Protein AF-A0A194X9P6-F1 (afdb_monomer_lite)

Foldseek 3Di:
DDDDDDDDDDDDDDDDPPPPDPDDQQKFWFQAKDKPVDRLDDPPPDKIKIWGQPLVQRWIFIATSVRDTDDTPDDAAFAAKEDEQFAQKIWTWGDPPDPVDDTIIMITGTPGRVRSVSVVVCCCVRRVHHYDYDDPCPSVVVVVVVVVVVPPPPDDPDDDDDDDDDDDDDDDDDDDDDDDDDDDDDDDDDDDDDDDDDDDDDDDDDDDDDDDDDDDDDDDDDFDPDDDDDPDDPVVVVVVVVVVVVVVPDDDPDDDPPPPVVPPPPPPRFGDQLQATFPPVQVPDDQDPPFCDDPPPQDFAAPVLCCVQQVFDDPDDQKTAHDQVRLPPHPHNPAGIAGEEECLQASFDDPAARGWTWGKALFADDPPDWNDWYWYWYADPVGGTGTRAIWGQPDHKDWQALVNLQSRDLSNLLVLLCLLQDDDPPRFHDPRSLNSQQPFKDWDFQAWQDPPHPDGHGDDPVPPDPPPTDGDTHGDDSVRSRPQHSVNSSVQSNDHPPDPDMHGIIIIRIIRHDGHDPVVVVSSVVVVVVVVD

Organism: Mollisia scopiformis (NCBI:txid149040)

pLDDT: mean 73.32, std 24.13, range [24.72, 98.12]

Radius of gyration: 34.53 Å; chains: 1; bounding box: 97×93×121 Å

Sequence (533 aa):
MADRKRSQLTMSSPPSPHKRAKISPNTYELRQIFGEAKMLLDNSANKTWTMTHESEQKFFILFDERGEHVQAILTAPFSSIDYTIGDPKVIAHSHHQDRNLNPRQLYMEFSDPQQSANFVEDMVSTCNLKARRRETDYLSKAFTILENNKFDHTRSISKRIAEEQPEDVRLTLARSPGVRHANKPSPDSGMSTATNSQIAPLDRSSTKRNVVSLEKDFERDGTDELTVYNTGTPEQRHNLQEVIQVLAGQRLEALFEEDQKLVELTKTSITLYQGMRMPVFIEQLEMLPNVQISRQPNQAFTLAFLKRVLGGHARAEGCYAVPPKSRTNRLFPDVIAFKALNPNHDPLLPRHPGQHGAQISCIPRSGDESLGEFPLFIQHSEGGYRYFGYYREPRELDLIGGSEISQVPKHVNQYWAKYLGRATRHTPKSQMALNALVHGWPRVAIGWLPKGRKDLLAYDPDIVEDDDDLAIQRPITEAEAEEIEEARVLEALEKADNGRGETFRLWYEYLECVSYDQEFYKKLVIKQHEFNT

Structure (mmCIF, N/CA/C/O backbone):
data_AF-A0A194X9P6-F1
#
_entry.id   AF-A0A194X9P6-F1
#
loop_
_atom_site.group_PDB
_atom_site.id
_atom_site.type_symbol
_atom_site.label_atom_id
_atom_site.label_alt_id
_atom_site.label_comp_id
_atom_site.label_asym_id
_atom_site.label_entity_id
_atom_site.label_seq_id
_atom_site.pdbx_PDB_ins_code
_atom_site.Cartn_x
_atom_site.Cartn_y
_atom_site.Cartn_z
_atom_site.occupancy
_atom_site.B_iso_or_equiv
_atom_site.auth_seq_id
_atom_site.auth_comp_id
_atom_site.auth_asym_id
_atom_site.auth_atom_id
_atom_site.pdbx_PDB_model_num
ATOM 1 N N . MET A 1 1 ? 15.966 43.796 64.975 1.00 40.81 1 MET A N 1
ATOM 2 C CA . MET A 1 1 ? 16.545 42.481 64.633 1.00 40.81 1 MET A CA 1
ATOM 3 C C . MET A 1 1 ? 15.591 41.801 63.670 1.00 40.81 1 MET A C 1
ATOM 5 O O . MET A 1 1 ? 14.559 41.310 64.097 1.00 40.81 1 MET A O 1
ATOM 9 N N . ALA A 1 2 ? 15.863 41.907 62.372 1.00 35.28 2 ALA A N 1
ATOM 10 C CA . ALA A 1 2 ? 15.061 41.306 61.312 1.00 35.28 2 ALA A CA 1
ATOM 11 C C . ALA A 1 2 ? 16.039 40.684 60.312 1.00 35.28 2 ALA A C 1
ATOM 13 O O . ALA A 1 2 ? 16.775 41.407 59.640 1.00 35.28 2 ALA A O 1
ATOM 14 N N . ASP A 1 3 ? 16.087 39.354 60.284 1.00 41.06 3 ASP A N 1
ATOM 15 C CA . ASP A 1 3 ? 16.992 38.581 59.439 1.00 41.06 3 ASP A CA 1
ATOM 16 C C . ASP A 1 3 ? 16.417 38.422 58.028 1.00 41.06 3 ASP A C 1
ATOM 18 O O . ASP A 1 3 ? 15.404 37.759 57.801 1.00 41.06 3 ASP A O 1
ATOM 22 N N . ARG A 1 4 ? 17.107 39.027 57.059 1.00 44.12 4 ARG A N 1
ATOM 23 C CA . ARG A 1 4 ? 16.945 38.791 55.621 1.00 44.12 4 ARG A CA 1
ATOM 24 C C . ARG A 1 4 ? 17.860 37.636 55.210 1.00 44.12 4 ARG A C 1
ATOM 26 O O . ARG A 1 4 ? 19.065 37.830 55.069 1.00 44.12 4 ARG A O 1
ATOM 33 N N . LYS A 1 5 ? 17.296 36.456 54.935 1.00 48.56 5 LYS A N 1
ATOM 34 C CA . LYS A 1 5 ? 17.996 35.400 54.186 1.00 48.56 5 LYS A CA 1
ATOM 35 C C . LYS A 1 5 ? 17.932 35.708 52.689 1.00 48.56 5 LYS A C 1
ATOM 37 O O . LYS A 1 5 ? 16.860 35.773 52.096 1.00 48.56 5 LYS A O 1
ATOM 42 N N . ARG A 1 6 ? 19.108 35.931 52.103 1.00 44.12 6 ARG A N 1
ATOM 43 C CA . ARG A 1 6 ? 19.353 36.188 50.681 1.00 44.12 6 ARG A CA 1
ATOM 44 C C . ARG A 1 6 ? 19.732 34.854 50.029 1.00 44.12 6 ARG A C 1
ATOM 46 O O . ARG A 1 6 ? 20.824 34.354 50.274 1.00 44.12 6 ARG A O 1
ATOM 53 N N . SER A 1 7 ? 18.831 34.273 49.243 1.00 39.97 7 SER A N 1
ATOM 54 C CA . SER A 1 7 ? 19.113 33.084 48.431 1.00 39.97 7 SER A CA 1
ATOM 55 C C . SER A 1 7 ? 20.037 33.471 47.274 1.00 39.97 7 SER A C 1
ATOM 57 O O . SER A 1 7 ? 19.678 34.308 46.446 1.00 39.97 7 SER A O 1
ATOM 59 N N . GLN A 1 8 ? 21.244 32.907 47.245 1.00 37.25 8 GLN A N 1
ATOM 60 C CA . GLN A 1 8 ? 22.166 33.022 46.117 1.00 37.25 8 GLN A CA 1
ATOM 61 C C . GLN A 1 8 ? 21.721 32.059 45.008 1.00 37.25 8 GLN A C 1
ATOM 63 O O . GLN A 1 8 ? 21.646 30.854 45.232 1.00 37.25 8 GLN A O 1
ATOM 68 N N . LEU A 1 9 ? 21.432 32.597 43.818 1.00 35.12 9 LEU A N 1
ATOM 69 C CA . LEU A 1 9 ? 21.378 31.819 42.583 1.00 35.12 9 LEU A CA 1
ATOM 70 C C . LEU A 1 9 ? 22.805 31.384 42.226 1.00 35.12 9 LEU A C 1
ATOM 72 O O . LEU A 1 9 ? 23.659 32.221 41.934 1.00 35.12 9 LEU A O 1
ATOM 76 N N . THR A 1 10 ? 23.053 30.080 42.224 1.00 33.88 10 THR A N 1
ATOM 77 C CA . THR A 1 10 ? 24.244 29.480 41.621 1.00 33.88 10 THR A CA 1
ATOM 78 C C . THR A 1 10 ? 24.101 29.526 40.103 1.00 33.88 10 THR A C 1
ATOM 80 O O . THR A 1 10 ? 23.301 28.789 39.530 1.00 33.88 10 THR A O 1
ATOM 83 N N . MET A 1 11 ? 24.862 30.405 39.450 1.00 34.41 11 MET A N 1
ATOM 84 C CA . MET A 1 11 ? 25.051 30.363 38.001 1.00 34.41 11 MET A CA 1
ATOM 85 C C . MET A 1 11 ? 25.889 29.126 37.663 1.00 34.41 11 MET A C 1
ATOM 87 O O . MET A 1 11 ? 27.071 29.061 37.996 1.00 34.41 11 MET A O 1
ATOM 91 N N . SER A 1 12 ? 25.264 28.131 37.038 1.00 33.78 12 SER A N 1
ATOM 92 C CA . SER A 1 12 ? 25.947 26.983 36.444 1.00 33.78 12 SER A CA 1
ATOM 93 C C . SER A 1 12 ? 26.857 27.463 35.315 1.00 33.78 12 SER A C 1
ATOM 95 O O . SER A 1 12 ? 26.392 28.103 34.370 1.00 33.78 12 SER A O 1
ATOM 97 N N . SER A 1 13 ? 28.152 27.172 35.417 1.00 38.28 13 SER A N 1
ATOM 98 C CA . SER A 1 13 ? 29.126 27.421 34.355 1.00 38.28 13 SER A CA 1
ATOM 99 C C . SER A 1 13 ? 28.735 26.671 33.069 1.00 38.28 13 SER A C 1
ATOM 101 O O . SER A 1 13 ? 28.211 25.558 33.164 1.00 38.28 13 SER A O 1
ATOM 103 N N . PRO A 1 14 ? 28.978 27.243 31.875 1.00 38.31 14 PRO A N 1
ATOM 104 C CA . PRO A 1 14 ? 28.730 26.552 30.613 1.00 38.31 14 PRO A CA 1
ATOM 105 C C . PRO A 1 14 ? 29.573 25.267 30.527 1.00 38.31 14 PRO A C 1
ATOM 107 O O . PRO A 1 14 ? 30.704 25.251 31.026 1.00 38.31 14 PRO A O 1
ATOM 110 N N . PRO A 1 15 ? 29.045 24.187 29.919 1.00 35.69 15 PRO A N 1
ATOM 111 C CA . PRO A 1 15 ? 29.777 22.937 29.778 1.00 35.69 15 PRO A CA 1
ATOM 112 C C . PRO A 1 15 ? 31.068 23.170 28.989 1.00 35.69 15 PRO A C 1
ATOM 114 O O . PRO A 1 15 ? 31.082 23.813 27.939 1.00 35.69 15 PRO A O 1
ATOM 117 N N . SER A 1 16 ? 32.164 22.658 29.543 1.00 34.34 16 SER A N 1
ATOM 118 C CA . SER A 1 16 ? 33.494 22.710 28.942 1.00 34.34 16 SER A CA 1
ATOM 119 C C . SER A 1 16 ? 33.473 21.995 27.581 1.00 34.34 16 SER A C 1
ATOM 121 O O . SER A 1 16 ? 32.894 20.909 27.502 1.00 34.34 16 SER A O 1
ATOM 123 N N . PRO A 1 17 ? 34.078 22.547 26.510 1.00 38.84 17 PRO A N 1
ATOM 124 C CA . PRO A 1 17 ? 34.104 21.900 25.203 1.00 38.84 17 PRO A CA 1
ATOM 125 C C . PRO A 1 17 ? 34.808 20.547 25.329 1.00 38.84 17 PRO A C 1
ATOM 127 O O . PRO A 1 17 ? 36.007 20.475 25.611 1.00 38.84 17 PRO A O 1
ATOM 130 N N . HIS A 1 18 ? 34.048 19.463 25.163 1.00 38.31 18 HIS A N 1
ATOM 131 C CA . HIS A 1 18 ? 34.594 18.114 25.128 1.00 38.31 18 HIS A CA 1
ATOM 132 C C . HIS A 1 18 ? 35.709 18.065 24.078 1.00 38.31 18 HIS A C 1
ATOM 134 O O . HIS A 1 18 ? 35.511 18.456 22.926 1.00 38.31 18 HIS A O 1
ATOM 140 N N . LYS A 1 19 ? 36.902 17.615 24.487 1.00 42.84 19 LYS A N 1
ATOM 141 C CA . LYS A 1 19 ? 38.010 17.336 23.568 1.00 42.84 19 LYS A CA 1
ATOM 142 C C . LYS A 1 19 ? 37.501 16.318 22.546 1.00 42.84 19 LYS A C 1
ATOM 144 O O . LYS A 1 19 ? 37.337 15.154 22.902 1.00 42.84 19 LYS A O 1
ATOM 149 N N . ARG A 1 20 ? 37.213 16.767 21.317 1.00 50.12 20 ARG A N 1
ATOM 150 C CA . ARG A 1 20 ? 36.820 15.883 20.212 1.00 50.12 20 ARG A CA 1
ATOM 151 C C . ARG A 1 20 ? 37.892 14.802 20.082 1.00 50.12 20 ARG A C 1
ATOM 153 O O . ARG A 1 20 ? 39.080 15.121 19.978 1.00 50.12 20 ARG A O 1
ATOM 160 N N . ALA A 1 21 ? 37.480 13.538 20.164 1.00 56.53 21 ALA A N 1
ATOM 161 C CA . ALA A 1 21 ? 38.353 12.414 19.862 1.00 56.53 21 ALA A CA 1
ATOM 162 C C . ALA A 1 21 ? 38.945 12.617 18.458 1.00 56.53 21 ALA A C 1
ATOM 164 O O . ALA A 1 21 ? 38.297 13.211 17.595 1.00 56.53 21 ALA A O 1
ATOM 165 N N . LYS A 1 22 ? 40.190 12.177 18.235 1.00 64.12 22 LYS A N 1
ATOM 166 C CA . LYS A 1 22 ? 40.778 12.203 16.891 1.00 64.12 22 LYS A CA 1
ATOM 167 C C . LYS A 1 22 ? 39.880 11.372 15.978 1.00 64.12 22 LYS A C 1
ATOM 169 O O . LYS A 1 22 ? 39.789 10.163 16.164 1.00 64.12 22 LYS A O 1
ATOM 174 N N . ILE A 1 23 ? 39.216 12.047 15.047 1.00 72.38 23 ILE A N 1
ATOM 175 C CA . ILE A 1 23 ? 38.377 11.434 14.022 1.00 72.38 23 ILE A CA 1
ATOM 176 C C . ILE A 1 23 ? 39.285 10.519 13.193 1.00 72.38 23 ILE A C 1
ATOM 178 O O . ILE A 1 23 ? 40.378 10.933 12.792 1.00 72.38 23 ILE A O 1
ATOM 182 N N . SER A 1 24 ? 38.878 9.264 13.015 1.00 78.56 24 SER A N 1
ATOM 183 C CA . SER A 1 24 ? 39.584 8.309 12.164 1.00 78.56 24 SER A CA 1
ATOM 184 C C . SER A 1 24 ? 39.679 8.839 10.731 1.00 78.56 24 SER A C 1
ATOM 186 O O . SER A 1 24 ? 38.747 9.502 10.266 1.00 78.56 24 SER A O 1
ATOM 188 N N . PRO A 1 25 ? 40.774 8.548 10.004 1.00 76.06 25 PRO A N 1
ATOM 189 C CA . PRO A 1 25 ? 40.756 8.710 8.555 1.00 76.06 25 PRO A CA 1
ATOM 190 C C . PRO A 1 25 ? 39.559 7.907 8.018 1.00 76.06 25 PRO A C 1
ATOM 192 O O . PRO A 1 25 ? 39.333 6.793 8.488 1.00 76.06 25 PRO A O 1
ATOM 195 N N . ASN A 1 26 ? 38.779 8.487 7.102 1.00 86.50 26 ASN A N 1
ATOM 196 C CA . ASN A 1 26 ? 37.543 7.928 6.519 1.00 86.50 26 ASN A CA 1
ATOM 197 C C . ASN A 1 26 ? 36.245 8.121 7.322 1.00 86.50 26 ASN A C 1
ATOM 199 O O . ASN A 1 26 ? 35.225 7.524 6.967 1.00 86.50 26 ASN A O 1
ATOM 203 N N . THR A 1 27 ? 36.249 8.938 8.377 1.00 90.88 27 THR A N 1
ATOM 204 C CA . THR A 1 27 ? 35.015 9.331 9.070 1.00 90.88 27 THR A CA 1
ATOM 205 C C . THR A 1 27 ? 34.645 10.769 8.729 1.00 90.88 27 THR A C 1
ATOM 207 O O . THR A 1 27 ? 35.431 11.691 8.949 1.00 90.88 27 THR A O 1
ATOM 210 N N . TYR A 1 28 ? 33.426 10.954 8.229 1.00 92.19 28 TYR A N 1
ATOM 211 C CA . TYR A 1 28 ? 32.888 12.241 7.806 1.00 92.19 28 TYR A CA 1
ATOM 212 C C . TYR A 1 28 ? 31.725 12.664 8.694 1.00 92.19 28 TYR A C 1
ATOM 214 O O . TYR A 1 28 ? 30.862 11.857 9.038 1.00 92.19 28 TYR A O 1
ATOM 222 N N . GLU A 1 29 ? 31.678 13.947 9.037 1.00 91.00 29 GLU A N 1
ATOM 223 C CA . GLU A 1 29 ? 30.558 14.535 9.772 1.00 91.00 29 GLU A CA 1
ATOM 224 C C . GLU A 1 29 ? 29.502 15.055 8.780 1.00 91.00 29 GLU A C 1
ATOM 226 O O . GLU A 1 29 ? 29.793 15.897 7.926 1.00 91.00 29 GLU A O 1
ATOM 231 N N . LEU A 1 30 ? 28.264 14.570 8.901 1.00 88.94 30 LEU A N 1
ATOM 232 C CA . LEU A 1 30 ? 27.127 14.944 8.058 1.00 88.94 30 LEU A CA 1
ATOM 233 C C . LEU A 1 30 ? 26.125 15.798 8.843 1.00 88.94 30 LEU A C 1
ATOM 235 O O . LEU A 1 30 ? 25.812 15.515 10.003 1.00 88.94 30 LEU A O 1
ATOM 239 N N . ARG A 1 31 ? 25.583 16.824 8.180 1.00 85.94 31 ARG A N 1
ATOM 240 C CA . ARG A 1 31 ? 24.413 17.585 8.643 1.00 85.94 31 ARG A CA 1
ATOM 241 C C . ARG A 1 31 ? 23.122 16.951 8.156 1.00 85.94 31 ARG A C 1
ATOM 243 O O . ARG A 1 31 ? 22.182 16.822 8.931 1.00 85.94 31 ARG A O 1
ATOM 250 N N . GLN A 1 32 ? 23.074 16.577 6.878 1.00 82.38 32 GLN A N 1
ATOM 251 C CA . GLN A 1 32 ? 21.866 16.064 6.237 1.00 82.38 32 GLN A CA 1
ATOM 252 C C . GLN A 1 32 ? 22.202 15.043 5.153 1.00 82.38 32 GLN A C 1
ATOM 254 O O . GLN A 1 32 ? 23.244 15.126 4.499 1.00 82.38 32 GLN A O 1
ATOM 259 N N . ILE A 1 33 ? 21.284 14.099 4.942 1.00 80.19 33 ILE A N 1
ATOM 260 C CA . ILE A 1 33 ? 21.353 13.149 3.836 1.00 80.19 33 ILE A CA 1
ATOM 261 C C . ILE A 1 33 ? 19.952 12.862 3.283 1.00 80.19 33 ILE A C 1
ATOM 263 O O . ILE A 1 33 ? 19.008 12.610 4.037 1.00 80.19 33 ILE A O 1
ATOM 267 N N . PHE A 1 34 ? 19.811 12.891 1.960 1.00 79.56 34 PHE A N 1
ATOM 268 C CA . PHE A 1 34 ? 18.559 12.594 1.264 1.00 79.56 34 PHE A CA 1
ATOM 269 C C . PHE A 1 34 ? 18.785 11.511 0.212 1.00 79.56 34 PHE A C 1
ATOM 271 O O . PHE A 1 34 ? 19.728 11.598 -0.575 1.00 79.56 34 PHE A O 1
ATOM 278 N N . GLY A 1 35 ? 17.912 10.504 0.187 1.00 74.38 35 GLY A N 1
ATOM 279 C CA . GLY A 1 35 ? 17.812 9.542 -0.908 1.00 74.38 35 GLY A CA 1
ATOM 280 C C . GLY A 1 35 ? 16.496 9.722 -1.663 1.00 74.38 35 GLY A C 1
ATOM 281 O O . GLY A 1 35 ? 15.512 10.183 -1.092 1.00 74.38 35 GLY A O 1
ATOM 282 N N . GLU A 1 36 ? 16.461 9.322 -2.935 1.00 55.69 36 GLU A N 1
ATOM 283 C CA . GLU A 1 36 ? 15.268 9.431 -3.799 1.00 55.69 36 GLU A CA 1
ATOM 284 C C . GLU A 1 36 ? 14.003 8.765 -3.230 1.00 55.69 36 GLU A C 1
ATOM 286 O O . GLU A 1 36 ? 12.902 9.217 -3.516 1.00 55.69 36 GLU A O 1
ATOM 291 N N . ALA A 1 37 ? 14.148 7.703 -2.430 1.00 38.41 37 ALA A N 1
ATOM 292 C CA . ALA A 1 37 ? 13.014 6.947 -1.895 1.00 38.41 37 ALA A CA 1
ATOM 293 C C . ALA A 1 37 ? 12.671 7.277 -0.434 1.00 38.41 37 ALA A C 1
ATOM 295 O O . ALA A 1 37 ? 11.606 6.895 0.027 1.00 38.41 37 ALA A O 1
ATOM 296 N N . LYS A 1 38 ? 13.566 7.931 0.324 1.00 51.88 38 LYS A N 1
ATOM 297 C CA . LYS A 1 38 ? 13.366 8.234 1.752 1.00 51.88 38 LYS A CA 1
ATOM 298 C C . LYS A 1 38 ? 14.213 9.430 2.179 1.00 51.88 38 LYS A C 1
ATOM 300 O O . LYS A 1 38 ? 15.398 9.522 1.851 1.00 51.88 38 LYS A O 1
ATOM 305 N N . MET A 1 39 ? 13.647 10.280 3.034 1.00 49.50 39 MET A N 1
ATOM 306 C CA . MET A 1 39 ? 14.467 11.010 4.000 1.00 49.50 39 MET A CA 1
ATOM 307 C C . MET A 1 39 ? 15.067 9.980 4.957 1.00 49.50 39 MET A C 1
ATOM 309 O O . MET A 1 39 ? 14.350 9.411 5.773 1.00 49.50 39 MET A O 1
ATOM 313 N N . LEU A 1 40 ? 16.363 9.701 4.823 1.00 54.72 40 LEU A N 1
ATOM 314 C CA . LEU A 1 40 ? 17.038 8.760 5.717 1.00 54.72 40 LEU A CA 1
ATOM 315 C C . LEU A 1 40 ? 17.262 9.376 7.102 1.00 54.72 40 LEU A C 1
ATOM 317 O O . LEU A 1 40 ? 17.247 8.648 8.086 1.00 54.72 40 LEU A O 1
ATOM 321 N N . LEU A 1 41 ? 17.417 10.703 7.192 1.00 57.09 41 LEU A N 1
ATOM 322 C CA . LEU A 1 41 ? 17.655 11.417 8.446 1.00 57.09 41 LEU A CA 1
ATOM 323 C C . LEU A 1 41 ? 16.726 12.637 8.522 1.00 57.09 41 LEU A C 1
ATOM 325 O O . LEU A 1 41 ? 16.746 13.495 7.637 1.00 57.09 41 LEU A O 1
ATOM 329 N N . ASP 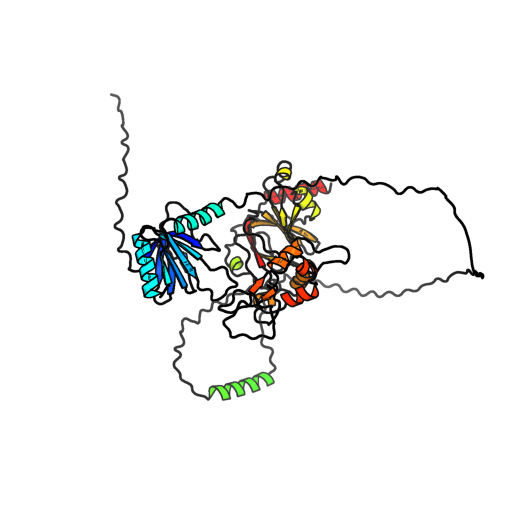A 1 42 ? 15.881 12.693 9.553 1.00 48.78 42 ASP A N 1
ATOM 330 C CA . ASP A 1 42 ? 15.000 13.838 9.791 1.00 48.78 42 ASP A CA 1
ATOM 331 C C . ASP A 1 42 ? 15.811 15.084 10.173 1.00 48.78 42 ASP A C 1
ATOM 333 O O . ASP A 1 42 ? 16.854 14.995 10.827 1.00 48.78 42 ASP A O 1
ATOM 337 N N . ASN A 1 43 ? 15.320 16.257 9.775 1.00 46.56 43 ASN A N 1
ATOM 338 C CA . ASN A 1 43 ? 15.924 17.559 10.032 1.00 46.56 43 ASN A CA 1
ATOM 339 C C . ASN A 1 43 ? 15.704 17.968 11.501 1.00 46.56 43 ASN A C 1
ATOM 341 O O . ASN A 1 43 ? 15.140 19.018 11.803 1.00 46.56 43 ASN A O 1
ATOM 345 N N . SER A 1 44 ? 16.116 17.128 12.454 1.00 48.84 44 SER A N 1
ATOM 346 C CA . SER A 1 44 ? 16.204 17.544 13.847 1.00 48.84 44 SER A CA 1
ATOM 347 C C . SER A 1 44 ? 17.431 18.442 13.956 1.00 48.84 44 SER A C 1
ATOM 349 O O . SER A 1 44 ? 18.560 17.962 13.866 1.00 48.84 44 SER A O 1
ATOM 351 N N . ALA A 1 45 ? 17.189 19.744 14.096 1.00 47.09 45 ALA A N 1
ATOM 352 C CA . ALA A 1 45 ? 18.114 20.859 13.876 1.00 47.09 45 ALA A CA 1
ATOM 353 C C . ALA A 1 45 ? 19.446 20.867 14.669 1.00 47.09 45 ALA A C 1
ATOM 355 O O . ALA A 1 45 ? 20.133 21.879 14.652 1.00 47.09 45 ALA A O 1
ATOM 356 N N . ASN A 1 46 ? 19.828 19.788 15.359 1.00 52.66 46 ASN A N 1
ATOM 357 C CA . ASN A 1 46 ? 21.030 19.705 16.191 1.00 52.66 46 ASN A CA 1
ATOM 358 C C . ASN A 1 46 ? 21.745 18.338 16.176 1.00 52.66 46 ASN A C 1
ATOM 360 O O . ASN A 1 46 ? 22.622 18.128 17.010 1.00 52.66 46 ASN A O 1
ATOM 364 N N . LYS A 1 47 ? 21.407 17.406 15.273 1.00 64.81 47 LYS A N 1
ATOM 365 C CA . LYS A 1 47 ? 22.081 16.097 15.231 1.00 64.81 47 LYS A CA 1
ATOM 366 C C . LYS A 1 47 ? 23.203 16.081 14.200 1.00 64.81 47 LYS A C 1
ATOM 368 O O . LYS A 1 47 ? 22.952 16.203 13.006 1.00 64.81 47 LYS A O 1
ATOM 373 N N . THR A 1 48 ? 24.440 15.936 14.667 1.00 71.88 48 THR A N 1
ATOM 374 C CA . THR A 1 48 ? 25.593 15.604 13.820 1.00 71.88 48 THR A CA 1
ATOM 375 C C . THR A 1 48 ? 25.662 14.097 13.658 1.00 71.88 48 THR A C 1
ATOM 377 O O . THR A 1 48 ? 25.755 13.378 14.652 1.00 71.88 48 THR A O 1
ATOM 380 N N . TRP A 1 49 ? 25.641 13.635 12.416 1.00 82.69 49 TRP A N 1
ATOM 381 C CA . TRP A 1 49 ? 25.796 12.225 12.084 1.00 82.69 49 TRP A CA 1
ATOM 382 C C . TRP A 1 49 ? 27.239 11.963 11.691 1.00 82.69 49 TRP A C 1
ATOM 384 O O . TRP A 1 49 ? 27.908 12.851 11.156 1.00 82.69 49 TRP A O 1
ATOM 394 N N . THR A 1 50 ? 27.719 10.749 11.936 1.00 88.12 50 THR A N 1
ATOM 395 C CA . THR A 1 50 ? 29.029 10.333 11.434 1.00 88.12 50 THR A CA 1
ATOM 396 C C . THR A 1 50 ? 28.855 9.223 10.420 1.00 88.12 50 THR A C 1
ATOM 398 O O . THR A 1 50 ? 28.060 8.305 10.600 1.00 88.12 50 THR A O 1
ATOM 401 N N . MET A 1 51 ? 29.566 9.346 9.310 1.00 88.75 51 MET A N 1
ATOM 402 C CA . MET A 1 51 ? 29.587 8.354 8.253 1.00 88.75 51 MET A CA 1
ATOM 403 C C . MET A 1 51 ? 31.002 7.825 8.136 1.00 88.75 51 MET A C 1
ATOM 405 O O . MET A 1 51 ? 31.921 8.607 7.906 1.00 88.75 51 MET A O 1
ATOM 409 N N . THR A 1 52 ? 31.176 6.517 8.272 1.00 89.25 52 THR A N 1
ATOM 410 C CA . THR A 1 52 ? 32.480 5.879 8.073 1.00 89.25 52 THR A CA 1
ATOM 411 C C . THR A 1 52 ? 32.458 5.084 6.781 1.00 89.25 52 THR A C 1
ATOM 413 O O . THR A 1 52 ? 31.515 4.331 6.521 1.00 89.25 52 THR A O 1
ATOM 416 N N . HIS A 1 53 ? 33.485 5.280 5.958 1.00 85.31 53 HIS A N 1
ATOM 417 C CA . HIS A 1 53 ? 33.680 4.522 4.730 1.00 85.31 53 HIS A CA 1
ATOM 418 C C . HIS A 1 53 ? 34.488 3.251 5.010 1.00 85.31 53 HIS A C 1
ATOM 420 O O . HIS A 1 53 ? 35.663 3.326 5.376 1.00 85.31 53 HIS A O 1
ATOM 426 N N . GLU A 1 54 ? 33.862 2.091 4.805 1.00 85.94 54 GLU A N 1
ATOM 427 C CA . GLU A 1 54 ? 34.518 0.792 4.932 1.00 85.94 54 GLU A CA 1
ATOM 428 C C . GLU A 1 54 ? 35.122 0.390 3.584 1.00 85.94 54 GLU A C 1
ATOM 430 O O . GLU A 1 54 ? 34.470 -0.217 2.729 1.00 85.94 54 GLU A O 1
ATOM 435 N N . SER A 1 55 ? 36.376 0.795 3.377 1.00 75.50 55 SER A N 1
ATOM 436 C CA . SER A 1 55 ? 37.050 0.721 2.075 1.00 75.50 55 SER A CA 1
ATOM 437 C C . SER A 1 55 ? 37.133 -0.692 1.484 1.00 75.50 55 SER A C 1
ATOM 439 O O . SER A 1 55 ? 37.024 -0.846 0.268 1.00 75.50 55 SER A O 1
ATOM 441 N N . GLU A 1 56 ? 37.270 -1.727 2.319 1.00 79.06 56 GLU A N 1
ATOM 442 C CA . GLU A 1 56 ? 37.392 -3.115 1.853 1.00 79.06 56 GLU A CA 1
ATOM 443 C C . GLU A 1 56 ? 36.078 -3.645 1.273 1.00 79.06 56 GLU A C 1
ATOM 445 O O . GLU A 1 56 ? 36.063 -4.370 0.278 1.00 79.06 56 GLU A O 1
ATOM 450 N N . GLN A 1 57 ? 34.963 -3.249 1.881 1.00 70.50 57 GLN A N 1
ATOM 451 C CA . GLN A 1 57 ? 33.636 -3.764 1.560 1.00 70.50 57 GLN A CA 1
ATOM 452 C C . GLN A 1 57 ? 32.802 -2.775 0.725 1.00 70.50 57 GLN A C 1
ATOM 454 O O . GLN A 1 57 ? 31.693 -3.104 0.311 1.00 70.50 57 GLN A O 1
ATOM 459 N N . LYS A 1 58 ? 33.343 -1.580 0.436 1.00 75.25 58 LYS A N 1
ATOM 460 C CA . LYS A 1 58 ? 32.748 -0.544 -0.430 1.00 75.25 58 LYS A CA 1
ATOM 461 C C . LYS A 1 58 ? 31.352 -0.093 0.009 1.00 75.25 58 LYS A C 1
ATOM 463 O O . LYS A 1 58 ? 30.510 0.235 -0.831 1.00 75.25 58 LYS A O 1
ATOM 468 N N . PHE A 1 59 ? 31.105 -0.056 1.316 1.00 79.50 59 PHE A N 1
ATOM 469 C CA . PHE A 1 59 ? 29.872 0.486 1.878 1.00 79.50 59 PHE A CA 1
ATOM 470 C C . PHE A 1 59 ? 30.146 1.581 2.901 1.00 79.50 59 PHE A C 1
ATOM 472 O O . PHE A 1 59 ? 31.268 1.788 3.364 1.00 79.50 59 PHE A O 1
ATOM 479 N N . PHE A 1 60 ? 29.080 2.301 3.232 1.00 82.62 60 PHE A N 1
ATOM 480 C CA . PHE A 1 60 ? 29.096 3.345 4.239 1.00 82.62 60 PHE A CA 1
ATOM 481 C C . PHE A 1 60 ? 28.208 2.962 5.397 1.00 82.62 60 PHE A C 1
ATOM 483 O O . PHE A 1 60 ? 27.072 2.517 5.199 1.00 82.62 60 PHE A O 1
ATOM 490 N N . ILE A 1 61 ? 28.724 3.208 6.592 1.00 83.31 61 ILE A N 1
ATOM 491 C CA . ILE A 1 61 ? 28.001 3.016 7.836 1.00 83.31 61 ILE A CA 1
ATOM 492 C C . ILE A 1 61 ? 27.642 4.384 8.389 1.00 83.31 61 ILE A C 1
ATOM 494 O O . ILE A 1 61 ? 28.528 5.219 8.586 1.00 83.31 61 ILE A O 1
ATOM 498 N N . LEU A 1 62 ? 26.354 4.601 8.646 1.00 85.62 62 LEU A N 1
ATOM 499 C CA . LEU A 1 62 ? 25.890 5.742 9.423 1.00 85.62 62 LEU A CA 1
ATOM 500 C C . LEU A 1 62 ? 25.849 5.400 10.898 1.00 85.62 62 LEU A C 1
ATOM 502 O O . LEU A 1 62 ? 25.255 4.396 11.300 1.00 85.62 62 LEU A O 1
ATOM 506 N N . PHE A 1 63 ? 26.381 6.319 11.686 1.00 85.81 63 PHE A N 1
ATOM 507 C CA . PHE A 1 63 ? 26.253 6.333 13.126 1.00 85.81 63 PHE A CA 1
ATOM 508 C C . PHE A 1 63 ? 25.530 7.601 13.569 1.00 85.81 63 PHE A C 1
ATOM 510 O O . PHE A 1 63 ? 25.712 8.682 12.990 1.00 85.81 63 PHE A O 1
ATOM 517 N N . ASP A 1 64 ? 24.705 7.463 14.601 1.00 82.69 64 ASP A N 1
ATOM 518 C CA . ASP A 1 64 ? 24.034 8.596 15.227 1.00 82.69 64 ASP A CA 1
ATOM 519 C C . ASP A 1 64 ? 24.987 9.420 16.113 1.00 82.69 64 ASP A C 1
ATOM 521 O O . ASP A 1 64 ? 26.185 9.159 16.228 1.00 82.69 64 ASP A O 1
ATOM 525 N N . GLU A 1 65 ? 24.436 10.440 16.769 1.00 82.56 65 GLU A N 1
ATOM 526 C CA . GLU A 1 65 ? 25.152 11.307 17.712 1.00 82.56 65 GLU A CA 1
ATOM 527 C C . GLU A 1 65 ? 25.746 10.566 18.927 1.00 82.56 65 GLU A C 1
ATOM 529 O O . GLU A 1 65 ? 26.606 11.109 19.622 1.00 82.56 65 GLU A O 1
ATOM 534 N N . ARG A 1 66 ? 25.283 9.341 19.203 1.00 82.56 66 ARG A N 1
ATOM 535 C CA . ARG A 1 66 ? 25.765 8.476 20.288 1.00 82.56 66 ARG A CA 1
ATOM 536 C C . ARG A 1 66 ? 26.841 7.502 19.806 1.00 82.56 66 ARG A C 1
ATOM 538 O O . ARG A 1 66 ? 27.445 6.833 20.640 1.00 82.56 66 ARG A O 1
ATOM 545 N N . GLY A 1 67 ? 27.113 7.462 18.500 1.00 83.75 67 GLY A N 1
ATOM 546 C CA . GLY A 1 67 ? 28.015 6.498 17.878 1.00 83.75 67 GLY A CA 1
ATOM 547 C C . GLY A 1 67 ? 27.371 5.129 17.652 1.00 83.75 67 GLY A C 1
ATOM 548 O O . GLY A 1 67 ? 28.085 4.173 17.362 1.00 83.75 67 GLY A O 1
ATOM 549 N N . GLU A 1 68 ? 26.047 5.019 17.783 1.00 82.00 68 GLU A N 1
ATOM 550 C CA . GLU A 1 68 ? 25.322 3.774 17.545 1.00 82.00 68 GLU A CA 1
ATOM 551 C C . GLU A 1 68 ? 25.086 3.584 16.047 1.00 82.00 68 GLU A C 1
ATOM 553 O O . GLU A 1 68 ? 24.763 4.530 15.325 1.00 82.00 68 GLU A O 1
ATOM 558 N N . HIS A 1 69 ? 25.244 2.349 15.573 1.00 81.12 69 HIS A N 1
ATOM 559 C CA . HIS A 1 69 ? 25.021 1.993 14.175 1.00 81.12 69 HIS A CA 1
ATOM 560 C C . HIS A 1 69 ? 23.540 2.161 13.813 1.00 81.12 69 HIS A C 1
ATOM 562 O O . HIS A 1 69 ? 22.675 1.472 14.353 1.00 81.12 69 HIS A O 1
ATOM 568 N N . VAL A 1 70 ? 23.249 3.021 12.839 1.00 76.56 70 VAL A N 1
ATOM 569 C CA . VAL A 1 70 ? 21.874 3.301 12.400 1.00 76.56 70 VAL A CA 1
ATOM 570 C C . VAL A 1 70 ? 21.540 2.472 11.175 1.00 76.56 70 VAL A C 1
ATOM 572 O O . VAL A 1 70 ? 20.550 1.743 11.157 1.00 76.56 70 VAL A O 1
ATOM 575 N N . GLN A 1 71 ? 22.364 2.580 10.133 1.00 75.31 71 GLN A N 1
ATOM 576 C CA . GLN A 1 71 ? 22.074 1.968 8.846 1.00 75.31 71 GLN A CA 1
ATOM 577 C C . GLN A 1 71 ? 23.323 1.889 7.967 1.00 75.31 71 GLN A C 1
ATOM 579 O O . GLN A 1 71 ? 24.082 2.853 7.855 1.00 75.31 71 GLN A O 1
ATOM 584 N N . ALA A 1 72 ? 23.484 0.766 7.267 1.00 69.94 72 ALA A N 1
ATOM 585 C CA . ALA A 1 72 ? 24.370 0.684 6.114 1.00 69.94 72 ALA A CA 1
ATOM 586 C C . ALA A 1 72 ? 23.652 1.303 4.906 1.00 69.94 72 ALA A C 1
ATOM 588 O O . ALA A 1 72 ? 22.596 0.816 4.497 1.00 69.94 72 ALA A O 1
ATOM 589 N N . ILE A 1 73 ? 24.179 2.396 4.348 1.00 66.19 73 ILE A N 1
ATOM 590 C CA . ILE A 1 73 ? 23.473 3.108 3.268 1.00 66.19 73 ILE A CA 1
ATOM 591 C C . ILE A 1 73 ? 23.601 2.358 1.935 1.00 66.19 73 ILE A C 1
ATOM 593 O O . ILE A 1 73 ? 22.756 2.525 1.057 1.00 66.19 73 ILE A O 1
ATOM 597 N N . LEU A 1 74 ? 24.656 1.557 1.726 1.00 62.09 74 LEU A N 1
ATOM 598 C CA . LEU A 1 74 ? 25.065 1.188 0.366 1.00 62.09 74 LEU A CA 1
ATOM 599 C C . LEU A 1 74 ? 25.543 -0.253 0.207 1.00 62.09 74 LEU A C 1
ATOM 601 O O . LEU A 1 74 ? 26.344 -0.746 0.982 1.00 62.09 74 LEU A O 1
ATOM 605 N N . THR A 1 75 ? 25.082 -0.888 -0.870 1.00 52.12 75 THR A N 1
ATOM 606 C CA . THR A 1 75 ? 25.558 -2.188 -1.377 1.00 52.12 75 THR A CA 1
ATOM 607 C C . THR A 1 75 ? 25.886 -2.146 -2.877 1.00 52.12 75 THR A C 1
ATOM 609 O O . THR A 1 75 ? 26.423 -3.111 -3.411 1.00 52.12 75 THR A O 1
ATOM 612 N N . ALA A 1 76 ? 25.589 -1.037 -3.569 1.00 59.34 76 ALA A N 1
ATOM 613 C CA . ALA A 1 76 ? 25.773 -0.887 -5.014 1.00 59.34 76 ALA A CA 1
ATOM 614 C C . ALA A 1 76 ? 26.760 0.250 -5.346 1.00 59.34 76 ALA A C 1
ATOM 616 O O . ALA A 1 76 ? 26.728 1.292 -4.685 1.00 59.34 76 ALA A O 1
ATOM 617 N N . PRO A 1 77 ? 27.615 0.096 -6.375 1.00 69.19 77 PRO A N 1
ATOM 618 C CA . PRO A 1 77 ? 28.640 1.080 -6.695 1.00 69.19 77 PRO A CA 1
ATOM 619 C C . PRO A 1 77 ? 28.030 2.351 -7.302 1.00 69.19 77 PRO A C 1
ATOM 621 O O . PRO A 1 77 ? 27.308 2.323 -8.306 1.00 69.19 77 PRO A O 1
ATOM 624 N N . PHE A 1 78 ? 28.365 3.502 -6.717 1.00 83.19 78 PHE A N 1
ATOM 625 C CA . PHE A 1 78 ? 28.193 4.774 -7.406 1.00 83.19 78 PHE A CA 1
ATOM 626 C C . PHE A 1 78 ? 29.053 4.818 -8.671 1.00 83.19 78 PHE A C 1
ATOM 628 O O . PHE A 1 78 ? 30.034 4.093 -8.804 1.00 83.19 78 PHE A O 1
ATOM 635 N N . SER A 1 79 ? 28.671 5.658 -9.627 1.00 88.81 79 SER A N 1
ATOM 636 C CA . SER A 1 79 ? 29.436 5.855 -10.866 1.00 88.81 79 SER A CA 1
ATOM 637 C C . SER A 1 79 ? 30.057 7.240 -10.952 1.00 88.81 79 SER A C 1
ATOM 639 O O . SER A 1 79 ? 31.097 7.438 -11.584 1.00 88.81 79 SER A O 1
ATOM 641 N N . SER A 1 80 ? 29.409 8.230 -10.340 1.00 92.44 80 SER A N 1
ATOM 642 C CA . SER A 1 80 ? 29.871 9.607 -10.384 1.00 92.44 80 SER A CA 1
ATOM 643 C C . SER A 1 80 ? 29.424 10.405 -9.175 1.00 92.44 80 SER A C 1
ATOM 645 O O . SER A 1 80 ? 28.472 10.046 -8.486 1.00 92.44 80 SER A O 1
ATOM 647 N N . ILE A 1 81 ? 30.143 11.494 -8.940 1.00 94.56 81 ILE A N 1
ATOM 648 C CA . ILE A 1 81 ? 29.932 12.406 -7.825 1.00 94.56 81 ILE A CA 1
ATOM 649 C C . ILE A 1 81 ? 29.967 13.838 -8.361 1.00 94.56 81 ILE A C 1
ATOM 651 O O . ILE A 1 81 ? 30.931 14.246 -9.011 1.00 94.56 81 ILE A O 1
ATOM 655 N N . ASP A 1 82 ? 28.883 14.578 -8.152 1.00 96.19 82 ASP A N 1
ATOM 656 C CA . ASP A 1 82 ? 28.795 16.004 -8.450 1.00 96.19 82 ASP A CA 1
ATOM 657 C C . ASP A 1 82 ? 29.150 16.796 -7.184 1.00 96.19 82 ASP A C 1
ATOM 659 O O . ASP A 1 82 ? 28.596 16.543 -6.112 1.00 96.19 82 ASP A O 1
ATOM 663 N N . TYR A 1 83 ? 30.056 17.766 -7.314 1.00 97.12 83 TYR A N 1
ATOM 664 C CA . TYR A 1 83 ? 30.511 18.597 -6.196 1.00 97.12 83 TYR A CA 1
ATOM 665 C C . TYR A 1 83 ? 30.869 20.020 -6.651 1.00 97.12 83 TYR A C 1
ATOM 667 O O . TYR A 1 83 ? 31.142 20.263 -7.832 1.00 97.12 83 TYR A O 1
ATOM 675 N N . THR A 1 84 ? 30.915 20.953 -5.701 1.00 96.94 84 THR A N 1
ATOM 676 C CA . THR A 1 84 ? 31.334 22.346 -5.908 1.00 96.94 84 THR A CA 1
ATOM 677 C C . THR A 1 84 ? 32.468 22.672 -4.939 1.00 96.94 84 THR A C 1
ATOM 679 O O . THR A 1 84 ? 32.417 22.324 -3.765 1.00 96.94 84 THR A O 1
ATOM 682 N N . ILE A 1 85 ? 33.511 23.364 -5.411 1.00 95.25 85 ILE A N 1
ATOM 683 C CA . ILE A 1 85 ? 34.628 23.768 -4.543 1.00 95.25 85 ILE A CA 1
ATOM 684 C C . ILE A 1 85 ? 34.146 24.791 -3.513 1.00 95.25 85 ILE A C 1
ATOM 686 O O . ILE A 1 85 ? 33.631 25.843 -3.889 1.00 95.25 85 ILE A O 1
ATOM 690 N N . GLY A 1 86 ? 34.387 24.504 -2.233 1.00 95.50 86 GLY A N 1
ATOM 691 C CA . GLY A 1 86 ? 34.010 25.382 -1.125 1.00 95.50 86 GLY A CA 1
ATOM 692 C C . GLY A 1 86 ? 32.548 25.256 -0.686 1.00 95.50 86 GLY A C 1
ATOM 693 O O . GLY A 1 86 ? 32.133 25.999 0.198 1.00 95.50 86 GLY A O 1
ATOM 694 N N . ASP A 1 87 ? 31.786 24.324 -1.261 1.00 95.25 87 ASP A N 1
ATOM 695 C CA . ASP A 1 87 ? 30.407 24.020 -0.872 1.00 95.25 87 ASP A CA 1
ATOM 696 C C . ASP A 1 87 ? 30.391 22.724 -0.042 1.00 95.25 87 ASP A C 1
ATOM 698 O O . ASP A 1 87 ? 31.031 21.759 -0.456 1.00 95.25 87 ASP A O 1
ATOM 702 N N . PRO A 1 88 ? 29.704 22.661 1.115 1.00 95.81 88 PRO A N 1
ATOM 703 C CA . PRO A 1 88 ? 29.591 21.428 1.895 1.00 95.81 88 PRO A CA 1
ATOM 704 C C . PRO A 1 88 ? 28.669 20.373 1.261 1.00 95.81 88 PRO A C 1
ATOM 706 O O . PRO A 1 88 ? 28.493 19.306 1.846 1.00 95.81 88 PRO A O 1
ATOM 709 N N . LYS A 1 89 ? 28.030 20.651 0.120 1.00 95.69 89 LYS A N 1
ATOM 710 C CA . LYS A 1 89 ? 27.065 19.750 -0.520 1.00 95.69 89 LYS A CA 1
ATOM 711 C C . LYS A 1 89 ? 27.710 18.867 -1.580 1.00 95.69 89 LYS A C 1
ATOM 713 O O . LYS A 1 89 ? 28.613 19.274 -2.309 1.00 95.69 89 LYS A O 1
ATOM 718 N N . VAL A 1 90 ? 27.186 17.654 -1.702 1.00 95.12 90 VAL A N 1
ATOM 719 C CA . VAL A 1 90 ? 27.623 16.641 -2.667 1.00 95.12 90 VAL A CA 1
ATOM 720 C C . VAL A 1 90 ? 26.414 15.837 -3.140 1.00 95.12 90 VAL A C 1
ATOM 722 O O . VAL A 1 90 ? 25.506 15.558 -2.358 1.00 95.12 90 VAL A O 1
ATOM 725 N N . ILE A 1 91 ? 26.409 15.432 -4.413 1.00 93.44 91 ILE A N 1
ATOM 726 C CA . ILE A 1 91 ? 25.426 14.480 -4.951 1.00 93.44 91 ILE A CA 1
ATOM 727 C C . ILE A 1 91 ? 26.174 13.280 -5.528 1.00 93.44 91 ILE A C 1
ATOM 729 O O . ILE A 1 91 ? 26.922 13.420 -6.497 1.00 93.44 91 ILE A O 1
ATOM 733 N N . ALA A 1 92 ? 25.969 12.099 -4.952 1.00 91.75 92 ALA A N 1
ATOM 734 C CA . ALA A 1 92 ? 26.467 10.844 -5.506 1.00 91.75 92 ALA A CA 1
ATOM 735 C C . ALA A 1 92 ? 25.394 10.188 -6.386 1.00 91.75 92 ALA A C 1
ATOM 737 O O . ALA A 1 92 ? 24.222 10.127 -6.015 1.00 91.75 92 ALA A O 1
ATOM 738 N N . HIS A 1 93 ? 25.802 9.699 -7.558 1.00 89.12 93 HIS A N 1
ATOM 739 C CA . HIS A 1 93 ? 24.923 9.117 -8.576 1.00 89.12 93 HIS A CA 1
ATOM 740 C C . HIS A 1 93 ? 25.246 7.637 -8.773 1.00 89.12 93 HIS A C 1
ATOM 742 O O . HIS A 1 93 ? 26.389 7.293 -9.109 1.00 89.12 93 HIS A O 1
ATOM 748 N N . SER A 1 94 ? 24.267 6.745 -8.582 1.00 84.56 94 SER A N 1
ATOM 749 C CA . SER A 1 94 ? 24.471 5.303 -8.793 1.00 84.56 94 SER A CA 1
ATOM 750 C C . SER A 1 94 ? 24.688 4.973 -10.271 1.00 84.56 94 SER A C 1
ATOM 752 O O . SER A 1 94 ? 24.166 5.666 -11.145 1.00 84.56 94 SER A O 1
ATOM 754 N N . HIS A 1 95 ? 25.486 3.944 -10.588 1.00 69.19 95 HIS A N 1
ATOM 755 C CA . HIS A 1 95 ? 25.564 3.468 -11.974 1.00 69.19 95 HIS A CA 1
ATOM 756 C C . HIS A 1 95 ? 24.189 2.937 -12.409 1.00 69.19 95 HIS A C 1
ATOM 758 O O . HIS A 1 95 ? 23.552 2.186 -11.672 1.00 69.19 95 HIS A O 1
ATOM 764 N N . HIS A 1 96 ? 23.747 3.293 -13.618 1.00 57.19 96 HIS A N 1
ATOM 765 C CA . HIS A 1 96 ? 22.690 2.562 -14.317 1.00 57.19 96 HIS A CA 1
ATOM 766 C C . HIS A 1 96 ? 23.246 1.179 -14.660 1.00 57.19 96 HIS A C 1
ATOM 768 O O . HIS A 1 96 ? 23.891 1.030 -15.693 1.00 57.19 96 HIS A O 1
ATOM 774 N N . GLN A 1 97 ? 23.114 0.195 -13.778 1.00 48.88 97 GLN A N 1
ATOM 775 C CA . GLN A 1 97 ? 23.151 -1.200 -14.230 1.00 48.88 97 GLN A CA 1
ATOM 776 C C . GLN A 1 97 ? 21.746 -1.683 -14.610 1.00 48.88 97 GLN A C 1
ATOM 778 O O . GLN A 1 97 ? 21.626 -2.533 -15.476 1.00 48.88 97 GLN A O 1
ATOM 783 N N . ASP A 1 98 ? 20.699 -1.013 -14.115 1.00 44.84 98 ASP A N 1
ATOM 784 C CA . ASP A 1 98 ? 19.321 -1.168 -14.581 1.00 44.84 98 ASP A CA 1
ATOM 785 C C . ASP A 1 98 ? 18.729 0.204 -14.932 1.00 44.84 98 ASP A C 1
ATOM 787 O O . ASP A 1 98 ? 18.612 1.089 -14.081 1.00 44.84 98 ASP A O 1
ATOM 791 N N . ARG A 1 99 ? 18.359 0.429 -16.200 1.00 46.69 99 ARG A N 1
ATOM 792 C CA . ARG A 1 99 ? 17.696 1.680 -16.640 1.00 46.69 99 ARG A CA 1
ATOM 793 C C . ARG A 1 99 ? 16.229 1.786 -16.210 1.00 46.69 99 ARG A C 1
ATOM 795 O O . ARG A 1 99 ? 15.615 2.829 -16.414 1.00 46.69 99 ARG A O 1
ATOM 802 N N . ASN A 1 100 ? 15.688 0.738 -15.592 1.00 45.91 100 ASN A N 1
ATOM 803 C CA . ASN A 1 100 ? 14.313 0.701 -15.099 1.00 45.91 100 ASN A CA 1
ATOM 804 C C . ASN A 1 100 ? 14.151 1.206 -13.660 1.00 45.91 100 ASN A C 1
ATOM 806 O O . ASN A 1 100 ? 13.023 1.384 -13.205 1.00 45.91 100 ASN A O 1
ATOM 810 N N . LEU A 1 101 ? 15.252 1.494 -12.964 1.00 46.81 101 LEU A N 1
ATOM 811 C CA . LEU A 1 101 ? 15.236 2.163 -11.669 1.00 46.81 101 LEU A CA 1
ATOM 812 C C . LEU A 1 101 ? 15.702 3.608 -11.864 1.00 46.81 101 LEU A C 1
ATOM 814 O O . LEU A 1 101 ? 16.685 3.857 -12.569 1.00 46.81 101 LEU A O 1
ATOM 818 N N . ASN A 1 102 ? 14.987 4.563 -11.258 1.00 49.97 102 ASN A N 1
ATOM 819 C CA . ASN A 1 102 ? 15.444 5.950 -11.201 1.00 49.97 102 ASN A CA 1
ATOM 820 C C . ASN A 1 102 ? 16.890 5.966 -10.668 1.00 49.97 102 ASN A C 1
ATOM 822 O O . ASN A 1 102 ? 17.203 5.188 -9.756 1.00 49.97 102 ASN A O 1
ATOM 826 N N . PRO A 1 103 ? 17.800 6.748 -11.285 1.00 54.44 103 PRO A N 1
ATOM 827 C CA . PRO A 1 103 ? 19.183 6.806 -10.842 1.00 54.44 103 PRO A CA 1
ATOM 828 C C . PRO A 1 103 ? 19.188 7.220 -9.377 1.00 54.44 103 PRO A C 1
ATOM 830 O O . PRO A 1 103 ? 18.871 8.364 -9.066 1.00 54.44 103 PRO A O 1
ATOM 833 N N . ARG A 1 104 ? 19.571 6.300 -8.483 1.00 72.56 104 ARG A N 1
ATOM 834 C CA . ARG A 1 104 ? 19.567 6.582 -7.051 1.00 72.56 104 ARG A CA 1
ATOM 835 C C . ARG A 1 104 ? 20.577 7.686 -6.792 1.00 72.56 104 ARG A C 1
ATOM 837 O O . ARG A 1 104 ? 21.793 7.480 -6.867 1.00 72.56 104 ARG A O 1
ATOM 844 N N . GLN A 1 105 ? 20.043 8.865 -6.519 1.00 86.62 105 GLN A N 1
ATOM 845 C CA . GLN A 1 105 ? 20.805 10.025 -6.111 1.00 86.62 105 GLN A CA 1
ATOM 846 C C . GLN A 1 105 ? 20.851 10.064 -4.591 1.00 86.62 105 GLN A C 1
ATOM 848 O O . GLN A 1 105 ? 19.820 9.979 -3.918 1.00 86.62 105 GLN A O 1
ATOM 853 N N . LEU A 1 106 ? 22.065 10.187 -4.063 1.00 87.25 106 LEU A N 1
ATOM 854 C CA . LEU A 1 106 ? 22.310 10.419 -2.651 1.00 87.25 106 LEU A CA 1
ATOM 855 C C . LEU A 1 106 ? 22.832 11.843 -2.488 1.00 87.25 106 LEU A C 1
ATOM 857 O O . LEU A 1 106 ? 23.941 12.167 -2.916 1.00 87.25 106 LEU A O 1
ATOM 861 N N . TYR A 1 107 ? 22.012 12.689 -1.885 1.00 90.88 107 TYR A N 1
ATOM 862 C CA . TYR A 1 107 ? 22.326 14.079 -1.593 1.00 90.88 107 TYR A CA 1
ATOM 863 C C . TYR A 1 107 ? 22.884 14.150 -0.181 1.00 90.88 107 TYR A C 1
ATOM 865 O O . TYR A 1 107 ? 22.223 13.720 0.758 1.00 90.88 107 TYR A O 1
ATOM 873 N N . MET A 1 108 ? 24.089 14.680 -0.025 1.00 92.50 108 MET A N 1
ATOM 874 C CA . MET A 1 108 ? 24.789 14.762 1.254 1.00 92.50 108 MET A CA 1
ATOM 875 C C . MET A 1 108 ? 25.195 16.205 1.522 1.00 92.50 108 MET A C 1
ATOM 877 O O . MET A 1 108 ? 25.776 16.856 0.655 1.00 92.50 108 MET A O 1
ATOM 881 N N . GLU A 1 109 ? 24.909 16.694 2.723 1.00 93.56 109 GLU A N 1
ATOM 882 C CA . GLU A 1 109 ? 25.446 17.953 3.231 1.00 93.56 109 GLU A CA 1
ATOM 883 C C . GLU A 1 109 ? 26.372 17.655 4.410 1.00 93.56 109 GLU A C 1
ATOM 885 O O . GLU A 1 109 ? 25.943 17.134 5.442 1.00 93.56 109 GLU A O 1
ATOM 890 N N . PHE A 1 110 ? 27.651 17.979 4.247 1.00 93.25 110 PHE A N 1
ATOM 891 C CA . PHE A 1 110 ? 28.690 17.771 5.248 1.00 93.25 110 PHE A CA 1
ATOM 892 C C . PHE A 1 110 ? 28.723 18.913 6.274 1.00 93.25 110 PHE A C 1
ATOM 894 O O . PHE A 1 110 ? 28.153 19.989 6.075 1.00 93.25 110 PHE A O 1
ATOM 901 N N . SER A 1 111 ? 29.388 18.688 7.408 1.00 91.62 111 SER A N 1
ATOM 902 C CA . SER A 1 111 ? 29.516 19.699 8.463 1.00 91.62 111 SER A CA 1
ATOM 903 C C . SER A 1 111 ? 30.261 20.955 8.004 1.00 91.62 111 SER A C 1
ATOM 905 O O . SER A 1 111 ? 29.921 22.055 8.461 1.00 91.62 111 SER A O 1
ATOM 907 N N . ASP A 1 112 ? 31.211 20.802 7.077 1.00 94.31 112 ASP A N 1
ATOM 908 C CA . ASP A 1 112 ? 31.980 21.874 6.457 1.00 94.31 112 ASP A CA 1
ATOM 909 C C . ASP A 1 112 ? 32.484 21.500 5.037 1.00 94.31 112 ASP A C 1
ATOM 911 O O . ASP A 1 112 ? 32.455 20.328 4.644 1.00 94.31 112 ASP A O 1
ATOM 915 N N . PRO A 1 113 ? 32.950 22.481 4.235 1.00 95.94 113 PRO A N 1
ATOM 916 C CA . PRO A 1 113 ? 33.458 22.220 2.888 1.00 95.94 113 PRO A CA 1
ATOM 917 C C . PRO A 1 113 ? 34.703 21.328 2.826 1.00 95.94 113 PRO A C 1
ATOM 919 O O . PRO A 1 113 ? 34.884 20.619 1.837 1.00 95.94 113 PRO A O 1
ATOM 922 N N . GLN A 1 114 ? 35.563 21.334 3.848 1.00 95.31 114 GLN A N 1
ATOM 923 C CA . GLN A 1 114 ? 36.765 20.499 3.861 1.00 95.31 114 GLN A CA 1
ATOM 924 C C . GLN A 1 114 ? 36.388 19.019 3.979 1.00 95.31 114 GLN A C 1
ATOM 926 O O . GLN A 1 114 ? 36.955 18.191 3.273 1.00 95.31 114 GLN A O 1
ATOM 931 N N . GLN A 1 115 ? 35.389 18.693 4.803 1.00 94.19 115 GLN A N 1
ATOM 932 C CA . GLN A 1 115 ? 34.825 17.344 4.909 1.00 94.19 115 GLN A CA 1
ATOM 933 C C . GLN A 1 115 ? 34.292 16.846 3.565 1.00 94.19 115 GLN A C 1
ATOM 935 O O . GLN A 1 115 ? 34.612 15.734 3.152 1.00 94.19 115 GLN A O 1
ATOM 940 N N . SER A 1 116 ? 33.548 17.690 2.844 1.00 95.31 116 SER A N 1
ATOM 941 C CA . SER A 1 116 ? 33.053 17.339 1.509 1.00 95.31 116 SER A CA 1
ATOM 942 C C . SER A 1 116 ? 34.188 17.112 0.500 1.00 95.31 116 SER A C 1
ATOM 944 O O . SER A 1 116 ? 34.114 16.194 -0.313 1.00 95.31 116 SER A O 1
ATOM 946 N N . ALA A 1 117 ? 35.267 17.901 0.572 1.00 95.62 117 ALA A N 1
ATOM 947 C CA . ALA A 1 117 ? 36.420 17.764 -0.313 1.00 95.62 117 ALA A CA 1
ATOM 948 C C . ALA A 1 117 ? 37.185 16.463 -0.041 1.00 95.62 117 ALA A C 1
ATOM 950 O O . ALA A 1 117 ? 37.472 15.729 -0.985 1.00 95.62 117 ALA A O 1
ATOM 951 N N . ASN A 1 118 ? 37.435 16.153 1.235 1.00 94.25 118 ASN A N 1
ATOM 952 C CA . ASN A 1 118 ? 38.060 14.898 1.654 1.00 94.25 118 ASN A CA 1
ATOM 953 C C . ASN A 1 118 ? 37.211 13.701 1.208 1.00 94.25 118 ASN A C 1
ATOM 955 O O . ASN A 1 118 ? 37.726 12.758 0.624 1.00 94.25 118 ASN A O 1
ATOM 959 N N . PHE A 1 119 ? 35.891 13.776 1.406 1.00 93.69 119 PHE A N 1
ATOM 960 C CA . PHE A 1 119 ? 34.966 12.744 0.947 1.00 93.69 119 PHE A CA 1
ATOM 961 C C . PHE A 1 119 ? 35.052 12.523 -0.566 1.00 93.69 119 PHE A C 1
ATOM 963 O O . PHE A 1 119 ? 35.158 11.386 -1.018 1.00 93.69 119 PHE A O 1
ATOM 970 N N . VAL A 1 120 ? 35.029 13.596 -1.364 1.00 94.62 120 VAL A N 1
ATOM 971 C CA . VAL A 1 120 ? 35.154 13.498 -2.826 1.00 94.62 120 VAL A CA 1
ATOM 972 C C . VAL A 1 120 ? 36.502 12.888 -3.221 1.00 94.62 120 VAL A C 1
ATOM 974 O O . VAL A 1 120 ? 36.538 12.047 -4.117 1.00 94.62 120 VAL A O 1
ATOM 977 N N . GLU A 1 121 ? 37.596 13.271 -2.564 1.00 94.50 121 GLU A N 1
ATOM 978 C CA . GLU A 1 121 ? 38.932 12.726 -2.823 1.00 94.50 121 GLU A CA 1
ATOM 979 C C . GLU A 1 121 ? 39.016 11.229 -2.503 1.00 94.50 121 GLU A C 1
ATOM 981 O O . GLU A 1 121 ? 39.471 10.446 -3.342 1.00 94.50 121 GLU A O 1
ATOM 986 N N . ASP A 1 122 ? 38.504 10.808 -1.349 1.00 90.50 122 ASP A N 1
ATOM 987 C CA . ASP A 1 122 ? 38.457 9.402 -0.942 1.00 90.50 122 ASP A CA 1
ATOM 988 C C . ASP A 1 122 ? 37.589 8.581 -1.901 1.00 90.50 122 ASP A C 1
ATOM 990 O O . ASP A 1 122 ? 37.939 7.465 -2.285 1.00 90.50 122 ASP A O 1
ATOM 994 N N . MET A 1 123 ? 36.485 9.160 -2.368 1.00 89.56 123 MET A N 1
ATOM 995 C CA . MET A 1 123 ? 35.596 8.550 -3.352 1.00 89.56 123 MET A CA 1
ATOM 996 C C . MET A 1 123 ? 36.218 8.390 -4.735 1.00 89.56 123 MET A C 1
ATOM 998 O O . MET A 1 123 ? 36.006 7.379 -5.411 1.00 89.56 123 MET A O 1
ATOM 1002 N N . VAL A 1 124 ? 36.997 9.369 -5.177 1.00 91.62 124 VAL A N 1
ATOM 1003 C CA . VAL A 1 124 ? 37.714 9.282 -6.450 1.00 91.62 124 VAL A CA 1
ATOM 1004 C C . VAL A 1 124 ? 38.867 8.287 -6.344 1.00 91.62 124 VAL A C 1
ATOM 1006 O O . VAL A 1 124 ? 39.030 7.455 -7.231 1.00 91.62 124 VAL A O 1
ATOM 1009 N N . SER A 1 125 ? 39.645 8.344 -5.264 1.00 89.06 125 SER A N 1
ATOM 1010 C CA . SER A 1 125 ? 40.857 7.536 -5.095 1.00 89.06 125 SER A CA 1
ATOM 1011 C C . SER A 1 125 ? 40.568 6.074 -4.745 1.00 89.06 125 SER A C 1
ATOM 1013 O O . SER A 1 125 ? 41.170 5.177 -5.331 1.00 89.06 125 SER A O 1
ATOM 1015 N N . THR A 1 126 ? 39.626 5.825 -3.833 1.00 86.00 126 THR A N 1
ATOM 1016 C CA . THR A 1 126 ? 39.327 4.483 -3.307 1.00 86.00 126 THR A CA 1
ATOM 1017 C C . THR A 1 126 ? 38.267 3.774 -4.144 1.00 86.00 126 THR A C 1
ATOM 1019 O O . THR A 1 126 ? 38.382 2.582 -4.429 1.00 86.00 126 THR A O 1
ATOM 1022 N N . CYS A 1 127 ? 37.238 4.508 -4.578 1.00 83.12 127 CYS A N 1
ATOM 1023 C CA . CYS A 1 127 ? 36.084 3.936 -5.277 1.00 83.12 127 CYS A CA 1
ATOM 1024 C C . CYS A 1 127 ? 36.117 4.154 -6.797 1.00 83.12 127 CYS A C 1
ATOM 1026 O O . CYS A 1 127 ? 35.216 3.684 -7.492 1.00 83.12 127 CYS A O 1
ATOM 1028 N N . ASN A 1 128 ? 37.142 4.835 -7.325 1.00 88.12 128 ASN A N 1
ATOM 1029 C CA . ASN A 1 128 ? 37.287 5.151 -8.750 1.00 88.12 128 ASN A CA 1
ATOM 1030 C C . ASN A 1 128 ? 36.058 5.882 -9.333 1.00 88.12 128 ASN A C 1
ATOM 1032 O O . ASN A 1 128 ? 35.652 5.653 -10.476 1.00 88.12 128 ASN A O 1
ATOM 1036 N N . LEU A 1 129 ? 35.421 6.742 -8.528 1.00 89.69 129 LEU A N 1
ATOM 1037 C CA . LEU A 1 129 ? 34.244 7.493 -8.957 1.00 89.69 129 LEU A CA 1
ATOM 1038 C C . LEU A 1 129 ? 34.620 8.625 -9.910 1.00 89.69 129 LEU A C 1
ATOM 1040 O O . LEU A 1 129 ? 35.591 9.354 -9.708 1.00 89.69 129 LEU A O 1
ATOM 1044 N N . LYS A 1 130 ? 33.787 8.846 -10.934 1.00 93.50 130 LYS A N 1
ATOM 1045 C CA . LYS A 1 130 ? 33.946 10.001 -11.821 1.00 93.50 130 LYS A CA 1
ATOM 1046 C C . LYS A 1 130 ? 33.477 11.274 -11.116 1.00 93.50 130 LYS A C 1
ATOM 1048 O O . LYS A 1 130 ? 32.276 11.543 -11.059 1.00 93.50 130 LYS A O 1
ATOM 1053 N N . ALA A 1 131 ? 34.416 12.087 -10.647 1.00 95.75 131 ALA A N 1
ATOM 1054 C CA . ALA A 1 131 ? 34.111 13.402 -10.094 1.00 95.75 131 ALA A CA 1
ATOM 1055 C C . ALA A 1 131 ? 33.787 14.430 -11.184 1.00 95.75 131 ALA A C 1
ATOM 1057 O O . ALA A 1 131 ? 34.477 14.551 -12.199 1.00 95.75 131 ALA A O 1
ATOM 1058 N N . ARG A 1 132 ? 32.710 15.183 -10.968 1.00 96.50 132 ARG A N 1
ATOM 1059 C CA . ARG A 1 132 ? 32.227 16.240 -11.854 1.00 96.50 132 ARG A CA 1
ATOM 1060 C C . ARG A 1 132 ? 32.083 17.517 -11.046 1.00 96.50 132 ARG A C 1
ATOM 1062 O O . ARG A 1 132 ? 31.183 17.660 -10.222 1.00 96.50 132 ARG A O 1
ATOM 1069 N N . ARG A 1 133 ? 32.974 18.465 -11.308 1.00 96.75 133 ARG A N 1
ATOM 1070 C CA . ARG A 1 133 ? 32.870 19.796 -10.725 1.00 96.75 133 ARG A CA 1
ATOM 1071 C C . ARG A 1 133 ? 31.690 20.539 -11.349 1.00 96.75 133 ARG A C 1
ATOM 1073 O O . ARG A 1 133 ? 31.561 20.574 -12.574 1.00 96.75 133 ARG A O 1
ATOM 1080 N N . ARG A 1 134 ? 30.852 21.142 -10.512 1.00 96.44 134 ARG A N 1
ATOM 1081 C CA . ARG A 1 134 ? 29.692 21.939 -10.915 1.00 96.44 134 ARG A CA 1
ATOM 1082 C C . ARG A 1 134 ? 29.869 23.404 -10.524 1.00 96.44 134 ARG A C 1
ATOM 1084 O O . ARG A 1 134 ? 30.795 23.771 -9.801 1.00 96.44 134 ARG A O 1
ATOM 1091 N N . GLU A 1 135 ? 29.011 24.244 -11.089 1.00 93.50 135 GLU A N 1
ATOM 1092 C CA . GLU A 1 135 ? 28.927 25.660 -10.735 1.00 93.50 135 GLU A CA 1
ATOM 1093 C C . GLU A 1 135 ? 28.316 25.826 -9.341 1.00 93.50 135 GLU A C 1
ATOM 1095 O O . GLU A 1 135 ? 27.521 24.992 -8.902 1.00 93.50 135 GLU A O 1
ATOM 1100 N N . THR A 1 136 ? 28.656 26.923 -8.663 1.00 85.44 136 THR A N 1
ATOM 1101 C CA . THR A 1 136 ? 28.275 27.176 -7.265 1.00 85.44 136 THR A CA 1
ATOM 1102 C C . THR A 1 136 ? 26.770 27.085 -7.016 1.00 85.44 136 THR A C 1
ATOM 1104 O O . THR A 1 136 ? 26.329 26.558 -5.999 1.00 85.44 136 THR A O 1
ATOM 1107 N N . ASP A 1 137 ? 25.965 27.490 -7.993 1.00 91.25 137 ASP A N 1
ATOM 1108 C CA . ASP A 1 137 ? 24.510 27.498 -7.861 1.00 91.25 137 ASP A CA 1
ATOM 1109 C C . ASP A 1 137 ? 23.853 26.134 -8.113 1.00 91.25 137 ASP A C 1
ATOM 1111 O O . ASP A 1 137 ? 22.686 25.951 -7.768 1.00 91.25 137 ASP A O 1
ATOM 1115 N N . TYR A 1 138 ? 24.549 25.180 -8.740 1.00 93.50 138 TYR A N 1
ATOM 1116 C CA . TYR A 1 138 ? 23.943 23.917 -9.176 1.00 93.50 138 TYR A CA 1
ATOM 1117 C C . TYR A 1 138 ? 23.445 23.085 -7.991 1.00 93.50 138 TYR A C 1
ATOM 1119 O O . TYR A 1 138 ? 22.279 22.693 -7.956 1.00 93.50 138 TYR A O 1
ATOM 1127 N N . LEU A 1 139 ? 24.314 22.854 -7.004 1.00 92.00 139 LEU A N 1
ATOM 1128 C CA . LEU A 1 139 ? 23.982 22.038 -5.835 1.00 92.00 139 LEU A CA 1
ATOM 1129 C C . LEU A 1 139 ? 22.952 22.731 -4.954 1.00 92.00 139 LEU A C 1
ATOM 1131 O O . LEU A 1 139 ? 22.002 22.098 -4.507 1.00 92.00 139 LEU A O 1
ATOM 1135 N N . SER A 1 140 ? 23.089 24.045 -4.773 1.00 91.00 140 SER A N 1
ATOM 1136 C CA . SER A 1 140 ? 22.103 24.838 -4.043 1.00 91.00 140 SER A CA 1
ATOM 1137 C C . SER A 1 140 ? 20.715 24.724 -4.677 1.00 91.00 140 SER A C 1
ATOM 1139 O O . SER A 1 140 ? 19.764 24.403 -3.973 1.00 91.00 140 SER A O 1
ATOM 1141 N N . LYS A 1 141 ? 20.595 24.864 -6.005 1.00 92.19 141 LYS A N 1
ATOM 1142 C CA . LYS A 1 141 ? 19.321 24.669 -6.720 1.00 92.19 141 LYS A CA 1
ATOM 1143 C C . LYS A 1 141 ? 18.778 23.250 -6.561 1.00 92.19 141 LYS A C 1
ATOM 1145 O O . LYS A 1 141 ? 17.586 23.095 -6.318 1.00 92.19 141 LYS A O 1
ATOM 1150 N N . ALA A 1 142 ? 19.629 22.232 -6.675 1.00 89.19 142 ALA A N 1
ATOM 1151 C CA . ALA A 1 142 ? 19.216 20.837 -6.542 1.00 89.19 142 ALA A CA 1
ATOM 1152 C C . ALA A 1 142 ? 18.675 20.524 -5.131 1.00 89.19 142 ALA A C 1
ATOM 1154 O O . ALA A 1 142 ? 17.600 19.941 -5.000 1.00 89.19 142 ALA A O 1
ATOM 1155 N N . PHE A 1 143 ? 19.357 20.994 -4.080 1.00 89.50 143 PHE A N 1
ATOM 1156 C CA . PHE A 1 143 ? 18.889 20.871 -2.694 1.00 89.50 143 PHE A CA 1
ATOM 1157 C C . PHE A 1 143 ? 17.610 21.679 -2.443 1.00 89.50 143 PHE A C 1
ATOM 1159 O O . PHE A 1 143 ? 16.686 21.168 -1.822 1.00 89.50 143 PHE A O 1
ATOM 1166 N N . THR A 1 144 ? 17.497 22.896 -2.982 1.00 87.62 144 THR A N 1
ATOM 1167 C CA . THR A 1 144 ? 16.274 23.703 -2.859 1.00 87.62 144 THR A CA 1
ATOM 1168 C C . THR A 1 144 ? 15.075 23.051 -3.550 1.00 87.62 144 THR A C 1
ATOM 1170 O O . THR A 1 144 ? 13.969 23.117 -3.024 1.00 87.62 144 THR A O 1
ATOM 1173 N N . ILE A 1 145 ? 15.255 22.396 -4.704 1.00 84.75 145 ILE A N 1
ATOM 1174 C CA . ILE A 1 145 ? 14.177 21.630 -5.356 1.00 84.75 145 ILE A CA 1
ATOM 1175 C C . ILE A 1 145 ? 13.723 20.483 -4.449 1.00 84.75 145 ILE A C 1
ATOM 1177 O O . ILE A 1 145 ? 12.523 20.304 -4.263 1.00 84.75 145 ILE A O 1
ATOM 1181 N N . LEU A 1 146 ? 14.659 19.747 -3.845 1.00 80.69 146 LEU A N 1
ATOM 1182 C CA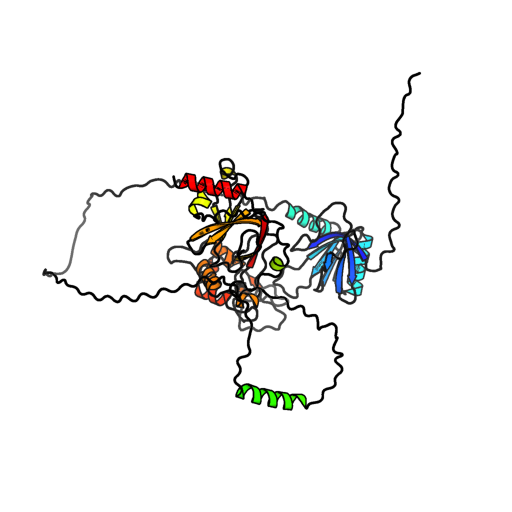 . LEU A 1 146 ? 14.326 18.689 -2.889 1.00 80.69 146 LEU A CA 1
ATOM 1183 C C . LEU A 1 146 ? 13.589 19.218 -1.660 1.00 80.69 146 LEU A C 1
ATOM 1185 O O . LEU A 1 146 ? 12.608 18.617 -1.240 1.00 80.69 146 LEU A O 1
ATOM 1189 N N . GLU A 1 147 ? 14.041 20.329 -1.082 1.00 79.12 147 GLU A N 1
ATOM 1190 C CA . GLU A 1 147 ? 13.400 20.953 0.078 1.00 79.12 147 GLU A CA 1
ATOM 1191 C C . GLU A 1 147 ? 12.007 21.494 -0.255 1.00 79.12 147 GLU A C 1
ATOM 1193 O O . GLU A 1 147 ? 11.077 21.300 0.521 1.00 79.12 147 GLU A O 1
ATOM 1198 N N . ASN A 1 148 ? 11.831 22.120 -1.420 1.00 76.00 148 ASN A N 1
ATOM 1199 C CA . ASN A 1 148 ? 10.550 22.691 -1.835 1.00 76.00 148 ASN A CA 1
ATOM 1200 C C . ASN A 1 148 ? 9.548 21.626 -2.288 1.00 76.00 148 ASN A C 1
ATOM 1202 O O . ASN A 1 148 ? 8.352 21.772 -2.037 1.00 76.00 148 ASN A O 1
ATOM 1206 N N . ASN A 1 149 ? 10.013 20.528 -2.887 1.00 68.62 149 ASN A N 1
ATOM 1207 C CA . ASN A 1 149 ? 9.154 19.384 -3.190 1.00 68.62 149 ASN A CA 1
ATOM 1208 C C . ASN A 1 149 ? 8.580 18.745 -1.914 1.00 68.62 149 ASN A C 1
ATOM 1210 O O . ASN A 1 149 ? 7.518 18.141 -1.986 1.00 68.62 149 ASN A O 1
ATOM 1214 N N . LYS A 1 150 ? 9.189 18.955 -0.733 1.00 58.12 150 LYS A N 1
ATOM 1215 C CA . LYS A 1 150 ? 8.580 18.562 0.554 1.00 58.12 150 LYS A CA 1
ATOM 1216 C C . LYS A 1 150 ? 7.361 19.407 0.940 1.00 58.12 150 LYS A C 1
ATOM 1218 O O . LYS A 1 150 ? 6.611 18.993 1.817 1.00 58.12 150 LYS A O 1
ATOM 1223 N N . PHE A 1 151 ? 7.165 20.582 0.334 1.00 40.34 151 PHE A N 1
ATOM 1224 C CA . PHE A 1 151 ? 6.125 21.536 0.734 1.00 40.34 151 PHE A CA 1
ATOM 1225 C C . PHE A 1 151 ? 5.082 21.854 -0.348 1.00 40.34 151 PHE A C 1
ATOM 1227 O O . PHE A 1 151 ? 4.024 22.378 0.000 1.00 40.34 151 PHE A O 1
ATOM 1234 N N . ASP A 1 152 ? 5.317 21.530 -1.625 1.00 36.00 152 ASP A N 1
ATOM 1235 C CA . ASP A 1 152 ? 4.495 22.057 -2.728 1.00 36.00 152 ASP A CA 1
ATOM 1236 C C . ASP A 1 152 ? 3.953 20.989 -3.704 1.00 36.00 152 ASP A C 1
ATOM 1238 O O . ASP A 1 152 ? 4.002 21.135 -4.924 1.00 36.00 152 ASP A O 1
ATOM 1242 N N . HIS A 1 153 ? 3.340 19.921 -3.181 1.00 40.22 153 HIS A N 1
ATOM 1243 C CA . HIS A 1 153 ? 2.451 19.046 -3.970 1.00 40.22 153 HIS A CA 1
ATOM 1244 C C . HIS A 1 153 ? 0.991 19.551 -4.035 1.00 40.22 153 HIS A C 1
ATOM 1246 O O . HIS A 1 153 ? 0.095 18.833 -4.471 1.00 40.22 153 HIS A O 1
ATOM 1252 N N . THR A 1 154 ? 0.717 20.811 -3.656 1.00 35.69 154 THR A N 1
ATOM 1253 C CA . THR A 1 154 ? -0.659 21.356 -3.588 1.00 35.69 154 THR A CA 1
ATOM 1254 C C . THR A 1 154 ? -1.052 22.381 -4.664 1.00 35.69 154 THR A C 1
ATOM 1256 O O . THR A 1 154 ? -2.180 22.883 -4.628 1.00 35.69 154 THR A O 1
ATOM 1259 N N . ARG A 1 155 ? -0.244 22.670 -5.697 1.00 34.19 155 ARG A N 1
ATOM 1260 C CA . ARG A 1 155 ? -0.647 23.632 -6.753 1.00 34.19 155 ARG A CA 1
ATOM 1261 C C . ARG A 1 155 ? -1.303 23.022 -7.998 1.00 34.19 155 ARG A C 1
ATOM 1263 O O . ARG A 1 155 ? -0.688 22.792 -9.029 1.00 34.19 155 ARG A O 1
ATOM 1270 N N . SER A 1 156 ? -2.621 22.875 -7.858 1.00 34.78 156 SER A N 1
ATOM 1271 C CA . SER A 1 156 ? -3.716 23.082 -8.822 1.00 34.78 156 SER A CA 1
ATOM 1272 C C . SER A 1 156 ? -3.477 22.837 -10.324 1.00 34.78 156 SER A C 1
ATOM 1274 O O . SER A 1 156 ? -3.044 23.725 -11.064 1.00 34.78 156 SER A O 1
ATOM 1276 N N . ILE A 1 157 ? -4.039 21.731 -10.817 1.00 33.25 157 ILE A N 1
ATOM 1277 C CA . ILE A 1 157 ? -4.713 21.725 -12.121 1.00 33.25 157 ILE A CA 1
ATOM 1278 C C . ILE A 1 157 ? -5.947 22.625 -11.979 1.00 33.25 157 ILE A C 1
ATOM 1280 O O . ILE A 1 157 ? -6.873 22.345 -11.215 1.00 33.25 157 ILE A O 1
ATOM 1284 N N . SER A 1 158 ? -5.922 23.764 -12.665 1.00 34.53 158 SER A N 1
ATOM 1285 C CA . SER A 1 158 ? -7.034 24.708 -12.682 1.00 34.53 158 SER A CA 1
ATOM 1286 C C . SER A 1 158 ? -8.262 24.096 -13.356 1.00 34.53 158 SER A C 1
ATOM 1288 O O . SER A 1 158 ? -8.205 23.572 -14.466 1.00 34.53 158 SER A O 1
ATOM 1290 N N . LYS A 1 159 ? -9.377 24.207 -12.635 1.00 34.91 159 LYS A N 1
ATOM 1291 C CA . LYS A 1 159 ? -10.746 23.824 -12.982 1.00 34.91 159 LYS A CA 1
ATOM 1292 C C . LYS A 1 159 ? -11.144 24.260 -14.399 1.00 34.91 159 LYS A C 1
ATOM 1294 O O . LYS A 1 159 ? -11.169 25.454 -14.689 1.00 34.91 159 LYS A O 1
ATOM 1299 N N . ARG A 1 160 ? -11.625 23.317 -15.216 1.00 30.00 160 ARG A N 1
ATOM 1300 C CA . ARG A 1 160 ? -12.770 23.590 -16.096 1.00 30.00 160 ARG A CA 1
ATOM 1301 C C . ARG A 1 160 ? -14.025 23.126 -15.374 1.00 30.00 160 ARG A C 1
ATOM 1303 O O . ARG A 1 160 ? -14.148 21.971 -14.986 1.00 30.00 160 ARG A O 1
ATOM 1310 N N . ILE A 1 161 ? -14.893 24.097 -15.140 1.00 35.00 161 ILE A N 1
ATOM 1311 C CA . ILE A 1 161 ? -16.233 23.959 -14.589 1.00 35.00 161 ILE A CA 1
ATOM 1312 C C . ILE A 1 161 ? -17.059 23.171 -15.610 1.00 35.00 161 ILE A C 1
ATOM 1314 O O . ILE A 1 161 ? -17.193 23.614 -16.748 1.00 35.00 161 ILE A O 1
ATOM 1318 N N . ALA A 1 162 ? -17.590 22.021 -15.206 1.00 30.44 162 ALA A N 1
ATOM 1319 C CA . ALA A 1 162 ? -18.749 21.411 -15.840 1.00 30.44 162 ALA A CA 1
ATOM 1320 C C . ALA A 1 162 ? -19.842 21.336 -14.771 1.00 30.44 162 ALA A C 1
ATOM 1322 O O . ALA A 1 162 ? -19.594 20.890 -13.651 1.00 30.44 162 ALA A O 1
ATOM 1323 N N . GLU A 1 163 ? -20.991 21.901 -15.122 1.00 31.06 163 GLU A N 1
ATOM 1324 C CA . GLU A 1 163 ? -22.180 22.088 -14.301 1.00 31.06 163 GLU A CA 1
ATOM 1325 C C . GLU A 1 163 ? -22.667 20.801 -13.631 1.00 31.06 163 GLU A C 1
ATOM 1327 O O . GLU A 1 163 ? -22.741 19.737 -14.244 1.00 31.06 163 GLU A O 1
ATOM 1332 N N . GLU A 1 164 ? -23.057 20.951 -12.366 1.00 31.81 164 GLU A N 1
ATOM 1333 C CA . GLU A 1 164 ? -23.882 20.005 -11.625 1.00 31.81 164 GLU A CA 1
ATOM 1334 C C . GLU A 1 164 ? -25.223 19.790 -12.347 1.00 31.81 164 GLU A C 1
ATOM 1336 O O . GLU A 1 164 ? -25.926 20.745 -12.682 1.00 31.81 164 GLU A O 1
ATOM 1341 N N . GLN A 1 165 ? -25.614 18.530 -12.528 1.00 30.41 165 GLN A N 1
ATOM 1342 C CA . GLN A 1 165 ? -27.010 18.144 -12.730 1.00 30.41 165 GLN A CA 1
ATOM 1343 C C . GLN A 1 165 ? -27.473 17.408 -11.464 1.00 30.41 165 GLN A C 1
ATOM 1345 O O . GLN A 1 165 ? -26.818 16.441 -11.068 1.00 30.41 165 GLN A O 1
ATOM 1350 N N . PRO A 1 166 ? -28.561 17.839 -10.802 1.00 36.03 166 PRO A N 1
ATOM 1351 C CA . PRO A 1 166 ? -29.125 17.108 -9.677 1.00 36.03 166 PRO A CA 1
ATOM 1352 C C . PRO A 1 166 ? -29.965 15.922 -10.170 1.00 36.03 166 PRO A C 1
ATOM 1354 O O . PRO A 1 166 ? -30.929 16.090 -10.918 1.00 36.03 166 PRO A O 1
ATOM 1357 N N . GLU A 1 167 ? -29.622 14.718 -9.713 1.00 32.31 167 GLU A N 1
ATOM 1358 C CA . GLU A 1 167 ? -30.508 13.559 -9.794 1.00 32.31 167 GLU A CA 1
ATOM 1359 C C . GLU A 1 167 ? -31.589 13.665 -8.715 1.00 32.31 167 GLU A C 1
ATOM 1361 O O . GLU A 1 167 ? -31.309 13.465 -7.538 1.00 32.31 167 GLU A O 1
ATOM 1366 N N . ASP A 1 168 ? -32.817 13.987 -9.124 1.00 33.69 168 ASP A N 1
ATOM 1367 C CA . ASP A 1 168 ? -34.042 13.556 -8.443 1.00 33.69 168 ASP A CA 1
ATOM 1368 C C . ASP A 1 168 ? -35.275 13.919 -9.284 1.00 33.69 168 ASP A C 1
ATOM 1370 O O . ASP A 1 168 ? -35.878 14.964 -9.075 1.00 33.69 168 ASP A O 1
ATOM 1374 N N . VAL A 1 169 ? -35.702 13.051 -10.214 1.00 29.34 169 VAL A N 1
ATOM 1375 C CA . VAL A 1 169 ? -37.122 12.966 -10.614 1.00 29.34 169 VAL A CA 1
ATOM 1376 C C . VAL A 1 169 ? -37.468 11.542 -11.071 1.00 29.34 169 VAL A C 1
ATOM 1378 O O . VAL A 1 169 ? -37.155 11.110 -12.179 1.00 29.34 169 VAL A O 1
ATOM 1381 N N . ARG A 1 170 ? -38.227 10.832 -10.229 1.00 33.72 170 ARG A N 1
ATOM 1382 C CA . ARG A 1 170 ? -39.134 9.751 -10.645 1.00 33.72 170 ARG A CA 1
ATOM 1383 C C . ARG A 1 170 ? -40.189 10.315 -11.597 1.00 33.72 170 ARG A C 1
ATOM 1385 O O . ARG A 1 170 ? -40.969 11.148 -11.149 1.00 33.72 170 ARG A O 1
ATOM 1392 N N . LEU A 1 171 ? -40.330 9.790 -12.817 1.00 29.20 171 LEU A N 1
ATOM 1393 C CA . LEU A 1 171 ? -41.578 9.944 -13.574 1.00 29.20 171 LEU A CA 1
ATOM 1394 C C . LEU A 1 171 ? -42.003 8.663 -14.306 1.00 29.20 171 LEU A C 1
ATOM 1396 O O . LEU A 1 171 ? -41.350 8.136 -15.200 1.00 29.20 171 LEU A O 1
ATOM 1400 N N . THR A 1 172 ? -43.166 8.208 -13.857 1.00 29.69 172 THR A N 1
ATOM 1401 C CA . THR A 1 172 ? -44.149 7.302 -14.444 1.00 29.69 172 THR A CA 1
ATOM 1402 C C . THR A 1 172 ? -44.365 7.479 -15.950 1.00 29.69 172 THR A C 1
ATOM 1404 O O . THR A 1 172 ? -44.652 8.574 -16.427 1.00 29.69 172 THR A O 1
ATOM 1407 N N . LEU A 1 173 ? -44.346 6.354 -16.671 1.00 31.50 173 LEU A N 1
ATOM 1408 C CA . LEU A 1 173 ? -44.846 6.207 -18.038 1.00 31.50 173 LEU A CA 1
ATOM 1409 C C . LEU A 1 173 ? -46.368 6.426 -18.092 1.00 31.50 173 LEU A C 1
ATOM 1411 O O . LEU A 1 173 ? -47.132 5.630 -17.546 1.00 31.50 173 LEU A O 1
ATOM 1415 N N . ALA A 1 174 ? -46.802 7.453 -18.823 1.00 28.77 174 ALA A N 1
ATOM 1416 C CA . ALA A 1 174 ? -48.174 7.610 -19.295 1.00 28.77 174 ALA A CA 1
ATOM 1417 C C . ALA A 1 174 ? -48.212 7.519 -20.829 1.00 28.77 174 ALA A C 1
ATOM 1419 O O . ALA A 1 174 ? -47.354 8.051 -21.531 1.00 28.77 174 ALA A O 1
ATOM 1420 N N . ARG A 1 175 ? -49.208 6.787 -21.333 1.00 32.12 175 ARG A N 1
ATOM 1421 C CA . ARG A 1 175 ? -49.473 6.505 -22.749 1.00 32.12 175 ARG A CA 1
ATOM 1422 C C . ARG A 1 175 ? -50.271 7.628 -23.441 1.00 32.12 175 ARG A C 1
ATOM 1424 O O . ARG A 1 175 ? -51.165 8.194 -22.820 1.00 32.12 175 ARG A O 1
ATOM 1431 N N . SER A 1 176 ? -50.067 7.700 -24.769 1.00 28.02 176 SER A N 1
ATOM 1432 C CA . SER A 1 176 ? -51.014 8.085 -25.854 1.00 28.02 176 SER A CA 1
ATOM 1433 C C . SER A 1 176 ? -51.192 9.583 -26.191 1.00 28.02 176 SER A C 1
ATOM 1435 O O . SER A 1 176 ? -50.985 10.413 -25.315 1.00 28.02 176 SER A O 1
ATOM 1437 N N . PRO A 1 177 ? -51.773 9.958 -27.365 1.00 43.75 177 PRO A N 1
ATOM 1438 C CA . PRO A 1 177 ? -51.697 9.391 -28.735 1.00 43.75 177 PRO A CA 1
ATOM 1439 C C . PRO A 1 177 ? -51.639 10.458 -29.878 1.00 43.75 177 PRO A C 1
ATOM 1441 O O . PRO A 1 177 ? -51.951 11.623 -29.670 1.00 43.75 177 PRO A O 1
ATOM 1444 N N . GLY A 1 178 ? -51.407 10.011 -31.127 1.00 29.61 178 GLY A N 1
ATOM 1445 C CA . GLY A 1 178 ? -51.759 10.725 -32.380 1.00 29.61 178 GLY A CA 1
ATOM 1446 C C . GLY A 1 178 ? -50.754 11.805 -32.808 1.00 29.61 178 GLY A C 1
ATOM 1447 O O . GLY A 1 178 ? -50.298 12.585 -31.995 1.00 29.61 178 GLY A O 1
ATOM 1448 N N . VAL A 1 179 ? -50.314 11.880 -34.065 1.00 32.88 179 VAL A N 1
ATOM 1449 C CA . VAL A 1 179 ? -51.059 12.486 -35.181 1.00 32.88 179 VAL A CA 1
ATOM 1450 C C . VAL A 1 179 ? -50.518 11.962 -36.523 1.00 32.88 179 VAL A C 1
ATOM 1452 O O . VAL A 1 179 ? -49.333 11.697 -36.696 1.00 32.88 179 VAL A O 1
ATOM 1455 N N . ARG A 1 180 ? -51.452 11.802 -37.464 1.00 35.59 180 ARG A N 1
ATOM 1456 C CA . ARG A 1 180 ? -51.302 11.357 -38.856 1.00 35.59 180 ARG A CA 1
ATOM 1457 C C . ARG A 1 180 ? -50.602 12.418 -39.714 1.00 35.59 180 ARG A C 1
ATOM 1459 O O . ARG A 1 180 ? -50.949 13.580 -39.586 1.00 35.59 180 ARG A O 1
ATOM 1466 N N . HIS A 1 181 ? -49.821 12.005 -40.714 1.00 34.28 181 HIS A N 1
ATOM 1467 C CA . HIS A 1 181 ? -49.967 12.543 -42.072 1.00 34.28 181 HIS A CA 1
ATOM 1468 C C . HIS A 1 181 ? -49.558 11.510 -43.125 1.00 34.28 181 HIS A C 1
ATOM 1470 O O . HIS A 1 181 ? -48.619 10.737 -42.960 1.00 34.28 181 HIS A O 1
ATOM 1476 N N . ALA A 1 182 ? -50.374 11.472 -44.171 1.00 34.72 182 ALA A N 1
ATOM 1477 C CA . ALA A 1 182 ? -50.346 10.552 -45.287 1.00 34.72 182 ALA A CA 1
ATOM 1478 C C . ALA A 1 182 ? -49.305 10.957 -46.340 1.00 34.72 182 ALA A C 1
ATOM 1480 O O . ALA A 1 182 ? -49.111 12.145 -46.570 1.00 34.72 182 ALA A O 1
ATOM 1481 N N . ASN A 1 183 ? -48.741 9.973 -47.047 1.00 33.72 183 ASN A N 1
ATOM 1482 C CA . ASN A 1 183 ? -48.857 9.900 -48.506 1.00 33.72 183 ASN A CA 1
ATOM 1483 C C . ASN A 1 183 ? -48.549 8.483 -49.027 1.00 33.72 183 ASN A C 1
ATOM 1485 O O . ASN A 1 183 ? -47.588 7.829 -48.641 1.00 33.72 183 ASN A O 1
ATOM 1489 N N . LYS A 1 184 ? -49.468 8.029 -49.876 1.00 34.59 184 LYS A N 1
ATOM 1490 C CA . LYS A 1 184 ? -49.545 6.801 -50.690 1.00 34.59 184 LYS A CA 1
ATOM 1491 C C . LYS A 1 184 ? -48.979 7.112 -52.107 1.00 34.59 184 LYS A C 1
ATOM 1493 O O . LYS A 1 184 ? -48.773 8.298 -52.363 1.00 34.59 184 LYS A O 1
ATOM 1498 N N . PRO A 1 185 ? -48.927 6.180 -53.095 1.00 51.56 185 PRO A N 1
ATOM 1499 C CA . PRO A 1 185 ? -48.995 4.706 -53.034 1.00 51.56 185 PRO A CA 1
ATOM 1500 C C . PRO A 1 185 ? -48.081 3.918 -54.035 1.00 51.56 185 PRO A C 1
ATOM 1502 O O . PRO A 1 185 ? -47.575 4.474 -55.000 1.00 51.56 185 PRO A O 1
ATOM 1505 N N . SER A 1 186 ? -48.094 2.578 -53.858 1.00 36.88 186 SER A N 1
ATOM 1506 C CA . SER A 1 186 ? -48.213 1.489 -54.877 1.00 36.88 186 SER A CA 1
ATOM 1507 C C . SER A 1 186 ? -46.980 1.019 -55.685 1.00 36.88 186 SER A C 1
ATOM 1509 O O . SER A 1 186 ? -46.076 1.807 -55.927 1.00 36.88 186 SER A O 1
ATOM 1511 N N . PRO A 1 187 ? -47.006 -0.219 -56.239 1.00 54.78 187 PRO A N 1
ATOM 1512 C CA . PRO A 1 187 ? -47.446 -1.498 -55.641 1.00 54.78 187 PRO A CA 1
ATOM 1513 C C . PRO A 1 187 ? -46.511 -2.684 -56.017 1.00 54.78 187 PRO A C 1
ATOM 1515 O O . PRO A 1 187 ? -45.682 -2.556 -56.905 1.00 54.78 187 PRO A O 1
ATOM 1518 N N . ASP A 1 188 ? -46.635 -3.836 -55.348 1.00 31.94 188 ASP A N 1
ATOM 1519 C CA . ASP A 1 188 ? -46.946 -5.118 -56.016 1.00 31.94 188 ASP A CA 1
ATOM 1520 C C . ASP A 1 188 ? -46.747 -6.344 -55.116 1.00 31.94 188 ASP A C 1
ATOM 1522 O O . ASP A 1 188 ? -45.680 -6.564 -54.553 1.00 31.94 188 ASP A O 1
ATOM 1526 N N . SER A 1 189 ? -47.789 -7.188 -55.122 1.00 35.66 189 SER A N 1
ATOM 1527 C CA . SER A 1 189 ? -47.808 -8.635 -54.841 1.00 35.66 189 SER A CA 1
ATOM 1528 C C . SER A 1 189 ? -47.376 -9.106 -53.437 1.00 35.66 189 SER A C 1
ATOM 1530 O O . SER A 1 189 ? -46.361 -8.710 -52.896 1.00 35.66 189 SER A O 1
ATOM 1532 N N . GLY A 1 190 ? -48.075 -9.996 -52.745 1.00 32.91 190 GLY A N 1
ATOM 1533 C CA . GLY A 1 190 ? -49.210 -10.832 -53.085 1.00 32.91 190 GLY A CA 1
ATOM 1534 C C . GLY A 1 190 ? -49.483 -11.767 -51.899 1.00 32.91 190 GLY A C 1
ATOM 1535 O O . GLY A 1 190 ? -48.573 -12.121 -51.159 1.00 32.91 190 GLY A O 1
ATOM 1536 N N . MET A 1 191 ? -50.771 -12.058 -51.724 1.00 33.00 191 MET A N 1
ATOM 1537 C CA . MET A 1 191 ? -51.468 -13.108 -50.956 1.00 33.00 191 MET A CA 1
ATOM 1538 C C . MET A 1 191 ? -50.591 -14.274 -50.416 1.00 33.00 191 MET A C 1
ATOM 1540 O O . MET A 1 191 ? -49.667 -14.711 -51.078 1.00 33.00 191 MET A O 1
ATOM 1544 N N . SER A 1 192 ? -50.866 -14.934 -49.287 1.00 34.12 192 SER A N 1
ATOM 1545 C CA . SER A 1 192 ? -52.176 -15.395 -48.831 1.00 34.12 192 SER A CA 1
ATOM 1546 C C . SER A 1 192 ? -52.104 -16.050 -47.433 1.00 34.12 192 SER A C 1
ATOM 1548 O O . SER A 1 192 ? -51.136 -16.734 -47.127 1.00 34.12 192 SER A O 1
ATOM 1550 N N . THR A 1 193 ? -53.185 -15.864 -46.660 1.00 31.80 193 THR A N 1
ATOM 1551 C CA . THR A 1 193 ? -53.904 -16.816 -45.763 1.00 31.80 193 THR A CA 1
ATOM 1552 C C . THR A 1 193 ? -53.111 -17.709 -44.790 1.00 31.80 193 THR A C 1
ATOM 1554 O O . THR A 1 193 ? -52.340 -18.557 -45.208 1.00 31.80 193 THR A O 1
ATOM 1557 N N . ALA A 1 194 ? -53.241 -17.534 -43.468 1.00 30.12 194 ALA A N 1
ATOM 1558 C CA . ALA A 1 194 ? -54.367 -17.912 -42.584 1.00 30.12 194 ALA A CA 1
ATOM 1559 C C . ALA A 1 194 ? -54.343 -19.382 -42.118 1.00 30.12 194 ALA A C 1
ATOM 1561 O O . ALA A 1 194 ? -54.321 -20.265 -42.958 1.00 30.12 194 ALA A O 1
ATOM 1562 N N . THR A 1 195 ? -54.410 -19.554 -40.783 1.00 33.09 195 THR A N 1
ATOM 1563 C CA . THR A 1 195 ? -55.007 -20.612 -39.912 1.00 33.09 195 THR A CA 1
ATOM 1564 C C . THR A 1 195 ? -54.074 -20.837 -38.708 1.00 33.09 195 THR A C 1
ATOM 1566 O O . THR A 1 195 ? -52.907 -21.129 -38.920 1.00 33.09 195 THR A O 1
ATOM 1569 N N . ASN A 1 196 ? -54.386 -20.563 -37.434 1.00 31.69 196 ASN A N 1
ATOM 1570 C CA . ASN A 1 196 ? -55.547 -20.810 -36.560 1.00 31.69 196 ASN A CA 1
ATOM 1571 C C . ASN A 1 196 ? -55.650 -22.262 -36.045 1.00 31.69 196 ASN A C 1
ATOM 1573 O O . ASN A 1 196 ? -56.144 -23.111 -36.773 1.00 31.69 196 ASN A O 1
ATOM 1577 N N . SER A 1 197 ? -55.232 -22.491 -34.787 1.00 31.80 197 SER A N 1
ATOM 1578 C CA . SER A 1 197 ? -55.645 -23.568 -33.845 1.00 31.80 197 SER A CA 1
ATOM 1579 C C . SER A 1 197 ? -54.698 -23.517 -32.625 1.00 31.80 197 SER A C 1
ATOM 1581 O O . SER A 1 197 ? -53.497 -23.685 -32.799 1.00 31.80 197 SER A O 1
ATOM 1583 N N . GLN A 1 198 ? -55.061 -23.024 -31.434 1.00 33.66 198 GLN A N 1
ATOM 1584 C CA . GLN A 1 198 ? -55.934 -23.574 -30.378 1.00 33.66 198 GLN A CA 1
ATOM 1585 C C . GLN A 1 198 ? -55.616 -25.008 -29.891 1.00 33.66 198 GLN A C 1
ATOM 1587 O O . GLN A 1 198 ? -55.443 -25.918 -30.690 1.00 33.66 198 GLN A O 1
ATOM 1592 N N . ILE A 1 199 ? -55.734 -25.150 -28.554 1.00 32.06 199 ILE A N 1
ATOM 1593 C CA . ILE A 1 199 ? -55.941 -26.346 -27.698 1.00 32.06 199 ILE A CA 1
ATOM 1594 C C . ILE A 1 199 ? -54.717 -26.867 -26.895 1.00 32.06 199 ILE A C 1
ATOM 1596 O O . ILE A 1 199 ? -53.991 -27.743 -27.337 1.00 32.06 199 ILE A O 1
ATOM 1600 N N . ALA A 1 200 ? -54.566 -26.307 -25.680 1.00 33.94 200 ALA A N 1
ATOM 1601 C CA . ALA A 1 200 ? -54.731 -26.936 -24.344 1.00 33.94 200 ALA A CA 1
ATOM 1602 C C . ALA A 1 200 ? -53.880 -28.156 -23.847 1.00 33.94 200 ALA A C 1
ATOM 1604 O O . ALA A 1 200 ? -53.251 -28.848 -24.635 1.00 33.94 200 ALA A O 1
ATOM 1605 N N . PRO A 1 201 ? -53.839 -28.391 -22.504 1.00 57.16 201 PRO A N 1
ATOM 1606 C CA . PRO A 1 201 ? -52.655 -28.835 -21.745 1.00 57.16 201 PRO A CA 1
ATOM 1607 C C . PRO A 1 201 ? -52.795 -30.198 -21.016 1.00 57.16 201 PRO A C 1
ATOM 1609 O O . PRO A 1 201 ? -53.880 -30.765 -20.960 1.00 57.16 201 PRO A O 1
ATOM 1612 N N . LEU A 1 202 ? -51.711 -30.656 -20.370 1.00 30.53 202 LEU A N 1
ATOM 1613 C CA . LEU A 1 202 ? -51.618 -31.678 -19.296 1.00 30.53 202 LEU A CA 1
ATOM 1614 C C . LEU A 1 202 ? -50.261 -31.431 -18.602 1.00 30.53 202 LEU A C 1
ATOM 1616 O O . LEU A 1 202 ? -49.250 -31.379 -19.291 1.00 30.53 202 LEU A O 1
ATOM 1620 N N . ASP A 1 203 ? -50.112 -31.011 -17.345 1.00 30.11 203 ASP A N 1
ATOM 1621 C CA . ASP A 1 203 ? -50.500 -31.516 -16.014 1.00 30.11 203 ASP A CA 1
ATOM 1622 C C . ASP A 1 203 ? -49.953 -32.906 -15.610 1.00 30.11 203 ASP A C 1
ATOM 1624 O O . ASP A 1 203 ? -50.113 -33.891 -16.327 1.00 30.11 203 ASP A O 1
ATOM 1628 N N . ARG A 1 204 ? -49.420 -32.926 -14.373 1.00 30.36 204 ARG A N 1
ATOM 1629 C CA . ARG A 1 204 ? -49.133 -34.041 -13.438 1.00 30.36 204 ARG A CA 1
ATOM 1630 C C . ARG A 1 204 ? -47.735 -34.681 -13.337 1.00 30.36 204 ARG A C 1
ATOM 1632 O O . ARG A 1 204 ? -47.402 -35.659 -13.988 1.00 30.36 204 ARG A O 1
ATOM 1639 N N . SER A 1 205 ? -47.014 -34.172 -12.328 1.00 29.36 205 SER A N 1
ATOM 1640 C CA . SER A 1 205 ? -46.618 -34.848 -11.066 1.00 29.36 205 SER A CA 1
ATOM 1641 C C . SER A 1 205 ? -45.807 -36.157 -11.076 1.00 29.36 205 SER A C 1
ATOM 1643 O O . SER A 1 205 ? -46.309 -37.185 -11.509 1.00 29.36 205 SER A O 1
ATOM 1645 N N . SER A 1 206 ? -44.669 -36.153 -10.364 1.00 29.64 206 SER A N 1
ATOM 1646 C CA . SER A 1 206 ? -44.373 -36.998 -9.174 1.00 29.64 206 SER A CA 1
ATOM 1647 C C . SER A 1 206 ? -42.887 -36.839 -8.799 1.00 29.64 206 SER A C 1
ATOM 1649 O O . SER A 1 206 ? -42.018 -37.105 -9.618 1.00 29.64 206 SER A O 1
ATOM 1651 N N . THR A 1 207 ? -42.534 -36.197 -7.682 1.00 29.27 207 THR A N 1
ATOM 1652 C CA . THR A 1 207 ? -42.213 -36.814 -6.374 1.00 29.27 207 THR A CA 1
ATOM 1653 C C . THR A 1 207 ? -41.150 -37.921 -6.420 1.00 29.27 207 THR A C 1
ATOM 1655 O O . THR A 1 207 ? -41.447 -39.033 -6.843 1.00 29.27 207 THR A O 1
ATOM 1658 N N . LYS A 1 208 ? -39.977 -37.675 -5.813 1.00 29.66 208 LYS A N 1
ATOM 1659 C CA . LYS A 1 208 ? -39.362 -38.599 -4.839 1.00 29.66 208 LYS A CA 1
ATOM 1660 C C . LYS A 1 208 ? -38.295 -37.899 -3.990 1.00 29.66 208 LYS A C 1
ATOM 1662 O O . LYS A 1 208 ? -37.379 -37.264 -4.494 1.00 29.66 208 LYS A O 1
ATOM 1667 N N . ARG A 1 209 ? -38.502 -38.027 -2.677 1.00 29.33 209 ARG A N 1
ATOM 1668 C CA . ARG A 1 209 ? -37.606 -37.692 -1.566 1.00 29.33 209 ARG A CA 1
ATOM 1669 C C . ARG A 1 209 ? -36.332 -38.534 -1.645 1.00 29.33 209 ARG A C 1
ATOM 1671 O O . ARG A 1 209 ? -36.422 -39.695 -2.026 1.00 29.33 209 ARG A O 1
ATOM 1678 N N . ASN A 1 210 ? -35.231 -38.007 -1.118 1.00 25.09 210 ASN A N 1
ATOM 1679 C CA . ASN A 1 210 ? -34.362 -38.787 -0.242 1.00 25.09 210 ASN A CA 1
ATOM 1680 C C . ASN A 1 210 ? -33.853 -37.897 0.894 1.00 25.09 210 ASN A C 1
ATOM 1682 O O . ASN A 1 210 ? -33.301 -36.824 0.676 1.00 25.09 210 ASN A O 1
ATOM 1686 N N . VAL A 1 211 ? -34.132 -38.373 2.102 1.00 27.52 211 VAL A N 1
ATOM 1687 C CA . VAL A 1 211 ? -33.629 -37.915 3.392 1.00 27.52 211 VAL A CA 1
ATOM 1688 C C . VAL A 1 211 ? -32.390 -38.751 3.683 1.00 27.52 211 VAL A C 1
ATOM 1690 O O . VAL A 1 211 ? -32.492 -39.973 3.626 1.00 27.52 211 VAL A O 1
ATOM 1693 N N . VAL A 1 212 ? -31.274 -38.122 4.047 1.00 24.72 212 VAL A N 1
ATOM 1694 C CA . VAL A 1 212 ? -30.266 -38.727 4.929 1.00 24.72 212 VAL A CA 1
ATOM 1695 C C . VAL A 1 212 ? -29.749 -37.624 5.846 1.00 24.72 212 VAL A C 1
ATOM 1697 O O . VAL A 1 212 ? -29.153 -36.653 5.388 1.00 24.72 212 VAL A O 1
ATOM 1700 N N . SER A 1 213 ? -30.025 -37.783 7.137 1.00 27.69 213 SER A N 1
ATOM 1701 C CA . SER A 1 213 ? -29.406 -37.040 8.231 1.00 27.69 213 SER A CA 1
ATOM 1702 C C . SER A 1 213 ? -28.064 -37.678 8.585 1.00 27.69 213 SER A C 1
ATOM 1704 O O . SER A 1 213 ? -27.964 -38.905 8.616 1.00 27.69 213 SER A O 1
ATOM 1706 N N . LEU A 1 214 ? -27.073 -36.860 8.934 1.00 24.72 214 LEU A N 1
ATOM 1707 C CA . LEU A 1 214 ? -25.952 -37.267 9.780 1.00 24.72 214 LEU A CA 1
ATOM 1708 C C . LEU A 1 214 ? -25.430 -36.032 10.521 1.00 24.72 214 LEU A C 1
ATOM 1710 O O . LEU A 1 214 ? -24.788 -35.163 9.939 1.00 24.72 214 LEU A O 1
ATOM 1714 N N . GLU A 1 215 ? -25.769 -35.963 11.806 1.00 27.61 215 GLU A N 1
ATOM 1715 C CA . GLU A 1 215 ? -25.055 -35.174 12.808 1.00 27.61 215 GLU A CA 1
ATOM 1716 C C . GLU A 1 215 ? -23.643 -35.745 12.981 1.00 27.61 215 GLU A C 1
ATOM 1718 O O . GLU A 1 215 ? -23.481 -36.967 13.078 1.00 27.61 215 GLU A O 1
ATOM 1723 N N . LYS A 1 216 ? -22.639 -34.868 13.079 1.00 26.28 216 LYS A N 1
ATOM 1724 C CA . LYS A 1 216 ? -21.586 -34.964 14.098 1.00 26.28 216 LYS A CA 1
ATOM 1725 C C . LYS A 1 216 ? -20.727 -33.704 14.140 1.00 26.28 216 LYS A C 1
ATOM 1727 O O . LYS A 1 216 ? -20.309 -33.180 13.112 1.00 26.28 216 LYS A O 1
ATOM 1732 N N . ASP A 1 217 ? -20.496 -33.282 15.373 1.00 31.77 217 ASP A N 1
ATOM 1733 C CA . ASP A 1 217 ? -19.739 -32.128 15.838 1.00 31.77 217 ASP A CA 1
ATOM 1734 C C . ASP A 1 217 ? -18.296 -32.096 15.322 1.00 31.77 217 ASP A C 1
ATOM 1736 O O . ASP A 1 217 ? -17.608 -33.116 15.355 1.00 31.77 217 ASP A O 1
ATOM 1740 N N . PHE A 1 218 ? -17.816 -30.910 14.936 1.00 25.36 218 PHE A N 1
ATOM 1741 C CA . PHE A 1 218 ? -16.392 -30.566 14.946 1.00 25.36 218 PHE A CA 1
ATOM 1742 C C . PHE A 1 218 ? -16.225 -29.051 15.141 1.00 25.36 218 PHE A C 1
ATOM 1744 O O . PHE A 1 218 ? -16.254 -28.271 14.193 1.00 25.36 218 PHE A O 1
ATOM 1751 N N . GLU A 1 219 ? -16.020 -28.645 16.393 1.00 36.97 219 GLU A N 1
ATOM 1752 C CA . GLU A 1 219 ? -15.199 -27.478 16.713 1.00 36.97 219 GLU A CA 1
ATOM 1753 C C . GLU A 1 219 ? -13.727 -27.894 16.564 1.00 36.97 219 GLU A C 1
ATOM 1755 O O . GLU A 1 219 ? -13.288 -28.878 17.167 1.00 36.97 219 GLU A O 1
ATOM 1760 N N . ARG A 1 220 ? -12.949 -27.165 15.760 1.00 33.72 220 ARG A N 1
ATOM 1761 C CA . ARG A 1 220 ? -11.484 -27.172 15.855 1.00 33.72 220 ARG A CA 1
ATOM 1762 C C . ARG A 1 220 ? -10.916 -25.859 15.328 1.00 33.72 220 ARG A C 1
ATOM 1764 O O . ARG A 1 220 ? -11.063 -25.543 14.151 1.00 33.72 220 ARG A O 1
ATOM 1771 N N . ASP A 1 221 ? -10.272 -25.126 16.231 1.00 33.50 221 ASP A N 1
ATOM 1772 C CA . ASP A 1 221 ? -9.393 -23.998 15.937 1.00 33.50 221 ASP A CA 1
ATOM 1773 C C . ASP A 1 221 ? -8.296 -24.430 14.954 1.00 33.50 221 ASP A C 1
ATOM 1775 O O . ASP A 1 221 ? -7.571 -25.401 15.184 1.00 33.50 221 ASP A O 1
ATOM 1779 N N . GLY A 1 222 ? -8.201 -23.711 13.836 1.00 32.53 222 GLY A N 1
ATOM 1780 C CA . GLY A 1 222 ? -7.226 -23.935 12.773 1.00 32.53 222 GLY A CA 1
ATOM 1781 C C . GLY A 1 222 ? -5.898 -23.232 13.051 1.00 32.53 222 GLY A C 1
ATOM 1782 O O . GLY A 1 222 ? -5.639 -22.134 12.549 1.00 32.53 222 GLY A O 1
ATOM 1783 N N . THR A 1 223 ? -5.030 -23.887 13.815 1.00 32.91 223 THR A N 1
ATOM 1784 C CA . THR A 1 223 ? -3.577 -23.688 13.746 1.00 32.91 223 THR A CA 1
ATOM 1785 C C . THR A 1 223 ? -2.963 -24.977 13.219 1.00 32.91 223 THR A C 1
ATOM 1787 O O . THR A 1 223 ? -2.766 -25.926 13.975 1.00 32.91 223 THR A O 1
ATOM 1790 N N . ASP A 1 224 ? -2.698 -25.031 11.914 1.00 34.78 224 ASP A N 1
ATOM 1791 C CA . ASP A 1 224 ? -1.962 -26.144 11.314 1.00 34.78 224 ASP A CA 1
ATOM 1792 C C . ASP A 1 224 ? -0.470 -25.991 11.647 1.00 34.78 224 ASP A C 1
ATOM 1794 O O . ASP A 1 224 ? 0.281 -25.322 10.938 1.00 34.78 224 ASP A O 1
ATOM 1798 N N . GLU A 1 225 ? -0.023 -26.613 12.741 1.00 30.83 225 GLU A N 1
ATOM 1799 C CA . GLU A 1 225 ? 1.391 -26.963 12.904 1.00 30.83 225 GLU A CA 1
ATOM 1800 C C . GLU A 1 225 ? 1.692 -28.173 12.011 1.00 30.83 225 GLU A C 1
ATOM 1802 O O . GLU A 1 225 ? 1.423 -29.328 12.354 1.00 30.83 225 GLU A O 1
ATOM 1807 N N . LEU A 1 226 ? 2.241 -27.916 10.823 1.00 28.11 226 LEU A N 1
ATOM 1808 C CA . LEU A 1 226 ? 2.637 -28.974 9.902 1.00 28.11 226 LEU A CA 1
ATOM 1809 C C . LEU A 1 226 ? 3.922 -29.655 10.410 1.00 28.11 226 LEU A C 1
ATOM 1811 O O . LEU A 1 226 ? 5.028 -29.144 10.237 1.00 28.11 226 LEU A O 1
ATOM 1815 N N . THR A 1 227 ? 3.794 -30.835 11.021 1.00 28.44 227 THR A N 1
ATOM 1816 C CA . THR A 1 227 ? 4.941 -31.721 11.283 1.00 28.44 227 THR A CA 1
ATOM 1817 C C . THR A 1 227 ? 5.095 -32.678 10.099 1.00 28.44 227 THR A C 1
ATOM 1819 O O . THR A 1 227 ? 4.292 -33.592 9.921 1.00 28.44 227 THR A O 1
ATOM 1822 N N . VAL A 1 228 ? 6.105 -32.458 9.253 1.00 26.05 228 VAL A N 1
ATOM 1823 C CA . VAL A 1 228 ? 6.379 -33.307 8.081 1.00 26.05 228 VAL A CA 1
ATOM 1824 C C . VAL A 1 228 ? 6.968 -34.646 8.536 1.00 26.05 228 VAL A C 1
ATOM 1826 O O . VAL A 1 228 ? 8.085 -34.696 9.047 1.00 26.05 228 VAL A O 1
ATOM 1829 N N . TYR A 1 229 ? 6.242 -35.744 8.310 1.00 27.80 229 TYR A N 1
ATOM 1830 C CA . TYR A 1 229 ? 6.769 -37.105 8.433 1.00 27.80 229 TYR A CA 1
ATOM 1831 C C . TYR A 1 229 ? 7.102 -37.667 7.049 1.00 27.80 229 TYR A C 1
ATOM 1833 O O . TYR A 1 229 ? 6.280 -37.650 6.136 1.00 27.80 229 TYR A O 1
ATOM 1841 N N 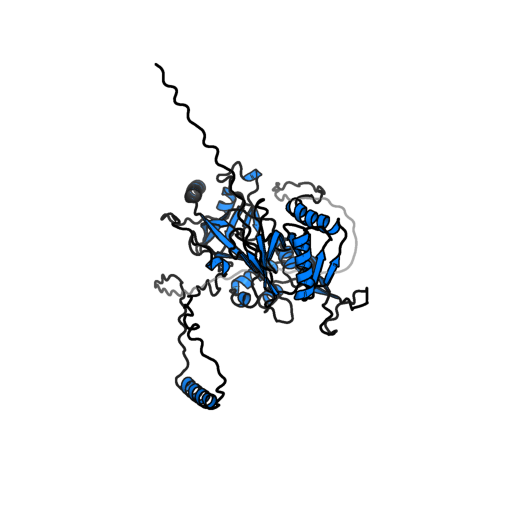. ASN A 1 230 ? 8.323 -38.182 6.907 1.00 32.00 230 ASN A N 1
ATOM 1842 C CA . ASN A 1 230 ? 8.843 -38.767 5.675 1.00 32.00 230 ASN A CA 1
ATOM 1843 C C . ASN A 1 230 ? 8.191 -40.142 5.403 1.00 32.00 230 ASN A C 1
ATOM 1845 O O . ASN A 1 230 ? 8.529 -41.143 6.044 1.00 32.00 230 ASN A O 1
ATOM 1849 N N . THR A 1 231 ? 7.250 -40.195 4.459 1.00 35.25 231 THR A N 1
ATOM 1850 C CA . THR A 1 231 ? 6.444 -41.381 4.106 1.00 35.25 231 THR A CA 1
ATOM 1851 C C . THR A 1 231 ? 6.963 -42.121 2.867 1.00 35.25 231 THR A C 1
ATOM 1853 O O . THR A 1 231 ? 6.193 -42.575 2.026 1.00 35.25 231 THR A O 1
ATOM 1856 N N . GLY A 1 232 ? 8.281 -42.299 2.757 1.00 48.44 232 GLY A N 1
ATOM 1857 C CA . GLY A 1 232 ? 8.864 -43.246 1.799 1.00 48.44 232 GLY A CA 1
ATOM 1858 C C . GLY A 1 232 ? 8.692 -44.703 2.247 1.00 48.44 232 GLY A C 1
ATOM 1859 O O . GLY A 1 232 ? 8.933 -45.028 3.416 1.00 48.44 232 GLY A O 1
ATOM 1860 N N . THR A 1 233 ? 8.303 -45.575 1.313 1.00 59.09 233 THR A N 1
ATOM 1861 C CA . THR A 1 233 ? 8.174 -47.030 1.527 1.00 59.09 233 THR A CA 1
ATOM 1862 C C . THR A 1 233 ? 9.532 -47.677 1.870 1.00 59.09 233 THR A C 1
ATOM 1864 O O . THR A 1 233 ? 10.576 -47.149 1.478 1.00 59.09 233 THR A O 1
ATOM 1867 N N . PRO A 1 234 ? 9.572 -48.814 2.597 1.00 52.03 234 PRO A N 1
ATOM 1868 C CA . PRO A 1 234 ? 10.826 -49.467 3.002 1.00 52.03 234 PRO A CA 1
ATOM 1869 C C . PRO A 1 234 ? 11.768 -49.796 1.832 1.00 52.03 234 PRO A C 1
ATOM 1871 O O . PRO A 1 234 ? 12.983 -49.682 1.971 1.00 52.03 234 PRO A O 1
ATOM 1874 N N . GLU A 1 235 ? 11.217 -50.117 0.660 1.00 47.25 235 GLU A N 1
ATOM 1875 C CA . GLU A 1 235 ? 11.984 -50.433 -0.554 1.00 47.25 235 GLU A CA 1
ATOM 1876 C C . GLU A 1 235 ? 12.644 -49.192 -1.180 1.00 47.25 235 GLU A C 1
ATOM 1878 O O . GLU A 1 235 ? 13.757 -49.273 -1.698 1.00 47.25 235 GLU A O 1
ATOM 1883 N N . GLN A 1 236 ? 12.036 -48.008 -1.043 1.00 48.38 236 GLN A N 1
ATOM 1884 C CA . GLN A 1 236 ? 12.651 -46.743 -1.465 1.00 48.38 236 GLN A CA 1
ATOM 1885 C C . GLN A 1 236 ? 13.791 -46.306 -0.532 1.00 48.38 236 GLN A C 1
ATOM 1887 O O . GLN A 1 236 ? 14.699 -45.598 -0.964 1.00 48.38 236 GLN A O 1
ATOM 1892 N N . ARG A 1 237 ? 13.788 -46.753 0.734 1.00 49.44 237 ARG A N 1
ATOM 1893 C CA . ARG A 1 237 ? 14.868 -46.468 1.697 1.00 49.44 237 ARG A CA 1
ATOM 1894 C C . ARG A 1 237 ? 16.128 -47.293 1.430 1.00 49.44 237 ARG A C 1
ATOM 1896 O O . ARG A 1 237 ? 17.221 -46.804 1.698 1.00 49.44 237 ARG A O 1
ATOM 1903 N N . HIS A 1 238 ? 15.991 -48.497 0.872 1.00 55.25 238 HIS A N 1
ATOM 1904 C CA . HIS A 1 238 ? 17.138 -49.369 0.610 1.00 55.25 238 HIS A CA 1
ATOM 1905 C C . HIS A 1 238 ? 17.948 -48.908 -0.614 1.00 55.25 238 HIS A C 1
ATOM 1907 O O . HIS A 1 238 ? 19.167 -48.786 -0.531 1.00 55.25 238 HIS A O 1
ATOM 1913 N N . ASN A 1 239 ? 17.268 -48.493 -1.690 1.00 52.28 239 ASN A N 1
ATOM 1914 C CA . ASN A 1 239 ? 17.934 -47.957 -2.885 1.00 52.28 239 ASN A CA 1
ATOM 1915 C C . ASN A 1 239 ? 18.617 -46.596 -2.650 1.00 52.28 239 ASN A C 1
ATOM 1917 O O . ASN A 1 239 ? 19.620 -46.293 -3.287 1.00 52.28 239 ASN A O 1
ATOM 1921 N N . LEU A 1 240 ? 18.122 -45.776 -1.716 1.00 46.75 240 LEU A N 1
ATOM 1922 C CA . LEU A 1 240 ? 18.780 -44.517 -1.342 1.00 46.75 240 LEU A CA 1
ATOM 1923 C C . LEU A 1 240 ? 20.023 -44.741 -0.468 1.00 46.75 240 LEU A C 1
ATOM 1925 O O . LEU A 1 240 ? 20.999 -44.010 -0.612 1.00 46.75 240 LEU A O 1
ATOM 1929 N N . GLN A 1 241 ? 20.029 -45.761 0.396 1.00 50.09 241 GLN A N 1
ATOM 1930 C CA . GLN A 1 241 ? 21.208 -46.097 1.202 1.00 50.09 241 GLN A CA 1
ATOM 1931 C C . GLN A 1 241 ? 22.359 -46.667 0.363 1.00 50.09 241 GLN A C 1
ATOM 1933 O O . GLN A 1 241 ? 23.508 -46.313 0.623 1.00 50.09 241 GLN A O 1
ATOM 1938 N N . GLU A 1 242 ? 22.075 -47.468 -0.668 1.00 54.66 242 GLU A N 1
ATOM 1939 C CA . GLU A 1 242 ? 23.116 -47.964 -1.579 1.00 54.66 242 GLU A CA 1
ATOM 1940 C C . GLU A 1 242 ? 23.716 -46.844 -2.441 1.00 54.66 242 GLU A C 1
ATOM 1942 O O . GLU A 1 242 ? 24.935 -46.770 -2.595 1.00 54.66 242 GLU A O 1
ATOM 1947 N N . VAL A 1 243 ? 22.899 -45.905 -2.932 1.00 54.31 243 VAL A N 1
ATOM 1948 C CA . VAL A 1 243 ? 23.397 -44.749 -3.703 1.00 54.31 243 VAL A CA 1
ATOM 1949 C C . VAL A 1 243 ? 24.243 -43.816 -2.828 1.00 54.31 243 VAL A C 1
ATOM 1951 O O . VAL A 1 243 ? 25.279 -43.322 -3.274 1.00 54.31 243 VAL A O 1
ATOM 1954 N N . ILE A 1 244 ? 23.864 -43.622 -1.560 1.00 50.78 244 ILE A N 1
ATOM 1955 C CA . ILE A 1 244 ? 24.643 -42.822 -0.603 1.00 50.78 244 ILE A CA 1
ATOM 1956 C C . ILE A 1 244 ? 25.962 -43.524 -0.232 1.00 50.78 244 ILE A C 1
ATOM 1958 O O . ILE A 1 244 ? 26.987 -42.854 -0.118 1.00 50.78 244 ILE A O 1
ATOM 1962 N N . GLN A 1 245 ? 25.993 -44.857 -0.118 1.00 50.47 245 GLN A N 1
ATOM 1963 C CA . GLN A 1 245 ? 27.238 -45.600 0.128 1.00 50.47 245 GLN A CA 1
ATOM 1964 C C . GLN A 1 245 ? 28.204 -45.577 -1.063 1.00 50.47 245 GLN A C 1
ATOM 1966 O O . GLN A 1 245 ? 29.416 -45.521 -0.854 1.00 50.47 245 GLN A O 1
ATOM 1971 N N . VAL A 1 246 ? 27.697 -45.567 -2.298 1.00 52.56 246 VAL A N 1
ATOM 1972 C CA . VAL A 1 246 ? 28.540 -45.469 -3.503 1.00 52.56 246 VAL A CA 1
ATOM 1973 C C . VAL A 1 246 ? 29.109 -44.055 -3.680 1.00 52.56 246 VAL A C 1
ATOM 1975 O O . VAL A 1 246 ? 30.249 -43.907 -4.120 1.00 52.56 246 VAL A O 1
ATOM 1978 N N . LEU A 1 247 ? 28.375 -43.014 -3.272 1.00 43.22 247 LEU A N 1
ATOM 1979 C CA . LEU A 1 247 ? 28.842 -41.623 -3.344 1.00 43.22 247 LEU A CA 1
ATOM 1980 C C . LEU A 1 247 ? 29.761 -41.220 -2.176 1.00 43.22 247 LEU A C 1
ATOM 1982 O O . LEU A 1 247 ? 30.624 -40.365 -2.354 1.00 43.22 247 LEU A O 1
ATOM 1986 N N . ALA A 1 248 ? 29.660 -41.876 -1.016 1.00 43.19 248 ALA A N 1
ATOM 1987 C CA . ALA A 1 248 ? 30.539 -41.634 0.135 1.00 43.19 248 ALA A CA 1
ATOM 1988 C C . ALA A 1 248 ? 31.956 -42.240 -0.009 1.00 43.19 248 ALA A C 1
ATOM 1990 O O . ALA A 1 248 ? 32.821 -41.998 0.830 1.00 43.19 248 ALA A O 1
ATOM 1991 N N . GLY A 1 249 ? 32.217 -43.019 -1.067 1.00 42.00 249 GLY A N 1
ATOM 1992 C CA . GLY A 1 249 ? 33.511 -43.665 -1.318 1.00 42.00 249 GLY A CA 1
ATOM 1993 C C . GLY A 1 249 ? 34.545 -42.812 -2.067 1.00 42.00 249 GLY A C 1
ATOM 1994 O O . GLY A 1 249 ? 35.697 -43.232 -2.190 1.00 42.00 249 GLY A O 1
ATOM 1995 N N . GLN A 1 250 ? 34.179 -41.627 -2.571 1.00 41.66 250 GLN A N 1
ATOM 1996 C CA . GLN A 1 250 ? 35.116 -40.741 -3.269 1.00 41.66 250 GLN A CA 1
ATOM 1997 C C . GLN A 1 250 ? 35.604 -39.618 -2.354 1.00 41.66 250 GLN A C 1
ATOM 1999 O O . GLN A 1 250 ? 35.013 -38.557 -2.197 1.00 41.66 250 GLN A O 1
ATOM 2004 N N . ARG A 1 251 ? 36.744 -39.931 -1.747 1.00 46.09 251 ARG A N 1
ATOM 2005 C CA . ARG A 1 251 ? 37.614 -39.104 -0.922 1.00 46.09 251 ARG A CA 1
ATOM 2006 C C . ARG A 1 251 ? 37.938 -37.755 -1.584 1.00 46.09 251 ARG A C 1
ATOM 2008 O O . ARG A 1 251 ? 38.801 -37.674 -2.454 1.00 46.09 251 ARG A O 1
ATOM 2015 N N . LEU A 1 252 ? 37.290 -36.700 -1.102 1.00 39.44 252 LEU A N 1
ATOM 2016 C CA . LEU A 1 252 ? 37.707 -35.307 -1.260 1.00 39.44 252 LEU A CA 1
ATOM 2017 C C . LEU A 1 252 ? 37.811 -34.714 0.150 1.00 39.44 252 LEU A C 1
ATOM 2019 O O . LEU A 1 252 ? 36.943 -33.989 0.620 1.00 39.44 252 LEU A O 1
ATOM 2023 N N . GLU A 1 253 ? 38.880 -35.094 0.856 1.00 40.62 253 GLU A N 1
ATOM 2024 C CA . GLU A 1 253 ? 39.328 -34.435 2.089 1.00 40.62 253 GLU A CA 1
ATOM 2025 C C . GLU A 1 253 ? 39.904 -33.059 1.706 1.00 40.62 253 GLU A C 1
ATOM 2027 O O . GLU A 1 253 ? 41.115 -32.848 1.687 1.00 40.62 253 GLU A O 1
ATOM 2032 N N . ALA A 1 254 ? 39.026 -32.135 1.318 1.00 41.22 254 ALA A N 1
ATOM 2033 C CA . ALA A 1 254 ? 39.322 -30.714 1.272 1.00 41.22 254 ALA A CA 1
ATOM 2034 C C . ALA A 1 254 ? 38.758 -30.092 2.552 1.00 41.22 254 ALA A C 1
ATOM 2036 O O . ALA A 1 254 ? 37.564 -30.176 2.823 1.00 41.22 254 ALA A O 1
ATOM 2037 N N . LEU A 1 255 ? 39.668 -29.528 3.340 1.00 43.00 255 LEU A N 1
ATOM 2038 C CA . LEU A 1 255 ? 39.472 -28.839 4.611 1.00 43.00 255 LEU A CA 1
ATOM 2039 C C . LEU A 1 255 ? 38.255 -27.894 4.592 1.00 43.00 255 LEU A C 1
ATOM 2041 O O . LEU A 1 255 ? 38.367 -26.741 4.188 1.00 43.00 255 LEU A O 1
ATOM 2045 N N . PHE A 1 256 ? 37.113 -28.374 5.075 1.00 39.88 256 PHE A N 1
ATOM 2046 C CA . PHE A 1 256 ? 36.106 -27.531 5.704 1.00 39.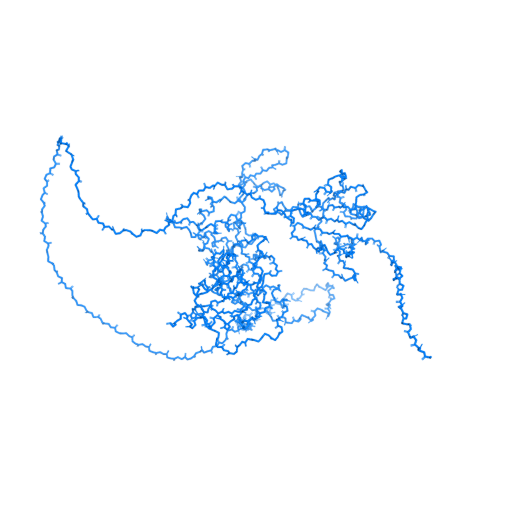88 256 PHE A CA 1
ATOM 2047 C C . PHE A 1 256 ? 36.234 -27.774 7.204 1.00 39.88 256 PHE A C 1
ATOM 2049 O O . PHE A 1 256 ? 35.867 -28.836 7.702 1.00 39.88 256 PHE A O 1
ATOM 2056 N N . GLU A 1 257 ? 36.823 -26.816 7.917 1.00 44.44 257 GLU A N 1
ATOM 2057 C CA . GLU A 1 257 ? 36.643 -26.738 9.363 1.00 44.44 257 GLU A CA 1
ATOM 2058 C C . GLU A 1 257 ? 35.144 -26.520 9.604 1.00 44.44 257 GLU A C 1
ATOM 2060 O O . GLU A 1 257 ? 34.601 -25.464 9.279 1.00 44.44 257 GLU A O 1
ATOM 2065 N N . GLU A 1 258 ? 34.451 -27.552 10.092 1.00 43.88 258 GLU A N 1
ATOM 2066 C CA . GLU A 1 258 ? 33.089 -27.423 10.605 1.00 43.88 258 GLU A CA 1
ATOM 2067 C C . GLU A 1 258 ? 33.110 -26.404 11.745 1.00 43.88 258 GLU A C 1
ATOM 2069 O O . GLU A 1 258 ? 33.562 -26.688 12.857 1.00 43.88 258 GLU A O 1
ATOM 2074 N N . ASP A 1 259 ? 32.637 -25.193 11.456 1.00 43.62 259 ASP A N 1
ATOM 2075 C CA . ASP A 1 259 ? 32.461 -24.159 12.460 1.00 43.62 259 ASP A CA 1
ATOM 2076 C C . ASP A 1 259 ? 31.365 -24.619 13.432 1.00 43.62 259 ASP A C 1
ATOM 2078 O O . ASP A 1 259 ? 30.165 -24.523 13.159 1.00 43.62 259 ASP A O 1
ATOM 2082 N N . GLN A 1 260 ? 31.777 -25.154 14.586 1.00 49.66 260 GLN A N 1
ATOM 2083 C CA . GLN A 1 260 ? 30.881 -25.624 15.652 1.00 49.66 260 GLN A CA 1
ATOM 2084 C C . GLN A 1 260 ? 29.945 -24.520 16.181 1.00 49.66 260 GLN A C 1
ATOM 2086 O O . GLN A 1 260 ? 29.017 -24.814 16.935 1.00 49.66 260 GLN A O 1
ATOM 2091 N N . LYS A 1 261 ? 30.135 -23.257 15.768 1.00 46.28 261 LYS A N 1
ATOM 2092 C CA . LYS A 1 261 ? 29.228 -22.140 16.056 1.00 46.28 261 LYS A CA 1
ATOM 2093 C C . LYS A 1 261 ? 27.983 -22.077 15.162 1.00 46.28 261 LYS A C 1
ATOM 2095 O O . LYS A 1 261 ? 27.066 -21.333 15.494 1.00 46.28 261 LYS A O 1
ATOM 2100 N N . LEU A 1 262 ? 27.891 -22.853 14.078 1.00 44.22 262 LEU A N 1
ATOM 2101 C CA . LEU A 1 262 ? 26.722 -22.847 13.178 1.00 44.22 262 LEU A CA 1
ATOM 2102 C C . LEU A 1 262 ? 25.517 -23.669 13.683 1.00 44.22 262 LEU A C 1
ATOM 2104 O O . LEU A 1 262 ? 24.477 -23.693 13.027 1.00 44.22 262 LEU A O 1
ATOM 2108 N N . VAL A 1 263 ? 25.618 -24.337 14.840 1.00 43.22 263 VAL A N 1
ATOM 2109 C CA . VAL A 1 263 ? 24.608 -25.317 15.297 1.00 43.22 263 VAL A CA 1
ATOM 2110 C C . VAL A 1 263 ? 23.514 -24.727 16.204 1.00 43.22 263 VAL A C 1
ATOM 2112 O O . VAL A 1 263 ? 22.516 -25.394 16.464 1.00 43.22 263 VAL A O 1
ATOM 2115 N N . GLU A 1 264 ? 23.572 -23.449 16.584 1.00 46.34 264 GLU A N 1
ATOM 2116 C CA . GLU A 1 264 ? 22.407 -22.763 17.178 1.00 46.34 264 GLU A CA 1
ATOM 2117 C C . GLU A 1 264 ? 21.525 -22.099 16.107 1.00 46.34 264 GLU A C 1
ATOM 2119 O O . GLU A 1 264 ? 21.131 -20.937 16.208 1.00 46.34 264 GLU A O 1
ATOM 2124 N N . LEU A 1 265 ? 21.149 -22.857 15.071 1.00 44.91 265 LEU A N 1
ATOM 2125 C CA . LEU A 1 265 ? 19.956 -22.532 14.290 1.00 44.91 265 LEU A CA 1
ATOM 2126 C C . LEU A 1 265 ? 18.748 -22.733 15.207 1.00 44.91 265 LEU A C 1
ATOM 2128 O O . LEU A 1 265 ? 18.158 -23.812 15.284 1.00 44.91 265 LEU A O 1
ATOM 2132 N N . THR A 1 266 ? 18.414 -21.683 15.958 1.00 47.09 266 THR A N 1
ATOM 2133 C CA . THR A 1 266 ? 17.174 -21.614 16.724 1.00 47.09 266 THR A CA 1
ATOM 2134 C C . THR A 1 266 ? 16.029 -21.942 15.775 1.00 47.09 266 THR A C 1
ATOM 2136 O O . THR A 1 266 ? 15.826 -21.289 14.750 1.00 47.09 266 THR A O 1
ATOM 2139 N N . LYS A 1 267 ? 15.320 -23.032 16.081 1.00 42.50 267 LYS A N 1
ATOM 2140 C CA . LYS A 1 267 ? 14.163 -23.500 15.324 1.00 42.50 267 LYS A CA 1
ATOM 2141 C C . LYS A 1 267 ? 13.072 -22.438 15.439 1.00 42.50 267 LYS A C 1
ATOM 2143 O O . LYS A 1 267 ? 12.248 -22.478 16.347 1.00 42.50 267 LYS A O 1
ATOM 2148 N N . THR A 1 268 ? 13.108 -21.453 14.554 1.00 56.47 268 THR A N 1
ATOM 2149 C CA . THR A 1 268 ? 12.086 -20.422 14.450 1.00 56.47 268 THR A CA 1
ATOM 2150 C C . THR A 1 268 ? 10.854 -21.081 13.845 1.00 56.47 268 THR A C 1
ATOM 2152 O O . THR A 1 268 ? 10.857 -21.534 12.702 1.00 56.47 268 THR A O 1
ATOM 2155 N N . SER A 1 269 ? 9.806 -21.233 14.653 1.00 65.62 269 SER A N 1
ATOM 2156 C CA . SER A 1 269 ? 8.501 -21.677 14.176 1.00 65.62 269 SER A CA 1
ATOM 2157 C C . SER A 1 269 ? 7.950 -20.607 13.236 1.00 65.62 269 SER A C 1
ATOM 2159 O O . SER A 1 269 ? 7.643 -19.500 13.675 1.00 65.62 269 SER A O 1
ATOM 2161 N N . ILE A 1 270 ? 7.854 -20.920 11.946 1.00 70.50 270 ILE A N 1
ATOM 2162 C CA . ILE A 1 270 ? 7.226 -20.037 10.963 1.00 70.50 270 ILE A CA 1
ATOM 2163 C C . ILE A 1 270 ? 5.717 -20.271 11.029 1.00 70.50 270 ILE A C 1
ATOM 2165 O O . ILE A 1 270 ? 5.243 -21.366 10.724 1.00 70.50 270 ILE A O 1
ATOM 2169 N N . THR A 1 271 ? 4.957 -19.247 11.412 1.00 77.62 271 THR A N 1
ATOM 2170 C CA . THR A 1 271 ? 3.491 -19.310 11.416 1.00 77.62 271 THR A CA 1
ATOM 2171 C C . THR A 1 271 ? 2.965 -19.022 10.015 1.00 77.62 271 THR A C 1
ATOM 2173 O O . THR A 1 271 ? 3.191 -17.941 9.469 1.00 77.62 271 THR A O 1
ATOM 2176 N N . LEU A 1 272 ? 2.233 -19.978 9.439 1.00 82.56 272 LEU A N 1
ATOM 2177 C CA . LEU A 1 272 ? 1.573 -19.808 8.147 1.00 82.56 272 LEU A CA 1
ATOM 2178 C C . LEU A 1 272 ? 0.117 -19.341 8.320 1.00 82.56 272 LEU A C 1
ATOM 2180 O O . LEU A 1 272 ? -0.654 -19.839 9.144 1.00 82.56 272 LEU A O 1
ATOM 2184 N N . TYR A 1 273 ? -0.272 -18.383 7.491 1.00 84.12 273 TYR A N 1
ATOM 2185 C CA . TYR A 1 273 ? -1.576 -17.745 7.410 1.00 84.12 273 TYR A CA 1
ATOM 2186 C C . TYR A 1 273 ? -2.212 -18.123 6.079 1.00 84.12 273 TYR A C 1
ATOM 2188 O O . TYR A 1 273 ? -1.888 -17.564 5.038 1.00 84.12 273 TYR A O 1
ATOM 2196 N N . GLN A 1 274 ? -3.064 -19.153 6.114 1.00 82.62 274 GLN A N 1
ATOM 2197 C CA . GLN A 1 274 ? -3.623 -19.784 4.912 1.00 82.62 274 GLN A CA 1
ATOM 2198 C C . GLN A 1 274 ? -2.545 -20.211 3.895 1.00 82.62 274 GLN A C 1
ATOM 2200 O O . GLN A 1 274 ? -2.722 -20.081 2.688 1.00 82.62 274 GLN A O 1
ATOM 2205 N N . GLY A 1 275 ? -1.408 -20.707 4.390 1.00 83.62 275 GLY A N 1
ATOM 2206 C CA . GLY A 1 275 ? -0.275 -21.125 3.558 1.00 83.62 275 GLY A CA 1
ATOM 2207 C C . GLY A 1 275 ? 0.709 -20.008 3.199 1.00 83.62 275 GLY A C 1
ATOM 2208 O O . GLY A 1 275 ? 1.791 -20.317 2.712 1.00 83.62 275 GLY A O 1
ATOM 2209 N N . MET A 1 276 ? 0.395 -18.744 3.499 1.00 89.94 276 MET A N 1
ATOM 2210 C CA . MET A 1 276 ? 1.330 -17.628 3.344 1.00 89.94 276 MET A CA 1
ATOM 2211 C C . MET A 1 276 ? 2.091 -17.347 4.628 1.00 89.94 276 MET A C 1
ATOM 2213 O O . MET A 1 276 ? 1.522 -17.362 5.718 1.00 89.94 276 MET A O 1
ATOM 2217 N N . ARG A 1 277 ? 3.370 -17.008 4.515 1.00 90.81 277 ARG A N 1
ATOM 2218 C CA . ARG A 1 277 ? 4.103 -16.439 5.643 1.00 90.81 277 ARG A CA 1
ATOM 2219 C C . ARG A 1 277 ? 3.685 -14.981 5.860 1.00 90.81 277 ARG A C 1
ATOM 2221 O O . ARG A 1 277 ? 3.494 -14.239 4.900 1.00 90.81 277 ARG A O 1
ATOM 2228 N N . MET A 1 278 ? 3.563 -14.569 7.120 1.00 93.12 278 MET A N 1
ATOM 2229 C CA . MET A 1 278 ? 3.418 -13.153 7.454 1.00 93.12 278 MET A CA 1
ATOM 2230 C C . MET A 1 278 ? 4.686 -12.388 7.027 1.00 93.12 278 MET A C 1
ATOM 2232 O O . MET A 1 278 ? 5.787 -12.911 7.208 1.00 93.12 278 MET A O 1
ATOM 2236 N N . PRO A 1 279 ? 4.591 -11.164 6.480 1.00 93.44 279 PRO A N 1
ATOM 2237 C CA . PRO A 1 279 ? 5.779 -10.412 6.116 1.00 93.44 279 PRO A CA 1
ATOM 2238 C C . PRO A 1 279 ? 6.695 -10.215 7.323 1.00 93.44 279 PRO A C 1
ATOM 2240 O O . PRO A 1 279 ? 6.226 -9.854 8.403 1.00 93.44 279 PRO A O 1
ATOM 2243 N N . VAL A 1 280 ? 8.004 -10.390 7.124 1.00 91.12 280 VAL A N 1
ATOM 2244 C CA . VAL A 1 280 ? 9.020 -10.303 8.192 1.00 91.12 280 VAL A CA 1
ATOM 2245 C C . VAL A 1 280 ? 8.889 -9.010 8.995 1.00 91.12 280 VAL A C 1
ATOM 2247 O O . VAL A 1 280 ? 9.041 -9.008 10.211 1.00 91.12 280 VAL A O 1
ATOM 2250 N N . PHE A 1 281 ? 8.544 -7.912 8.321 1.00 93.75 281 PHE A N 1
ATOM 2251 C CA . PHE A 1 281 ? 8.311 -6.632 8.971 1.00 93.75 281 PHE A CA 1
ATOM 2252 C C . PHE A 1 281 ? 7.197 -6.694 10.030 1.00 93.75 281 PHE A C 1
ATOM 2254 O O . PHE A 1 281 ? 7.383 -6.179 11.124 1.00 93.75 281 PHE A O 1
ATOM 2261 N N . ILE A 1 282 ? 6.068 -7.352 9.741 1.00 95.12 282 ILE A N 1
ATOM 2262 C CA . ILE A 1 282 ? 4.967 -7.517 10.701 1.00 95.12 282 ILE A CA 1
ATOM 2263 C C . ILE A 1 282 ? 5.370 -8.443 11.852 1.00 95.12 282 ILE A C 1
ATOM 2265 O O . ILE A 1 282 ? 5.003 -8.180 12.993 1.00 95.12 282 ILE A O 1
ATOM 2269 N N . GLU A 1 283 ? 6.144 -9.497 11.571 1.00 92.19 283 GLU A N 1
ATOM 2270 C CA . GLU A 1 283 ? 6.657 -10.421 12.597 1.00 92.19 283 GLU A CA 1
ATOM 2271 C C . GLU A 1 283 ? 7.589 -9.722 13.607 1.00 92.19 283 GLU A C 1
ATOM 2273 O O . GLU A 1 283 ? 7.716 -10.177 14.741 1.00 92.19 283 GLU A O 1
ATOM 2278 N N . GLN A 1 284 ? 8.231 -8.623 13.203 1.00 93.38 284 GLN A N 1
ATOM 2279 C CA . GLN A 1 284 ? 9.165 -7.848 14.025 1.00 93.38 284 GLN A CA 1
ATOM 2280 C C . GLN A 1 284 ? 8.507 -6.714 14.821 1.00 93.38 284 GLN A C 1
ATOM 2282 O O . GLN A 1 284 ? 9.177 -6.095 15.648 1.00 93.38 284 GLN A O 1
ATOM 2287 N N . LEU A 1 285 ? 7.228 -6.414 14.580 1.00 93.88 285 LEU A N 1
ATOM 2288 C CA . LEU A 1 285 ? 6.524 -5.370 15.320 1.00 93.88 285 LEU A CA 1
ATOM 2289 C C . LEU A 1 285 ? 6.281 -5.800 16.773 1.00 93.88 285 LEU A C 1
ATOM 2291 O O . LEU A 1 285 ? 5.884 -6.934 17.051 1.00 93.88 285 LEU A O 1
ATOM 2295 N N . GLU A 1 286 ? 6.501 -4.872 17.705 1.00 93.25 286 GLU A N 1
ATOM 2296 C CA . GLU A 1 286 ? 6.244 -5.108 19.123 1.00 93.25 286 GLU A CA 1
ATOM 2297 C C . GLU A 1 286 ? 4.746 -5.280 19.380 1.00 93.25 286 GLU A C 1
ATOM 2299 O O . GLU A 1 286 ? 3.938 -4.402 19.077 1.00 93.25 286 GLU A O 1
ATOM 2304 N N . MET A 1 287 ? 4.372 -6.393 20.011 1.00 90.25 287 MET A N 1
ATOM 2305 C CA . MET A 1 287 ? 2.989 -6.601 20.426 1.00 90.25 287 MET A CA 1
ATOM 2306 C C . MET A 1 287 ? 2.550 -5.531 21.428 1.00 90.25 287 MET A C 1
ATOM 2308 O O . MET A 1 287 ? 3.246 -5.250 22.405 1.00 90.25 287 MET A O 1
ATOM 2312 N N . LEU A 1 288 ? 1.335 -5.010 21.247 1.00 89.19 288 LEU A N 1
ATOM 2313 C CA . LEU A 1 288 ? 0.746 -4.060 22.186 1.00 89.19 288 LEU A CA 1
ATOM 2314 C C . LEU A 1 288 ? 0.620 -4.679 23.594 1.00 89.19 288 LEU A C 1
ATOM 2316 O O . LEU A 1 288 ? -0.082 -5.684 23.767 1.00 89.19 288 LEU A O 1
ATOM 2320 N N . PRO A 1 289 ? 1.235 -4.082 24.632 1.00 86.44 289 PRO A N 1
ATOM 2321 C CA . PRO A 1 289 ? 1.122 -4.597 25.986 1.00 86.44 289 PRO A CA 1
ATOM 2322 C C . PRO A 1 289 ? -0.293 -4.364 26.531 1.00 86.44 289 PRO A C 1
ATOM 2324 O O . PRO A 1 289 ? -0.821 -3.255 26.486 1.00 86.44 289 PRO A O 1
ATOM 2327 N N . ASN A 1 290 ? -0.890 -5.402 27.125 1.00 82.19 290 ASN A N 1
ATOM 2328 C CA . ASN A 1 290 ? -2.133 -5.313 27.903 1.00 82.19 290 ASN A CA 1
ATOM 2329 C C . ASN A 1 290 ? -3.350 -4.735 27.153 1.00 82.19 290 ASN A C 1
ATOM 2331 O O . ASN A 1 290 ? -4.119 -3.959 27.728 1.00 82.19 290 ASN A O 1
ATOM 2335 N N . VAL A 1 291 ? -3.575 -5.128 25.895 1.00 83.44 291 VAL A N 1
ATOM 2336 C CA . VAL A 1 291 ? -4.798 -4.745 25.170 1.00 83.44 291 VAL A CA 1
ATOM 2337 C C . VAL A 1 291 ? -6.028 -5.272 25.920 1.00 83.44 291 VAL A C 1
ATOM 2339 O O . VAL A 1 291 ? -6.300 -6.472 25.946 1.00 83.44 291 VAL A O 1
ATOM 2342 N N . GLN A 1 292 ? -6.794 -4.372 26.542 1.00 83.56 292 GLN A N 1
ATOM 2343 C CA . GLN A 1 292 ? -8.034 -4.720 27.238 1.00 83.56 292 GLN A CA 1
ATOM 2344 C C . GLN A 1 292 ? -9.175 -4.924 26.237 1.00 83.56 292 GLN A C 1
ATOM 2346 O O . GLN A 1 292 ? -10.064 -4.084 26.074 1.00 83.56 292 GLN A O 1
ATOM 2351 N N . ILE A 1 293 ? -9.163 -6.074 25.571 1.00 82.94 293 ILE A N 1
ATOM 2352 C CA . ILE A 1 293 ? -10.269 -6.496 24.715 1.00 82.94 293 ILE A CA 1
ATOM 2353 C C . ILE A 1 293 ? -11.463 -6.782 25.630 1.00 82.94 293 ILE A C 1
ATOM 2355 O O . ILE A 1 293 ? -11.369 -7.548 26.593 1.00 82.94 293 ILE A O 1
ATOM 2359 N N . SER A 1 294 ? -12.590 -6.112 25.378 1.00 74.50 294 SER A N 1
ATOM 2360 C CA . SER A 1 294 ? -13.800 -6.356 26.164 1.00 74.50 294 SER A CA 1
ATOM 2361 C C . SER A 1 294 ? -14.201 -7.825 26.048 1.00 74.50 294 SER A C 1
ATOM 2363 O O . SER A 1 294 ? -14.218 -8.372 24.952 1.00 74.50 294 SER A O 1
ATOM 2365 N N . ARG A 1 295 ? -14.580 -8.452 27.167 1.00 70.81 295 ARG A N 1
ATOM 2366 C CA . ARG A 1 295 ? -15.149 -9.813 27.167 1.00 70.81 295 ARG A CA 1
ATOM 2367 C C . ARG A 1 295 ? -16.538 -9.883 26.518 1.00 70.81 295 ARG A C 1
ATOM 2369 O O . ARG A 1 295 ? -17.068 -10.976 26.350 1.00 70.81 295 ARG A O 1
ATOM 2376 N N . GLN A 1 296 ? -17.165 -8.737 26.239 1.00 58.56 296 GLN A N 1
ATOM 2377 C CA . GLN A 1 296 ? -18.465 -8.690 25.574 1.00 58.56 296 GLN A CA 1
ATOM 2378 C C . GLN A 1 296 ? -18.363 -9.203 24.132 1.00 58.56 296 GLN A C 1
ATOM 2380 O O . GLN A 1 296 ? -17.296 -9.080 23.530 1.00 58.56 296 GLN A O 1
ATOM 2385 N N . PRO A 1 297 ? -19.447 -9.782 23.575 1.00 58.56 297 PRO A N 1
ATOM 2386 C CA . PRO A 1 297 ? -19.397 -10.398 22.257 1.00 58.56 297 PRO A CA 1
ATOM 2387 C C . PRO A 1 297 ? -18.907 -9.378 21.233 1.00 58.56 297 PRO A C 1
ATOM 2389 O O . PRO A 1 297 ? -19.386 -8.244 21.211 1.00 58.56 297 PRO A O 1
ATOM 2392 N N . ASN A 1 298 ? -17.939 -9.791 20.411 1.00 78.88 298 ASN A N 1
ATOM 2393 C CA . ASN A 1 298 ? -17.452 -9.039 19.258 1.00 78.88 298 ASN A CA 1
ATOM 2394 C C . ASN A 1 298 ? -18.603 -8.870 18.254 1.00 78.88 298 ASN A C 1
ATOM 2396 O O . ASN A 1 298 ? -18.783 -9.679 17.339 1.00 78.88 298 ASN A O 1
ATOM 2400 N N . GLN A 1 299 ? -19.409 -7.834 18.479 1.00 91.56 299 GLN A N 1
ATOM 2401 C CA . GLN A 1 299 ? -20.605 -7.496 17.731 1.00 91.56 299 GLN A CA 1
ATOM 2402 C C . GLN A 1 299 ? -20.242 -7.297 16.260 1.00 91.56 299 GLN A C 1
ATOM 2404 O O . GLN A 1 299 ? -19.264 -6.622 15.925 1.00 91.56 299 GLN A O 1
ATOM 2409 N N . ALA A 1 300 ? -21.035 -7.901 15.377 1.00 94.44 300 ALA A N 1
ATOM 2410 C CA . ALA A 1 300 ? -20.881 -7.735 13.942 1.00 94.44 300 ALA A CA 1
ATOM 2411 C C . ALA A 1 300 ? -21.696 -6.528 13.453 1.00 94.44 300 ALA A C 1
ATOM 2413 O O . ALA A 1 300 ? -22.891 -6.382 13.730 1.00 94.44 300 ALA A O 1
ATOM 2414 N N . PHE A 1 301 ? -21.045 -5.669 12.678 1.00 95.81 301 PHE A N 1
ATOM 2415 C CA . PHE A 1 301 ? -21.617 -4.478 12.067 1.00 95.81 301 PHE A CA 1
ATOM 2416 C C . PHE A 1 301 ? -21.832 -4.698 10.571 1.00 95.81 301 PHE A C 1
ATOM 2418 O O . PHE A 1 301 ? -20.988 -5.268 9.886 1.00 95.81 301 PHE A O 1
ATOM 2425 N N . THR A 1 302 ? -22.937 -4.218 10.006 1.00 96.12 302 THR A N 1
ATOM 2426 C CA . THR A 1 302 ? -23.072 -4.209 8.542 1.00 96.12 302 THR A CA 1
ATOM 2427 C C . THR A 1 302 ? -22.245 -3.068 7.951 1.00 96.12 302 THR A C 1
ATOM 2429 O O . THR A 1 302 ? -22.111 -2.004 8.557 1.00 96.12 302 THR A O 1
ATOM 2432 N N . LEU A 1 303 ? -21.731 -3.237 6.730 1.00 96.06 303 LEU A N 1
ATOM 2433 C CA . LEU A 1 303 ? -21.007 -2.157 6.051 1.00 96.06 303 LEU A CA 1
ATOM 2434 C C . LEU A 1 303 ? -21.882 -0.907 5.860 1.00 96.06 303 LEU A C 1
ATOM 2436 O O . LEU A 1 303 ? -21.400 0.217 5.975 1.00 96.06 303 LEU A O 1
ATOM 2440 N N . ALA A 1 304 ? -23.180 -1.095 5.600 1.00 95.94 304 ALA A N 1
ATOM 2441 C CA . ALA A 1 304 ? -24.140 -0.000 5.479 1.00 95.94 304 ALA A CA 1
ATOM 2442 C C . ALA A 1 304 ? -24.269 0.799 6.787 1.00 95.94 304 ALA A C 1
ATOM 2444 O O . ALA A 1 304 ? -24.310 2.029 6.751 1.00 95.94 304 ALA A O 1
ATOM 2445 N N . PHE A 1 305 ? -24.279 0.114 7.935 1.00 96.62 305 PHE A N 1
ATOM 2446 C CA . PHE A 1 305 ? -24.248 0.757 9.245 1.00 96.62 305 PHE A CA 1
ATOM 2447 C C . PHE A 1 305 ? -22.947 1.544 9.449 1.00 96.62 305 PHE A C 1
ATOM 2449 O O . PHE A 1 305 ? -23.012 2.736 9.749 1.00 96.62 305 PHE A O 1
ATOM 2456 N N . LEU A 1 306 ? -21.783 0.927 9.203 1.00 97.06 306 LEU A N 1
ATOM 2457 C CA . LEU A 1 306 ? -20.481 1.593 9.351 1.00 97.06 306 LEU A CA 1
ATOM 2458 C C . LEU A 1 306 ? -20.394 2.859 8.488 1.00 97.06 306 LEU A C 1
ATOM 2460 O O . LEU A 1 306 ? -20.068 3.929 8.994 1.00 97.06 306 LEU A O 1
ATOM 2464 N N . LYS A 1 307 ? -20.785 2.782 7.209 1.00 95.50 307 LYS A N 1
ATOM 2465 C CA . LYS A 1 307 ? -20.837 3.945 6.307 1.00 95.50 307 LYS A CA 1
ATOM 2466 C C . LYS A 1 307 ? -21.786 5.031 6.805 1.00 95.50 307 LYS A C 1
ATOM 2468 O O . LYS A 1 307 ? -21.438 6.209 6.762 1.00 95.50 307 LYS A O 1
ATOM 2473 N N . ARG A 1 308 ? -22.973 4.660 7.294 1.00 94.88 308 ARG A N 1
ATOM 2474 C CA . ARG A 1 308 ? -23.958 5.624 7.801 1.00 94.88 308 ARG A CA 1
ATOM 2475 C C . ARG A 1 308 ? -23.452 6.349 9.046 1.00 94.88 308 ARG A C 1
ATOM 2477 O O . ARG A 1 308 ? -23.613 7.566 9.122 1.00 94.88 308 ARG A O 1
ATOM 2484 N N . VAL A 1 309 ? -22.845 5.630 9.989 1.00 95.75 309 VAL A N 1
ATOM 2485 C CA . VAL A 1 309 ? -22.368 6.193 11.259 1.00 95.75 309 VAL A CA 1
ATOM 2486 C C . VAL A 1 309 ? -21.070 6.981 11.066 1.00 95.75 309 VAL A C 1
ATOM 2488 O O . VAL A 1 309 ? -21.000 8.142 11.471 1.00 95.75 309 VAL A O 1
ATOM 2491 N N . LEU A 1 310 ? -20.079 6.399 10.385 1.00 95.88 310 LEU A N 1
ATOM 2492 C CA . LEU A 1 310 ? -18.747 6.988 10.212 1.00 95.88 310 LEU A CA 1
ATOM 2493 C C . LEU A 1 310 ? -18.676 8.001 9.059 1.00 95.88 310 LEU A C 1
ATOM 2495 O O . LEU A 1 310 ? -17.908 8.948 9.140 1.00 95.88 310 LEU A O 1
ATOM 2499 N N . GLY A 1 311 ? -19.498 7.867 8.011 1.00 91.56 311 GLY A N 1
ATOM 2500 C CA . GLY A 1 311 ? -19.569 8.838 6.906 1.00 91.56 311 GLY A CA 1
ATOM 2501 C C . GLY A 1 311 ? -18.590 8.652 5.759 1.00 91.56 311 GLY A C 1
ATOM 2502 O O . GLY A 1 311 ? -18.337 9.604 5.020 1.00 91.56 311 GLY A O 1
ATOM 2503 N N . GLY A 1 312 ? -18.021 7.457 5.626 1.00 89.81 312 GLY A N 1
ATOM 2504 C CA . GLY A 1 312 ? -16.974 7.185 4.651 1.00 89.81 312 GLY A CA 1
ATOM 2505 C C . GLY A 1 312 ? -17.483 6.941 3.228 1.00 89.81 312 GLY A C 1
ATOM 2506 O O . GLY A 1 312 ? -18.463 6.222 3.022 1.00 89.81 312 GLY A O 1
ATOM 2507 N N . HIS A 1 313 ? -16.762 7.487 2.250 1.00 92.94 313 HIS A N 1
ATOM 2508 C CA . HIS A 1 313 ? -16.891 7.165 0.827 1.00 92.94 313 HIS A CA 1
ATOM 2509 C C . HIS A 1 313 ? -15.775 6.198 0.441 1.00 92.94 313 HIS A C 1
ATOM 2511 O O . HIS A 1 313 ? -14.663 6.314 0.957 1.00 92.94 313 HIS A O 1
ATOM 2517 N N . ALA A 1 314 ? -16.068 5.235 -0.434 1.00 91.75 314 ALA A N 1
ATOM 2518 C CA . ALA A 1 314 ? -15.055 4.290 -0.892 1.00 91.75 314 ALA A CA 1
ATOM 2519 C C . ALA A 1 314 ? -13.951 5.054 -1.635 1.00 91.75 314 ALA A C 1
ATOM 2521 O O . ALA A 1 314 ? -14.237 5.747 -2.610 1.00 91.75 314 ALA A O 1
ATOM 2522 N N . ARG A 1 315 ? -12.716 4.949 -1.139 1.00 87.69 315 ARG A N 1
ATOM 2523 C CA . ARG A 1 315 ? -11.512 5.485 -1.790 1.00 87.69 315 ARG A CA 1
ATOM 2524 C C . ARG A 1 315 ? -10.747 4.373 -2.486 1.00 87.69 315 ARG A C 1
ATOM 2526 O O . ARG A 1 315 ? -10.259 4.578 -3.587 1.00 87.69 315 ARG A O 1
ATOM 2533 N N . ALA A 1 316 ? -10.662 3.222 -1.824 1.00 86.94 316 ALA A N 1
ATOM 2534 C CA . ALA A 1 316 ? -10.110 2.002 -2.376 1.00 86.94 316 ALA A CA 1
ATOM 2535 C C . ALA A 1 316 ? -10.879 0.778 -1.892 1.00 86.94 316 ALA A C 1
ATOM 2537 O O . ALA A 1 316 ? -11.795 0.905 -1.073 1.00 86.94 316 ALA A O 1
ATOM 2538 N N . GLU A 1 317 ? -10.528 -0.395 -2.415 1.00 87.31 317 GLU A N 1
ATOM 2539 C CA . GLU A 1 317 ? -11.144 -1.644 -1.980 1.00 87.31 317 GLU A CA 1
ATOM 2540 C C . GLU A 1 317 ? -10.956 -1.806 -0.467 1.00 87.31 317 GLU A C 1
ATOM 2542 O O . GLU A 1 317 ? -9.842 -1.761 0.056 1.00 87.31 317 GLU A O 1
ATOM 2547 N N . GLY A 1 318 ? -12.077 -1.867 0.251 1.00 92.69 318 GLY A N 1
ATOM 2548 C CA . GLY A 1 318 ? -12.083 -1.920 1.709 1.00 92.69 318 GLY A CA 1
ATOM 2549 C C . GLY A 1 318 ? -11.623 -0.647 2.440 1.00 92.69 318 GLY A C 1
ATOM 2550 O O . GLY A 1 318 ? -11.654 -0.641 3.664 1.00 92.69 318 GLY A O 1
ATOM 2551 N N . CYS A 1 319 ? -11.264 0.450 1.763 1.00 94.00 319 CYS A N 1
ATOM 2552 C CA . CYS A 1 319 ? -10.813 1.698 2.393 1.00 94.00 319 CYS A CA 1
ATOM 2553 C C . CYS A 1 319 ? -11.807 2.847 2.182 1.00 94.00 319 CYS A C 1
ATOM 2555 O O . CYS A 1 319 ? -12.167 3.189 1.051 1.00 94.00 319 CYS A O 1
ATOM 2557 N N . TYR A 1 320 ? -12.202 3.506 3.274 1.00 95.62 320 TYR A N 1
ATOM 2558 C CA . TYR A 1 320 ? -13.243 4.529 3.278 1.00 95.62 320 TYR A CA 1
ATOM 2559 C C . TYR A 1 320 ? -12.740 5.845 3.864 1.00 95.62 320 TYR A C 1
ATOM 2561 O O . TYR A 1 320 ? -12.410 5.911 5.044 1.00 95.62 320 TYR A O 1
ATOM 2569 N N . ALA A 1 321 ? -12.732 6.909 3.062 1.00 94.69 321 ALA A N 1
ATOM 2570 C CA . ALA A 1 321 ? -12.349 8.248 3.505 1.00 94.69 321 ALA A CA 1
ATOM 2571 C C . ALA A 1 321 ? -13.571 9.024 4.014 1.00 94.69 321 ALA A C 1
ATOM 2573 O O . ALA A 1 321 ? -14.618 9.031 3.359 1.00 94.69 321 ALA A O 1
ATOM 2574 N N . VAL A 1 322 ? -13.442 9.701 5.156 1.00 94.94 322 VAL A N 1
ATOM 2575 C CA . VAL A 1 322 ? -14.507 10.499 5.780 1.00 94.94 322 VAL A CA 1
ATOM 2576 C C . VAL A 1 322 ? -14.257 11.990 5.506 1.00 94.94 322 VAL A C 1
ATOM 2578 O O . VAL A 1 322 ? -13.342 12.583 6.082 1.00 94.94 322 VAL A O 1
ATOM 2581 N N . PRO A 1 323 ? -15.052 12.646 4.637 1.00 92.00 323 PRO A N 1
ATOM 2582 C CA . PRO A 1 323 ? -14.798 14.032 4.251 1.00 92.00 323 PRO A CA 1
ATOM 2583 C C . PRO A 1 323 ? -14.899 15.003 5.437 1.00 92.00 323 PRO A C 1
ATOM 2585 O O . PRO A 1 323 ? -15.847 14.878 6.223 1.00 92.00 323 PRO A O 1
ATOM 2588 N N . PRO A 1 324 ? -14.049 16.050 5.513 1.00 92.06 324 PRO A N 1
ATOM 2589 C CA . PRO A 1 324 ? -14.056 17.025 6.603 1.00 92.06 324 PRO A CA 1
ATOM 2590 C C . PRO A 1 324 ? -15.425 17.616 6.934 1.00 92.06 324 PRO A C 1
ATOM 2592 O O . PRO A 1 324 ? -15.813 17.650 8.099 1.00 92.06 324 PRO A O 1
ATOM 2595 N N . LYS A 1 325 ? -16.189 18.000 5.903 1.00 89.75 325 LYS A N 1
ATOM 2596 C CA . LYS A 1 325 ? -17.539 18.573 6.040 1.00 89.75 325 LYS A CA 1
ATOM 2597 C C . LYS A 1 325 ? -18.533 17.621 6.704 1.00 89.75 325 LYS A C 1
ATOM 2599 O O . LYS A 1 325 ? -19.498 18.065 7.309 1.00 89.75 325 LYS A O 1
ATOM 2604 N N . SER A 1 326 ? -18.315 16.316 6.562 1.00 86.69 326 SER A N 1
ATOM 2605 C CA . SER A 1 326 ? -19.201 15.303 7.122 1.00 86.69 326 SER A CA 1
ATOM 2606 C C . SER A 1 326 ? -18.861 14.955 8.572 1.00 86.69 326 SER A C 1
ATOM 2608 O O . SER A 1 326 ? -19.718 14.403 9.247 1.00 86.69 326 SER A O 1
ATOM 2610 N N . ARG A 1 327 ? -17.654 15.282 9.063 1.00 89.38 327 ARG A N 1
ATOM 2611 C CA . ARG A 1 327 ? -17.164 14.869 10.392 1.00 89.38 327 ARG A CA 1
ATOM 2612 C C . ARG A 1 327 ? -17.796 15.643 11.547 1.00 89.38 327 ARG A C 1
ATOM 2614 O O . ARG A 1 327 ? -18.127 15.046 12.562 1.00 89.38 327 ARG A O 1
ATOM 2621 N N . THR A 1 328 ? -18.007 16.950 11.393 1.00 87.75 328 THR A N 1
ATOM 2622 C CA . THR A 1 328 ? -18.394 17.847 12.504 1.00 87.75 328 THR A CA 1
ATOM 2623 C C . THR A 1 328 ? -19.734 17.508 13.155 1.00 87.75 328 THR A C 1
ATOM 2625 O O . THR A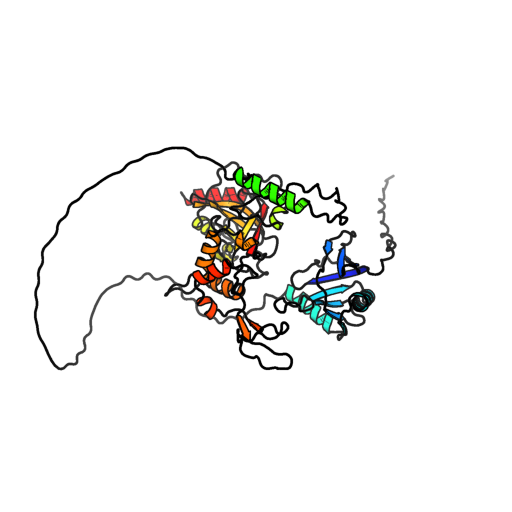 1 328 ? -19.932 17.816 14.322 1.00 87.75 328 THR A O 1
ATOM 2628 N N . ASN A 1 329 ? -20.642 16.859 12.421 1.00 85.75 329 ASN A N 1
ATOM 2629 C CA . ASN A 1 329 ? -21.979 16.493 12.905 1.00 85.75 329 ASN A CA 1
ATOM 2630 C C . ASN A 1 329 ? -22.124 14.983 13.168 1.00 85.75 329 ASN A C 1
ATOM 2632 O O . ASN A 1 329 ? -23.243 14.487 13.306 1.00 85.75 329 ASN A O 1
ATOM 2636 N N . ARG A 1 330 ? -21.019 14.228 13.167 1.00 88.81 330 ARG A N 1
ATOM 2637 C CA . ARG A 1 330 ? -21.031 12.771 13.350 1.00 88.81 330 ARG A CA 1
ATOM 2638 C C . ARG A 1 330 ? -20.655 12.376 14.765 1.00 88.81 330 ARG A C 1
ATOM 2640 O O . ARG A 1 330 ? -20.044 13.133 15.506 1.00 88.81 330 ARG A O 1
ATOM 2647 N N . LEU A 1 331 ? -21.001 11.133 15.099 1.00 92.38 331 LEU A N 1
ATOM 2648 C CA . LEU A 1 331 ? -20.691 10.523 16.391 1.00 92.38 331 LEU A CA 1
ATOM 2649 C C . LEU A 1 331 ? -19.177 10.445 16.660 1.00 92.38 331 LEU A C 1
ATOM 2651 O O . LEU A 1 331 ? -18.766 10.468 17.814 1.00 92.38 331 LEU A O 1
ATOM 2655 N N . PHE A 1 332 ? -18.367 10.371 15.598 1.00 94.94 332 PHE A N 1
ATOM 2656 C CA . PHE A 1 332 ? -16.913 10.236 15.668 1.00 94.94 332 PHE A CA 1
ATOM 2657 C C . PHE A 1 332 ? -16.238 11.287 14.770 1.00 94.94 332 PHE A C 1
ATOM 2659 O O . PHE A 1 332 ? -15.905 10.986 13.622 1.00 94.94 332 PHE A O 1
ATOM 2666 N N . PRO A 1 333 ? -16.082 12.534 15.246 1.00 93.75 333 PRO A N 1
ATOM 2667 C CA . PRO A 1 333 ? -15.540 13.626 14.437 1.00 93.75 333 PRO A CA 1
ATOM 2668 C C . PRO A 1 333 ? -14.054 13.448 14.089 1.00 93.75 333 PRO A C 1
ATOM 2670 O O . PRO A 1 333 ? -13.609 13.962 13.064 1.00 93.75 333 PRO A O 1
ATOM 2673 N N . ASP A 1 334 ? -13.308 12.688 14.893 1.00 94.75 334 ASP A N 1
ATOM 2674 C CA . ASP A 1 334 ? -11.865 12.483 14.712 1.00 94.75 334 ASP A CA 1
ATOM 2675 C C . ASP A 1 334 ? -11.535 11.368 13.707 1.00 94.75 334 ASP A C 1
ATOM 2677 O O . ASP A 1 334 ? -10.399 11.247 13.255 1.00 94.75 334 ASP A O 1
ATOM 2681 N N . VAL A 1 335 ? -12.527 10.571 13.294 1.00 95.88 335 VAL A N 1
ATOM 2682 C CA . VAL A 1 335 ? -12.325 9.509 12.301 1.00 95.88 335 VAL A CA 1
ATOM 2683 C C . VAL A 1 335 ? -12.213 10.132 10.913 1.00 95.88 335 VAL A C 1
ATOM 2685 O O . VAL A 1 335 ? -13.188 10.638 10.354 1.00 95.88 335 VAL A O 1
ATOM 2688 N N . ILE A 1 336 ? -11.007 10.087 10.349 1.00 95.75 336 ILE A N 1
ATOM 2689 C CA . ILE A 1 336 ? -10.700 10.651 9.026 1.00 95.75 336 ILE A CA 1
ATOM 2690 C C . ILE A 1 336 ? -10.800 9.606 7.909 1.00 95.75 336 ILE A C 1
ATOM 2692 O O . ILE A 1 336 ? -11.113 9.939 6.766 1.00 95.75 336 ILE A O 1
ATOM 2696 N N . ALA A 1 337 ? -10.594 8.336 8.251 1.00 96.62 337 ALA A N 1
ATOM 2697 C CA . ALA A 1 337 ? -10.772 7.180 7.388 1.00 96.62 337 ALA A CA 1
ATOM 2698 C C . ALA A 1 337 ? -11.071 5.936 8.234 1.00 96.62 337 ALA A C 1
ATOM 2700 O O . ALA A 1 337 ? -10.833 5.945 9.437 1.00 96.62 337 ALA A O 1
ATOM 2701 N N . PHE A 1 338 ? -11.585 4.873 7.619 1.00 97.81 338 PHE A N 1
ATOM 2702 C CA . PHE A 1 338 ? -11.669 3.538 8.218 1.00 97.81 338 PHE A CA 1
ATOM 2703 C C . PHE A 1 338 ? -11.449 2.456 7.159 1.00 97.81 338 PHE A C 1
ATOM 2705 O O . PHE A 1 338 ? -11.746 2.673 5.980 1.00 97.81 338 PHE A O 1
ATOM 2712 N N . LYS A 1 339 ? -10.970 1.279 7.576 1.00 97.75 339 LYS A N 1
ATOM 2713 C CA . LYS A 1 339 ? -10.840 0.105 6.701 1.00 97.75 339 LYS A CA 1
ATOM 2714 C C . LYS A 1 339 ? -11.854 -0.971 7.091 1.00 97.75 339 LYS A C 1
ATOM 2716 O O . LYS A 1 339 ? -12.042 -1.238 8.271 1.00 97.75 339 LYS A O 1
ATOM 2721 N N . ALA A 1 340 ? -12.524 -1.570 6.112 1.00 97.62 340 ALA A N 1
ATOM 2722 C CA . ALA A 1 340 ? -13.439 -2.696 6.271 1.00 97.62 340 ALA A CA 1
ATOM 2723 C C . ALA A 1 340 ? -13.051 -3.798 5.274 1.00 97.62 340 ALA A C 1
ATOM 2725 O O . ALA A 1 340 ? -13.469 -3.766 4.116 1.00 97.62 340 ALA A O 1
ATOM 2726 N N . LEU A 1 341 ? -12.220 -4.733 5.733 1.00 96.94 341 LEU A N 1
ATOM 2727 C CA . LEU A 1 341 ? -11.517 -5.728 4.919 1.00 96.94 341 LEU A CA 1
ATOM 2728 C C . LEU A 1 341 ? -12.159 -7.113 5.042 1.00 96.94 341 LEU A C 1
ATOM 2730 O O . LEU A 1 341 ? -12.938 -7.362 5.968 1.00 96.94 341 LEU A O 1
ATOM 2734 N N . ASN A 1 342 ? -11.852 -8.018 4.115 1.00 95.19 342 ASN A N 1
ATOM 2735 C CA . ASN A 1 342 ? -12.430 -9.359 4.094 1.00 95.19 342 ASN A CA 1
ATOM 2736 C C . ASN A 1 342 ? -11.330 -10.428 3.961 1.00 95.19 342 ASN A C 1
ATOM 2738 O O . ASN A 1 342 ? -10.598 -10.453 2.972 1.00 95.19 342 ASN A O 1
ATOM 2742 N N . PRO A 1 343 ? -11.246 -11.363 4.925 1.00 94.38 343 PRO A N 1
ATOM 2743 C CA . PRO A 1 343 ? -10.166 -12.346 4.980 1.00 94.38 343 PRO A CA 1
ATOM 2744 C C . PRO A 1 343 ? -10.195 -13.366 3.833 1.00 94.38 343 PRO A C 1
ATOM 2746 O O . PRO A 1 343 ? -9.239 -14.112 3.663 1.00 94.38 343 PRO A O 1
ATOM 2749 N N . ASN A 1 344 ? -11.272 -13.414 3.039 1.00 92.44 344 ASN A N 1
ATOM 2750 C CA . ASN A 1 344 ? -11.348 -14.259 1.844 1.00 92.44 344 ASN A CA 1
ATOM 2751 C C . ASN A 1 344 ? -10.528 -13.724 0.662 1.00 92.44 344 ASN A C 1
ATOM 2753 O O . ASN A 1 344 ? -10.413 -14.419 -0.337 1.00 92.44 344 ASN A O 1
ATOM 2757 N N . HIS A 1 345 ? -10.043 -12.484 0.710 1.00 91.75 345 HIS A N 1
ATOM 2758 C CA . HIS A 1 345 ? -9.096 -11.960 -0.282 1.00 91.75 345 HIS A CA 1
ATOM 2759 C C . HIS A 1 345 ? -7.835 -11.365 0.350 1.00 91.75 345 HIS A C 1
ATOM 2761 O O . HIS A 1 345 ? -6.858 -11.147 -0.357 1.00 91.75 345 HIS A O 1
ATOM 2767 N N . ASP A 1 346 ? -7.826 -11.190 1.673 1.00 94.38 346 ASP A N 1
ATOM 2768 C CA . ASP A 1 346 ? -6.670 -10.755 2.449 1.00 94.38 346 ASP A CA 1
ATOM 2769 C C . ASP A 1 346 ? -6.308 -11.824 3.506 1.00 94.38 346 ASP A C 1
ATOM 2771 O O . ASP A 1 346 ? -6.746 -11.752 4.657 1.00 94.38 346 ASP A O 1
ATOM 2775 N N . PRO A 1 347 ? -5.521 -12.853 3.150 1.00 94.88 347 PRO A N 1
ATOM 2776 C CA . PRO A 1 347 ? -5.227 -13.981 4.043 1.00 94.88 347 PRO A CA 1
ATOM 2777 C C . PRO A 1 347 ? -4.337 -13.606 5.241 1.00 94.88 347 PRO A C 1
ATOM 2779 O O . PRO A 1 347 ? -4.267 -14.351 6.220 1.00 94.88 347 PRO A O 1
ATOM 2782 N N . LEU A 1 348 ? -3.660 -12.457 5.166 1.00 96.62 348 LEU A N 1
ATOM 2783 C CA . LEU A 1 348 ? -2.684 -11.968 6.143 1.00 96.62 348 LEU A CA 1
ATOM 2784 C C . LEU A 1 348 ? -3.273 -10.963 7.144 1.00 96.62 348 LEU A C 1
ATOM 2786 O O . LEU A 1 348 ? -2.532 -10.320 7.891 1.00 96.62 348 LEU A O 1
ATOM 2790 N N . LEU A 1 349 ? -4.599 -10.809 7.178 1.00 96.69 349 LEU A N 1
ATOM 2791 C CA . LEU A 1 349 ? -5.245 -9.932 8.148 1.00 96.69 349 LEU A CA 1
ATOM 2792 C C . LEU A 1 349 ? -5.049 -10.423 9.596 1.00 96.69 349 LEU A C 1
ATOM 2794 O O . LEU A 1 349 ? -4.923 -11.629 9.835 1.00 96.69 349 LEU A O 1
ATOM 2798 N N . PRO A 1 350 ? -5.097 -9.506 10.583 1.00 95.69 350 PRO A N 1
ATOM 2799 C CA . PRO A 1 350 ? -5.122 -9.864 11.999 1.00 95.69 350 PRO A CA 1
ATOM 2800 C C . PRO A 1 350 ? -6.225 -10.889 12.314 1.00 95.69 350 PRO A C 1
ATOM 2802 O O . PRO A 1 350 ? -7.376 -10.715 11.910 1.00 95.69 350 PRO A O 1
ATOM 2805 N N . ARG A 1 351 ? -5.900 -11.945 13.074 1.00 91.62 351 ARG A N 1
ATOM 2806 C CA . ARG A 1 351 ? -6.880 -12.977 13.480 1.00 91.62 351 ARG A CA 1
ATOM 2807 C C . ARG A 1 351 ? -7.638 -12.600 14.747 1.00 91.62 351 ARG A C 1
ATOM 2809 O O . ARG A 1 351 ? -8.804 -12.961 14.905 1.00 91.62 351 ARG A O 1
ATOM 2816 N N . HIS A 1 352 ? -6.993 -11.836 15.624 1.00 92.31 352 HIS A N 1
ATOM 2817 C CA . HIS A 1 352 ? -7.584 -11.324 16.854 1.00 92.31 352 HIS A CA 1
ATOM 2818 C C . HIS A 1 352 ? -7.433 -9.800 16.948 1.00 92.31 352 HIS A C 1
ATOM 2820 O O . HIS A 1 352 ? -6.450 -9.249 16.445 1.00 92.31 352 HIS A O 1
ATOM 2826 N N . PRO A 1 353 ? -8.378 -9.099 17.604 1.00 93.31 353 PRO A N 1
ATOM 2827 C CA . PRO A 1 353 ? -8.218 -7.679 17.885 1.00 93.31 353 PRO A CA 1
ATOM 2828 C C . PRO A 1 353 ? -6.902 -7.393 18.615 1.00 93.31 353 PRO A C 1
ATOM 2830 O O . PRO A 1 353 ? -6.487 -8.172 19.471 1.00 93.31 353 PRO A O 1
ATOM 2833 N N . GLY A 1 354 ? -6.246 -6.283 18.282 1.00 91.81 354 GLY A N 1
ATOM 2834 C CA . GLY A 1 354 ? -4.941 -5.930 18.849 1.00 91.81 354 GLY A CA 1
ATOM 2835 C C . GLY A 1 354 ? -3.720 -6.532 18.138 1.00 91.81 354 GLY A C 1
ATOM 2836 O O . GLY A 1 354 ? -2.604 -6.115 18.437 1.00 91.81 354 GLY A O 1
ATOM 2837 N N . GLN A 1 355 ? -3.893 -7.490 17.220 1.00 94.88 355 GLN A N 1
ATOM 2838 C CA . GLN A 1 355 ? -2.779 -8.079 16.466 1.00 94.88 355 GLN A CA 1
ATOM 2839 C C . GLN A 1 355 ? -2.399 -7.247 15.238 1.00 94.88 355 GLN A C 1
ATOM 2841 O O . GLN A 1 355 ? -3.212 -6.522 14.682 1.00 94.88 355 GLN A O 1
ATOM 2846 N N . HIS A 1 356 ? -1.159 -7.383 14.784 1.00 97.00 356 HIS A N 1
ATOM 2847 C CA . HIS A 1 356 ? -0.706 -6.819 13.514 1.00 97.00 356 HIS A CA 1
ATOM 2848 C C . HIS A 1 356 ? -1.081 -7.729 12.339 1.00 97.00 356 HIS A C 1
ATOM 2850 O O . HIS A 1 356 ? -1.438 -8.895 12.527 1.00 97.00 356 HIS A O 1
ATOM 2856 N N . GLY A 1 357 ? -1.000 -7.203 11.121 1.00 97.12 357 GLY A N 1
ATOM 2857 C CA . GLY A 1 357 ? -1.223 -7.990 9.913 1.00 97.12 357 GLY A CA 1
ATOM 2858 C C . GLY A 1 357 ? -0.853 -7.234 8.647 1.00 97.12 357 GLY A C 1
ATOM 2859 O O . GLY A 1 357 ? -0.229 -6.176 8.695 1.00 97.12 357 GLY A O 1
ATOM 2860 N N . ALA A 1 358 ? -1.263 -7.771 7.507 1.00 96.62 358 ALA A N 1
ATOM 2861 C CA . ALA A 1 358 ? -1.108 -7.123 6.216 1.00 96.62 358 ALA A CA 1
ATOM 2862 C C . ALA A 1 358 ? -2.340 -7.358 5.335 1.00 96.62 358 ALA A C 1
ATOM 2864 O O . ALA A 1 358 ? -2.996 -8.397 5.402 1.00 96.62 358 ALA A O 1
ATOM 2865 N N . GLN A 1 359 ? -2.643 -6.375 4.500 1.00 96.06 359 GLN A N 1
ATOM 2866 C CA . GLN A 1 359 ? -3.576 -6.479 3.387 1.00 96.06 359 GLN A CA 1
ATOM 2867 C C . GLN A 1 359 ? -2.775 -6.763 2.107 1.00 96.06 359 GLN A C 1
ATOM 2869 O O . GLN A 1 359 ? -1.640 -6.300 1.979 1.00 96.06 359 GLN A O 1
ATOM 2874 N N . ILE A 1 360 ? -3.341 -7.525 1.170 1.00 94.56 360 ILE A N 1
ATOM 2875 C CA . ILE A 1 360 ? -2.722 -7.756 -0.140 1.00 94.56 360 ILE A CA 1
ATOM 2876 C C . ILE A 1 360 ? -3.503 -6.942 -1.157 1.00 94.56 360 ILE A C 1
ATOM 2878 O O . ILE A 1 360 ? -4.685 -7.199 -1.362 1.00 94.56 360 ILE A O 1
ATOM 2882 N N . SER A 1 361 ? -2.863 -5.986 -1.822 1.00 92.44 361 SER A N 1
ATOM 2883 C CA . SER A 1 361 ? -3.538 -5.135 -2.802 1.00 92.44 361 SER A CA 1
ATOM 2884 C C . SER A 1 361 ? -2.847 -5.133 -4.157 1.00 92.44 361 SER A C 1
ATOM 2886 O O . SER A 1 361 ? -1.687 -5.513 -4.289 1.00 92.44 361 SER A O 1
ATOM 2888 N N . CYS A 1 362 ? -3.587 -4.729 -5.191 1.00 89.25 362 CYS A N 1
ATOM 2889 C CA . CYS A 1 362 ? -3.065 -4.494 -6.537 1.00 89.25 362 CYS A CA 1
ATOM 2890 C C . CYS A 1 362 ? -3.052 -3.001 -6.915 1.00 89.25 362 CYS A C 1
ATOM 2892 O O . CYS A 1 362 ? -2.858 -2.657 -8.079 1.00 89.25 362 CYS A O 1
ATOM 2894 N N . ILE A 1 363 ? -3.378 -2.115 -5.973 1.00 81.56 363 ILE A N 1
ATOM 2895 C CA . ILE A 1 363 ? -3.567 -0.690 -6.237 1.00 81.56 363 ILE A CA 1
ATOM 2896 C C . ILE A 1 363 ? -2.409 0.040 -5.563 1.00 81.56 363 ILE A C 1
ATOM 2898 O O . ILE A 1 363 ? -2.435 0.196 -4.340 1.00 81.56 363 ILE A O 1
ATOM 2902 N N .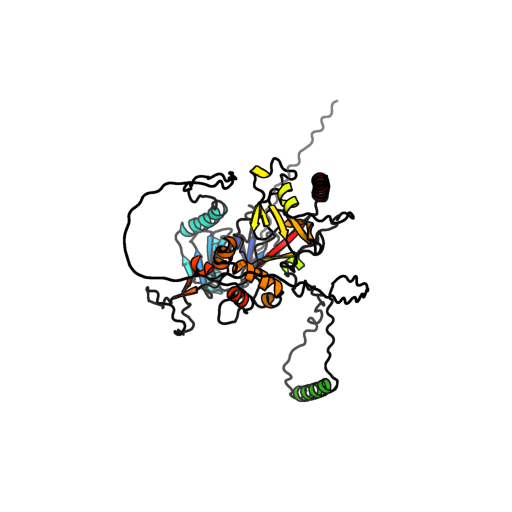 PRO A 1 364 ? -1.397 0.493 -6.322 1.00 70.62 364 PRO A N 1
ATOM 2903 C CA . PRO A 1 364 ? -0.328 1.279 -5.739 1.00 70.62 364 PRO A CA 1
ATOM 2904 C C . PRO A 1 364 ? -0.929 2.571 -5.185 1.00 70.62 364 PRO A C 1
ATOM 2906 O O . PRO A 1 364 ? -1.598 3.328 -5.894 1.00 70.62 364 PRO A O 1
ATOM 2909 N N . ARG A 1 365 ? -0.718 2.817 -3.894 1.00 71.56 365 ARG A N 1
ATOM 2910 C CA . ARG A 1 365 ? -1.099 4.080 -3.266 1.00 71.56 365 ARG A CA 1
ATOM 2911 C C . ARG A 1 365 ? -0.015 5.102 -3.568 1.00 71.56 365 ARG A C 1
ATOM 2913 O O . ARG A 1 365 ? 1.164 4.839 -3.352 1.00 71.56 365 ARG A O 1
ATOM 2920 N N . SER A 1 366 ? -0.410 6.266 -4.074 1.00 65.56 366 SER A N 1
ATOM 2921 C CA . SER A 1 366 ? 0.498 7.407 -4.189 1.00 65.56 366 SER A CA 1
ATOM 2922 C C . SER A 1 366 ? 0.961 7.809 -2.784 1.00 65.56 366 SER A C 1
ATOM 2924 O O . SER A 1 366 ? 0.118 8.009 -1.906 1.00 65.56 366 SER A O 1
ATOM 2926 N N . GLY A 1 367 ? 2.280 7.903 -2.577 1.00 57.12 367 GLY A N 1
ATOM 2927 C CA . GLY A 1 367 ? 2.930 8.026 -1.260 1.00 57.12 367 GLY A CA 1
ATOM 2928 C C . GLY A 1 367 ? 2.478 9.199 -0.378 1.00 57.12 367 GLY A C 1
ATOM 2929 O O . GLY A 1 367 ? 2.689 9.166 0.829 1.00 57.12 367 GLY A O 1
ATOM 2930 N N . ASP A 1 368 ? 1.779 10.188 -0.932 1.00 59.94 368 ASP A N 1
ATOM 2931 C CA . ASP A 1 368 ? 1.346 11.382 -0.196 1.00 59.94 368 ASP A CA 1
ATOM 2932 C C . ASP A 1 368 ? 0.101 11.172 0.688 1.00 59.94 368 ASP A C 1
ATOM 2934 O O . ASP A 1 368 ? -0.292 12.059 1.448 1.00 59.94 368 ASP A O 1
ATOM 2938 N N . GLU A 1 369 ? -0.558 10.013 0.613 1.00 69.31 369 GLU A N 1
ATOM 2939 C CA . GLU A 1 369 ? -1.858 9.800 1.254 1.00 69.31 369 GLU A CA 1
ATOM 2940 C C . GLU A 1 369 ? -1.778 8.937 2.518 1.00 69.31 369 GLU A C 1
ATOM 2942 O O . GLU A 1 369 ? -2.369 7.857 2.578 1.00 69.31 369 GLU A O 1
ATOM 2947 N N . SER A 1 370 ? -1.103 9.419 3.566 1.00 78.62 370 SER A N 1
ATOM 2948 C CA . SER A 1 370 ? -1.227 8.792 4.890 1.00 78.62 370 SER A CA 1
ATOM 2949 C C . SER A 1 370 ? -2.678 8.882 5.385 1.00 78.62 370 SER A C 1
ATOM 2951 O O . SER A 1 370 ? -3.270 9.963 5.422 1.00 78.62 370 SER A O 1
ATOM 2953 N N . LEU A 1 371 ? -3.271 7.746 5.774 1.00 84.44 371 LEU A N 1
ATOM 2954 C CA . LEU A 1 371 ? -4.611 7.714 6.385 1.00 84.44 371 LEU A CA 1
ATOM 2955 C C . LEU A 1 371 ? -4.609 8.153 7.852 1.00 84.44 371 LEU A C 1
ATOM 2957 O O . LEU A 1 371 ? -5.679 8.190 8.456 1.00 84.44 371 LEU A O 1
ATOM 2961 N N . GLY A 1 372 ? -3.439 8.453 8.427 1.00 92.12 372 GLY A N 1
ATOM 2962 C CA . GLY A 1 372 ? -3.283 8.554 9.873 1.00 92.12 372 GLY A CA 1
ATOM 2963 C C . GLY A 1 372 ? -3.664 7.244 10.568 1.00 92.12 372 GLY A C 1
ATOM 2964 O O . GLY A 1 372 ? -3.546 6.161 9.991 1.00 92.12 372 GLY A O 1
ATOM 2965 N N . GLU A 1 373 ? -4.131 7.351 11.808 1.00 96.75 373 GLU A N 1
ATOM 2966 C CA . GLU A 1 373 ? -4.726 6.224 12.525 1.00 96.75 373 GLU A CA 1
ATOM 2967 C C . GLU A 1 373 ? -6.184 6.026 12.094 1.00 96.75 373 GLU A C 1
ATOM 2969 O O . GLU A 1 373 ? -6.964 6.979 12.009 1.00 96.75 373 GLU A O 1
ATOM 2974 N N . PHE A 1 374 ? -6.578 4.781 11.845 1.00 97.62 374 PHE A N 1
ATOM 2975 C CA . PHE A 1 374 ? -7.913 4.430 11.375 1.00 97.62 374 PHE A CA 1
ATOM 2976 C C . PHE A 1 374 ? -8.461 3.192 12.098 1.00 97.62 374 PHE A C 1
ATOM 2978 O O . PHE A 1 374 ? -7.713 2.252 12.369 1.00 97.62 374 PHE A O 1
ATOM 2985 N N . PRO A 1 375 ? -9.774 3.129 12.388 1.00 98.00 375 PRO A N 1
ATOM 2986 C CA . PRO A 1 375 ? -10.385 1.916 12.896 1.00 98.00 375 PRO A CA 1
ATOM 2987 C C . PRO A 1 375 ? -10.424 0.853 11.791 1.00 98.00 375 PRO A C 1
ATOM 2989 O O . PRO A 1 375 ? -10.870 1.109 10.664 1.00 98.00 375 PRO A O 1
ATOM 2992 N N . LEU A 1 376 ? -9.961 -0.348 12.132 1.00 98.12 376 LEU A N 1
ATOM 2993 C CA . LEU A 1 376 ? -9.992 -1.515 11.262 1.00 98.12 376 LEU A CA 1
ATOM 2994 C C . LEU A 1 376 ? -11.188 -2.395 11.608 1.00 98.12 376 LEU A C 1
ATOM 2996 O O . LEU A 1 376 ? -11.416 -2.757 12.768 1.00 98.12 376 LEU A O 1
ATOM 3000 N N . PHE A 1 377 ? -11.918 -2.783 10.572 1.00 97.94 377 PHE A N 1
ATOM 3001 C CA . PHE A 1 377 ? -12.992 -3.747 10.647 1.00 97.94 377 PHE A CA 1
ATOM 3002 C C . PHE A 1 377 ? -12.714 -4.925 9.715 1.00 97.94 377 PHE A C 1
ATOM 3004 O O . PHE A 1 377 ? -12.336 -4.724 8.565 1.00 97.94 377 PHE A O 1
ATOM 3011 N N . ILE A 1 378 ? -12.929 -6.151 10.185 1.00 97.31 378 ILE A N 1
ATOM 3012 C CA . ILE A 1 378 ? -12.686 -7.369 9.398 1.00 97.31 378 ILE A CA 1
ATOM 3013 C C . ILE A 1 378 ? -13.972 -8.179 9.318 1.00 97.31 378 ILE A C 1
ATOM 3015 O O . ILE A 1 378 ? -14.679 -8.353 10.317 1.00 97.31 378 ILE A O 1
ATOM 3019 N N . GLN A 1 379 ? -14.293 -8.643 8.114 1.00 96.44 379 GLN A N 1
ATOM 3020 C CA . GLN A 1 379 ? -15.484 -9.435 7.858 1.00 96.44 379 GLN A CA 1
ATOM 3021 C C . GLN A 1 379 ? -15.408 -10.799 8.557 1.00 96.44 379 GLN A C 1
ATOM 3023 O O . GLN A 1 379 ? -14.405 -11.502 8.458 1.00 96.44 379 GLN A O 1
ATOM 3028 N N . HIS A 1 380 ? -16.485 -11.186 9.244 1.00 91.94 380 HIS A N 1
ATOM 3029 C CA . HIS A 1 380 ? -16.621 -12.513 9.848 1.00 91.94 380 HIS A CA 1
ATOM 3030 C C . HIS A 1 380 ? -17.273 -13.505 8.870 1.00 91.94 380 HIS A C 1
ATOM 3032 O O . HIS A 1 380 ? -18.015 -13.097 7.974 1.00 91.94 380 HIS A O 1
ATOM 3038 N N . SER A 1 381 ? -17.034 -14.809 9.052 1.00 82.94 381 SER A N 1
ATOM 3039 C CA . SER A 1 381 ? -17.563 -15.886 8.191 1.00 82.94 381 SER A CA 1
ATOM 3040 C C . SER A 1 381 ? -19.094 -15.892 8.096 1.00 82.94 381 SER A C 1
ATOM 3042 O O . SER A 1 381 ? -19.655 -16.110 7.028 1.00 82.94 381 SER A O 1
ATOM 3044 N N . GLU A 1 382 ? -19.768 -15.576 9.200 1.00 83.25 382 GLU A N 1
ATOM 3045 C CA . GLU A 1 382 ? -21.233 -15.455 9.304 1.00 83.25 382 GLU A CA 1
ATOM 3046 C C . GLU A 1 382 ? -21.792 -14.163 8.672 1.00 83.25 382 GLU A C 1
ATOM 3048 O O . GLU A 1 382 ? -23.000 -13.927 8.673 1.00 83.25 382 GLU A O 1
ATOM 3053 N N . GLY A 1 383 ? -20.920 -13.311 8.127 1.00 86.31 383 GLY A N 1
ATOM 3054 C CA . GLY A 1 383 ? -21.257 -11.989 7.617 1.00 86.31 383 GLY A CA 1
ATOM 3055 C C . GLY A 1 383 ? -21.050 -10.871 8.642 1.00 86.31 383 GLY A C 1
ATOM 3056 O O . GLY A 1 383 ? -20.777 -11.087 9.822 1.00 86.31 383 GLY A O 1
ATOM 3057 N N . GLY A 1 384 ? -21.156 -9.632 8.155 1.00 94.81 384 GLY A N 1
ATOM 3058 C CA . GLY A 1 384 ? -20.858 -8.437 8.944 1.00 94.81 384 GLY A CA 1
ATOM 3059 C C . GLY A 1 384 ? -19.368 -8.278 9.264 1.00 94.81 384 GLY A C 1
ATOM 3060 O O . GLY A 1 384 ? -18.538 -9.109 8.917 1.00 94.81 384 GLY A O 1
ATOM 3061 N N . TYR A 1 385 ? -19.035 -7.170 9.910 1.00 97.00 385 TYR A N 1
ATOM 3062 C CA . TYR A 1 385 ? -17.679 -6.715 10.169 1.00 97.00 385 TYR A CA 1
ATOM 3063 C C . TYR A 1 385 ? -17.478 -6.508 11.664 1.00 97.00 385 TYR A C 1
ATOM 3065 O O . TYR A 1 385 ? -18.292 -5.854 12.312 1.00 97.00 385 TYR A O 1
ATOM 3073 N N . ARG A 1 386 ? -16.393 -7.039 12.216 1.00 96.19 386 ARG A N 1
ATOM 3074 C CA . ARG A 1 386 ? -16.014 -6.853 13.622 1.00 96.19 386 ARG A CA 1
ATOM 3075 C C . ARG A 1 386 ? -14.912 -5.818 13.725 1.00 96.19 386 ARG A C 1
ATOM 3077 O O . ARG A 1 386 ? -14.094 -5.715 12.822 1.00 96.19 386 ARG A O 1
ATOM 3084 N N . TYR A 1 387 ? -14.899 -5.063 14.814 1.00 96.62 387 TYR A N 1
ATOM 3085 C CA . TYR A 1 387 ? -13.864 -4.072 15.095 1.00 96.62 387 TYR A CA 1
ATOM 3086 C C . TYR A 1 387 ? -12.608 -4.743 15.668 1.00 96.62 387 TYR A C 1
ATOM 3088 O O . TYR A 1 387 ? -12.712 -5.553 16.587 1.00 96.62 387 TYR A O 1
ATOM 3096 N N . PHE A 1 388 ? -11.434 -4.409 15.129 1.00 96.31 388 PHE A N 1
ATOM 3097 C CA . PHE A 1 388 ? -10.152 -5.031 15.492 1.00 96.31 388 PHE A CA 1
ATOM 3098 C C . PHE A 1 388 ? -9.182 -4.093 16.220 1.00 96.31 388 PHE A C 1
ATOM 3100 O O . PHE A 1 388 ? -8.136 -4.551 16.682 1.00 96.31 388 PHE A O 1
ATOM 3107 N N . GLY A 1 389 ? -9.521 -2.808 16.338 1.00 96.12 389 GLY A N 1
ATOM 3108 C CA . GLY A 1 389 ? -8.670 -1.771 16.924 1.00 96.12 389 GLY A CA 1
ATOM 3109 C C . GLY A 1 389 ? -8.433 -0.598 15.974 1.00 96.12 389 GLY A C 1
ATOM 3110 O O . GLY A 1 389 ? -8.962 -0.566 14.859 1.00 96.12 389 GLY A O 1
ATOM 3111 N N . TYR A 1 390 ? -7.630 0.356 16.433 1.00 97.50 390 TYR A N 1
ATOM 3112 C CA . TYR A 1 390 ? -7.046 1.404 15.605 1.00 97.50 390 TYR A CA 1
ATOM 3113 C C . TYR A 1 390 ? -5.710 0.934 15.054 1.00 97.50 390 TYR A C 1
ATOM 3115 O O . TYR A 1 390 ? -4.897 0.344 15.769 1.00 97.50 390 TYR A O 1
ATOM 3123 N N . TYR A 1 391 ? -5.502 1.216 13.777 1.00 97.88 391 TYR A N 1
ATOM 3124 C CA . TYR A 1 391 ? -4.328 0.821 13.026 1.00 97.88 391 TYR A CA 1
ATOM 3125 C C . TYR A 1 391 ? -3.714 2.024 12.335 1.00 97.88 391 TYR A C 1
ATOM 3127 O O . TYR A 1 391 ? -4.395 3.014 12.076 1.00 97.88 391 TYR A O 1
ATOM 3135 N N . ARG A 1 392 ? -2.437 1.904 11.997 1.00 96.06 392 ARG A N 1
ATOM 3136 C CA . ARG A 1 392 ? -1.751 2.790 11.060 1.00 96.06 392 ARG A CA 1
ATOM 3137 C C . ARG A 1 392 ? -0.993 1.965 10.027 1.00 96.06 392 ARG A C 1
ATOM 3139 O O . ARG A 1 392 ? -0.783 0.765 10.201 1.00 96.06 392 ARG A O 1
ATOM 3146 N N . GLU A 1 393 ? -0.565 2.641 8.972 1.00 94.12 393 GLU A N 1
ATOM 3147 C CA . GLU A 1 393 ? 0.339 2.098 7.958 1.00 94.12 393 GLU A CA 1
ATOM 3148 C C . GLU A 1 393 ? 1.759 2.585 8.287 1.00 94.12 393 GLU A C 1
ATOM 3150 O O . GLU A 1 393 ? 2.067 3.754 8.053 1.00 94.12 393 GLU A O 1
ATOM 3155 N N . PRO A 1 394 ? 2.617 1.748 8.898 1.00 90.12 394 PRO A N 1
ATOM 3156 C CA . PRO A 1 394 ? 3.910 2.192 9.434 1.00 90.12 394 PRO A CA 1
ATOM 3157 C C . PRO A 1 394 ? 4.955 2.541 8.372 1.00 90.12 394 PRO A C 1
ATOM 3159 O O . PRO A 1 394 ? 5.981 3.142 8.687 1.00 90.12 394 PRO A O 1
ATOM 3162 N N . ARG A 1 395 ? 4.744 2.109 7.128 1.00 87.19 395 ARG A N 1
ATOM 3163 C CA . ARG A 1 395 ? 5.680 2.273 6.016 1.00 87.19 395 ARG A CA 1
ATOM 3164 C C . ARG A 1 395 ? 4.949 2.161 4.685 1.00 87.19 395 ARG A C 1
ATOM 3166 O O . ARG A 1 395 ? 3.801 1.725 4.628 1.00 87.19 395 ARG A O 1
ATOM 3173 N N . GLU A 1 396 ? 5.665 2.520 3.630 1.00 83.88 396 GLU A N 1
ATOM 3174 C CA . GLU A 1 396 ? 5.227 2.348 2.249 1.00 83.88 396 GLU A CA 1
ATOM 3175 C C . GLU A 1 396 ? 5.002 0.877 1.879 1.00 83.88 396 GLU A C 1
ATOM 3177 O O . GLU A 1 396 ? 5.495 -0.044 2.537 1.00 83.88 396 GLU A O 1
ATOM 3182 N N . LEU A 1 397 ? 4.243 0.701 0.799 1.00 88.19 397 LEU A N 1
ATOM 3183 C CA . LEU A 1 397 ? 3.890 -0.588 0.224 1.00 88.19 397 LEU A CA 1
ATOM 3184 C C . LEU A 1 397 ? 5.138 -1.362 -0.198 1.00 88.19 397 LEU A C 1
ATOM 3186 O O . LEU A 1 397 ? 5.999 -0.821 -0.891 1.00 88.19 397 LEU A O 1
ATOM 3190 N N . ASP A 1 398 ? 5.182 -2.647 0.137 1.00 90.38 398 ASP A N 1
ATOM 3191 C CA . ASP A 1 398 ? 6.227 -3.540 -0.359 1.00 90.38 398 ASP A CA 1
ATOM 3192 C C . ASP A 1 398 ? 5.701 -4.392 -1.499 1.00 90.38 398 ASP A C 1
ATOM 3194 O O . ASP A 1 398 ? 4.620 -4.965 -1.404 1.00 90.38 398 ASP A O 1
ATOM 3198 N N . LEU A 1 399 ? 6.484 -4.507 -2.567 1.00 90.75 399 LEU A N 1
ATOM 3199 C CA . LEU A 1 399 ? 6.176 -5.412 -3.665 1.00 90.75 399 LEU A CA 1
ATOM 3200 C C . LEU A 1 399 ? 6.306 -6.867 -3.194 1.00 90.75 399 LEU A C 1
ATOM 3202 O O . LEU A 1 399 ? 7.339 -7.237 -2.639 1.00 90.75 399 LEU A O 1
ATOM 3206 N N . ILE A 1 400 ? 5.294 -7.690 -3.464 1.00 90.94 400 ILE A N 1
ATOM 3207 C CA . ILE A 1 400 ? 5.361 -9.138 -3.244 1.00 90.94 400 ILE A CA 1
ATOM 3208 C C . ILE A 1 400 ? 6.281 -9.735 -4.312 1.00 90.94 400 ILE A C 1
ATOM 3210 O O . ILE A 1 400 ? 5.994 -9.632 -5.508 1.00 90.94 400 ILE A O 1
ATOM 3214 N N . GLY A 1 401 ? 7.391 -10.344 -3.890 1.00 85.88 401 GLY A N 1
ATOM 3215 C CA . GLY A 1 401 ? 8.373 -10.930 -4.804 1.00 85.88 401 GLY A CA 1
ATOM 3216 C C . GLY A 1 401 ? 7.842 -12.170 -5.533 1.00 85.88 401 GLY A C 1
ATOM 3217 O O . GLY A 1 401 ? 6.889 -12.811 -5.091 1.00 85.88 401 GLY A O 1
ATOM 3218 N N . GLY A 1 402 ? 8.475 -12.576 -6.636 1.00 82.00 402 GLY A N 1
ATOM 3219 C CA . GLY A 1 402 ? 8.032 -13.726 -7.432 1.00 82.00 402 GLY A CA 1
ATOM 3220 C C . GLY A 1 402 ? 8.113 -15.082 -6.722 1.00 82.00 402 GLY A C 1
ATOM 3221 O O . GLY A 1 402 ? 7.419 -16.015 -7.112 1.00 82.00 402 GLY A O 1
ATOM 3222 N N . SER A 1 403 ? 8.916 -15.231 -5.666 1.00 83.06 403 SER A N 1
ATOM 3223 C CA . SER A 1 403 ? 8.860 -16.428 -4.812 1.00 83.06 403 SER A CA 1
ATOM 3224 C C . SER A 1 403 ? 7.671 -16.383 -3.849 1.00 83.06 403 SER A C 1
ATOM 3226 O O . SER A 1 403 ? 7.042 -17.409 -3.595 1.00 83.06 403 SER A O 1
ATOM 3228 N N . GLU A 1 404 ? 7.314 -15.203 -3.348 1.00 86.88 404 GLU A N 1
ATOM 3229 C CA . GLU A 1 404 ? 6.187 -14.998 -2.437 1.00 86.88 404 GLU A CA 1
ATOM 3230 C C . GLU A 1 404 ? 4.841 -15.057 -3.166 1.00 86.88 404 GLU A C 1
ATOM 3232 O O . GLU A 1 404 ? 3.887 -15.609 -2.623 1.00 86.88 404 GLU A O 1
ATOM 3237 N N . ILE A 1 405 ? 4.766 -14.588 -4.419 1.00 87.38 405 ILE A N 1
ATOM 3238 C CA . ILE A 1 405 ? 3.539 -14.664 -5.230 1.00 87.38 405 ILE A CA 1
ATOM 3239 C C . ILE A 1 405 ? 3.078 -16.117 -5.412 1.00 87.38 405 ILE A C 1
ATOM 3241 O O . ILE A 1 405 ? 1.882 -16.386 -5.455 1.00 87.38 405 ILE A O 1
ATOM 3245 N N . SER A 1 406 ? 4.018 -17.073 -5.431 1.00 86.31 406 SER A N 1
ATOM 3246 C CA . SER A 1 406 ? 3.711 -18.508 -5.506 1.00 86.31 406 SER A CA 1
ATOM 3247 C C . SER A 1 406 ? 3.053 -19.061 -4.235 1.00 86.31 406 SER A C 1
ATOM 3249 O O . SER A 1 406 ? 2.408 -20.107 -4.283 1.00 86.31 406 SER A O 1
ATOM 3251 N N . GLN A 1 407 ? 3.193 -18.356 -3.108 1.00 89.50 407 GLN A N 1
ATOM 3252 C CA . GLN A 1 407 ? 2.543 -18.684 -1.838 1.00 89.50 407 GLN A CA 1
ATOM 3253 C C . GLN A 1 407 ? 1.162 -18.031 -1.719 1.00 89.50 407 GLN A C 1
ATOM 3255 O O . GLN A 1 407 ? 0.370 -18.447 -0.873 1.00 89.50 407 GLN A O 1
ATOM 3260 N N . VAL A 1 408 ? 0.853 -17.025 -2.550 1.00 92.25 408 VAL A N 1
ATOM 3261 C CA . VAL A 1 408 ? -0.451 -16.355 -2.536 1.00 92.25 408 VAL A CA 1
ATOM 3262 C C . VAL A 1 408 ? -1.547 -17.366 -2.893 1.00 92.25 408 VAL A C 1
ATOM 3264 O O . VAL A 1 408 ? -1.471 -18.013 -3.942 1.00 92.25 408 VAL A O 1
ATOM 3267 N N . PRO A 1 409 ? -2.596 -17.520 -2.061 1.00 94.06 409 PRO A N 1
ATOM 3268 C CA . PRO A 1 409 ? -3.666 -18.456 -2.338 1.00 94.06 409 PRO A CA 1
ATOM 3269 C C . PRO A 1 409 ? -4.322 -18.156 -3.681 1.00 94.06 409 PRO A C 1
ATOM 3271 O O . PRO A 1 409 ? -4.663 -17.015 -3.991 1.00 94.06 409 PRO A O 1
ATOM 3274 N N . LYS A 1 410 ? -4.590 -19.207 -4.460 1.00 94.06 410 LYS A N 1
ATOM 3275 C CA . LYS A 1 410 ? -5.160 -19.079 -5.809 1.00 94.06 410 LYS A CA 1
ATOM 3276 C C . LYS A 1 410 ? -6.424 -18.212 -5.858 1.00 94.06 410 LYS A C 1
ATOM 3278 O O . LYS A 1 410 ? -6.621 -17.461 -6.808 1.00 94.06 410 LYS A O 1
ATOM 3283 N N . HIS A 1 411 ? -7.270 -18.294 -4.833 1.00 94.56 411 HIS A N 1
ATOM 3284 C CA . HIS A 1 411 ? -8.507 -17.520 -4.766 1.00 94.56 411 HIS A CA 1
ATOM 3285 C C . HIS A 1 411 ? -8.264 -16.003 -4.625 1.00 94.56 411 HIS A C 1
ATOM 3287 O O . HIS A 1 411 ? -9.078 -15.221 -5.108 1.00 94.56 411 HIS A O 1
ATOM 3293 N N . VAL A 1 412 ? -7.140 -15.580 -4.030 1.00 95.06 412 VAL A N 1
ATOM 3294 C CA . VAL A 1 412 ? -6.724 -14.169 -3.943 1.00 95.06 412 VAL A CA 1
ATOM 3295 C C . VAL A 1 412 ? -6.316 -13.660 -5.326 1.00 95.06 412 VAL A C 1
ATOM 3297 O O . VAL A 1 412 ? -6.796 -12.617 -5.766 1.00 95.06 412 VAL A O 1
ATOM 3300 N N . ASN A 1 413 ? -5.514 -14.435 -6.065 1.00 94.81 413 ASN A N 1
ATOM 3301 C CA . ASN A 1 413 ? -5.147 -14.094 -7.445 1.00 94.81 413 ASN A CA 1
ATOM 3302 C C . ASN A 1 413 ? -6.379 -14.028 -8.354 1.00 94.81 413 ASN A C 1
ATOM 3304 O O . ASN A 1 413 ? -6.530 -13.084 -9.124 1.00 94.81 413 ASN A O 1
ATOM 3308 N N . GLN A 1 414 ? -7.305 -14.982 -8.223 1.00 95.69 414 GLN A N 1
ATOM 3309 C CA . GLN A 1 414 ? -8.577 -14.971 -8.951 1.00 95.69 414 GLN A CA 1
ATOM 3310 C C . GLN A 1 414 ? -9.437 -13.753 -8.602 1.00 95.69 414 GLN A C 1
ATOM 3312 O O . GLN A 1 414 ? -10.049 -13.161 -9.488 1.00 95.69 414 GLN A O 1
ATOM 3317 N N . TYR A 1 415 ? -9.482 -13.360 -7.326 1.00 95.19 415 TYR A N 1
ATOM 3318 C CA . TYR A 1 415 ? -10.196 -12.164 -6.893 1.00 95.19 415 TYR A CA 1
ATOM 3319 C C . TYR A 1 415 ? -9.646 -10.906 -7.577 1.00 95.19 415 TYR A C 1
ATOM 3321 O O . TYR A 1 415 ? -10.418 -10.160 -8.185 1.00 95.19 415 TYR A O 1
ATOM 3329 N N . TRP A 1 416 ? -8.326 -10.701 -7.543 1.00 95.31 416 TRP A N 1
ATOM 3330 C CA . TRP A 1 416 ? -7.691 -9.534 -8.158 1.00 95.31 416 TRP A CA 1
ATOM 3331 C C . TRP A 1 416 ? -7.753 -9.560 -9.685 1.00 95.31 416 TRP A C 1
ATOM 3333 O O . TRP A 1 416 ? -8.070 -8.539 -10.293 1.00 95.31 416 TRP A O 1
ATOM 3343 N N . ALA A 1 417 ? -7.554 -10.722 -10.310 1.00 95.62 417 ALA A N 1
ATOM 3344 C CA . ALA A 1 417 ? -7.714 -10.887 -11.752 1.00 95.62 417 ALA A CA 1
ATOM 3345 C C . ALA A 1 417 ? -9.129 -10.523 -12.207 1.00 95.62 417 ALA A C 1
ATOM 3347 O O . ALA A 1 417 ? -9.304 -9.751 -13.151 1.00 95.62 417 ALA A O 1
ATOM 3348 N N . LYS A 1 418 ? -10.144 -11.004 -11.482 1.00 95.19 418 LYS A N 1
ATOM 3349 C CA . LYS A 1 418 ? -11.538 -10.650 -11.734 1.00 95.19 418 LYS A CA 1
ATOM 3350 C C . LYS A 1 418 ? -11.790 -9.168 -11.506 1.00 95.19 418 LYS A C 1
ATOM 3352 O O . LYS A 1 418 ? -12.479 -8.554 -12.306 1.00 95.19 418 LYS A O 1
ATOM 3357 N N . TYR A 1 419 ? -11.263 -8.575 -10.437 1.00 93.62 419 TYR A N 1
ATOM 3358 C CA . TYR A 1 419 ? -11.435 -7.147 -10.159 1.00 93.62 419 TYR A CA 1
ATOM 3359 C C . TYR A 1 419 ? -10.847 -6.269 -11.278 1.00 93.62 419 TYR A C 1
ATOM 3361 O O . TYR A 1 419 ? -11.526 -5.371 -11.774 1.00 93.62 419 TYR A O 1
ATOM 3369 N N . LEU A 1 420 ? -9.618 -6.563 -11.710 1.00 94.69 420 LEU A N 1
ATOM 3370 C CA . LEU A 1 420 ? -8.877 -5.792 -12.714 1.00 94.69 420 LEU A CA 1
ATOM 3371 C C . LEU A 1 420 ? -9.340 -6.051 -14.153 1.00 94.69 420 LEU A C 1
ATOM 3373 O O . LEU A 1 420 ? -9.316 -5.153 -14.995 1.00 94.69 420 LEU A O 1
ATOM 3377 N N . GLY A 1 421 ? -9.763 -7.278 -14.442 1.00 94.19 421 GLY A N 1
ATOM 3378 C CA . GLY A 1 421 ? -10.244 -7.700 -15.754 1.00 94.19 421 GLY A CA 1
ATOM 3379 C C . GLY A 1 421 ? -11.724 -7.420 -16.002 1.00 94.19 421 GLY A C 1
ATOM 3380 O O . GLY A 1 421 ? -12.206 -7.660 -17.108 1.00 94.19 421 GLY A O 1
ATOM 3381 N N . ARG A 1 422 ? -12.470 -6.925 -15.002 1.00 89.00 422 ARG A N 1
ATOM 3382 C CA . ARG A 1 422 ? -13.913 -6.676 -15.111 1.00 89.00 422 ARG A CA 1
ATOM 3383 C C . ARG A 1 422 ? -14.213 -5.443 -15.960 1.00 89.00 422 ARG A C 1
ATOM 3385 O O . ARG A 1 422 ? -14.561 -4.386 -15.444 1.00 89.00 422 ARG A O 1
ATOM 3392 N N . ALA A 1 423 ? -14.174 -5.632 -17.269 1.00 82.56 423 ALA A N 1
ATOM 3393 C CA . ALA A 1 423 ? -14.957 -4.861 -18.220 1.00 82.56 423 ALA A CA 1
ATOM 3394 C C . ALA A 1 423 ? -16.211 -5.672 -18.575 1.00 82.56 423 ALA A C 1
ATOM 3396 O O . ALA A 1 423 ? -16.156 -6.892 -18.740 1.00 82.56 423 ALA A O 1
ATOM 3397 N N . THR A 1 424 ? -17.368 -5.024 -18.687 1.00 74.94 424 THR A N 1
ATOM 3398 C CA . THR A 1 424 ? -18.513 -5.641 -19.374 1.00 74.94 424 THR A CA 1
ATOM 3399 C C . THR A 1 424 ? -18.739 -4.918 -20.688 1.00 74.94 424 THR A C 1
ATOM 3401 O O . THR A 1 424 ? -18.327 -3.772 -20.841 1.00 74.94 424 THR A O 1
ATOM 3404 N N . ARG A 1 425 ? -19.476 -5.537 -21.621 1.00 68.88 425 ARG A N 1
ATOM 3405 C CA . ARG A 1 425 ? -19.866 -4.888 -22.889 1.00 68.88 425 ARG A CA 1
ATOM 3406 C C . ARG A 1 425 ? -20.516 -3.506 -22.707 1.00 68.88 425 ARG A C 1
ATOM 3408 O O . ARG A 1 425 ? -20.589 -2.751 -23.669 1.00 68.88 425 ARG A O 1
ATOM 3415 N N . HIS A 1 426 ? -21.029 -3.201 -21.514 1.00 77.62 426 HIS A N 1
ATOM 3416 C CA . HIS A 1 426 ? -21.771 -1.976 -21.220 1.00 77.62 426 HIS A CA 1
ATOM 3417 C C . HIS A 1 426 ? -21.204 -1.164 -20.051 1.00 77.62 426 HIS A C 1
ATOM 3419 O O . HIS A 1 426 ? -21.724 -0.089 -19.768 1.00 77.62 426 HIS A O 1
ATOM 3425 N N . THR A 1 427 ? -20.172 -1.652 -19.360 1.00 84.38 427 THR A N 1
ATOM 3426 C CA . THR A 1 427 ? -19.548 -0.935 -18.244 1.00 84.38 427 THR A CA 1
ATOM 3427 C C . THR A 1 427 ? -18.036 -1.010 -18.393 1.00 84.38 427 THR A C 1
ATOM 3429 O O . THR A 1 427 ? -17.504 -2.125 -18.302 1.00 84.38 427 THR A O 1
ATOM 3432 N N . PRO A 1 428 ? -17.356 0.131 -18.597 1.00 90.31 428 PRO A N 1
ATOM 3433 C CA . PRO A 1 428 ? -15.905 0.148 -18.621 1.00 90.31 428 PRO A CA 1
ATOM 3434 C C . PRO A 1 428 ? -15.347 -0.287 -17.265 1.00 90.31 428 PRO A C 1
ATOM 3436 O O . PRO A 1 428 ? -16.082 -0.361 -16.265 1.00 90.31 428 PRO A O 1
ATOM 3439 N N . LYS A 1 429 ? -14.048 -0.570 -17.224 1.00 93.88 429 LYS A N 1
ATOM 3440 C CA . LYS A 1 429 ? -13.362 -0.839 -15.960 1.00 93.88 429 LYS A CA 1
ATOM 3441 C C . LYS A 1 429 ? -13.507 0.339 -15.002 1.00 93.88 429 LYS A C 1
ATOM 3443 O O . LYS A 1 429 ? -13.686 1.493 -15.395 1.00 93.88 429 LYS A O 1
ATOM 3448 N N . SER A 1 430 ? -13.430 0.053 -13.704 1.00 91.12 430 SER A N 1
ATOM 3449 C CA . SER A 1 430 ? -13.362 1.129 -12.717 1.00 91.12 430 SER A CA 1
ATOM 3450 C C . SER A 1 430 ? -12.068 1.925 -12.917 1.00 91.12 430 SER A C 1
ATOM 3452 O O . SER A 1 430 ? -11.031 1.350 -13.248 1.00 91.12 430 SER A O 1
ATOM 3454 N N . GLN A 1 431 ? -12.092 3.234 -12.647 1.00 90.00 431 GLN A N 1
ATOM 3455 C CA . GLN A 1 431 ? -10.876 4.058 -12.713 1.00 90.00 431 GLN A CA 1
ATOM 3456 C C . GLN A 1 431 ? -9.753 3.493 -11.829 1.00 90.00 431 GLN A C 1
ATOM 3458 O O . GLN A 1 431 ? -8.578 3.593 -12.157 1.00 90.00 431 GLN A O 1
ATOM 3463 N N . MET A 1 432 ? -10.112 2.858 -10.712 1.00 88.62 432 MET A N 1
ATOM 3464 C CA . MET A 1 432 ? -9.155 2.196 -9.830 1.00 88.62 432 MET A CA 1
ATOM 3465 C C . MET A 1 432 ? -8.473 0.997 -10.488 1.00 88.62 432 MET A C 1
ATOM 3467 O O . MET A 1 432 ? -7.260 0.859 -10.373 1.00 88.62 432 MET A O 1
ATOM 3471 N N . ALA A 1 433 ? -9.238 0.153 -11.185 1.00 92.81 433 ALA A N 1
ATOM 3472 C CA . ALA A 1 433 ? -8.691 -0.973 -11.930 1.00 92.81 433 ALA A CA 1
ATOM 3473 C C . ALA A 1 433 ? -7.807 -0.496 -13.092 1.00 92.81 433 ALA A C 1
ATOM 3475 O O . ALA A 1 433 ? -6.726 -1.043 -13.293 1.00 92.81 433 ALA A O 1
ATOM 3476 N N . LEU A 1 434 ? -8.223 0.557 -13.804 1.00 93.31 434 LEU A N 1
ATOM 3477 C CA . LEU A 1 434 ? -7.415 1.180 -14.855 1.00 93.31 434 LEU A CA 1
ATOM 3478 C C . LEU A 1 434 ? -6.093 1.716 -14.314 1.00 93.31 434 LEU A C 1
ATOM 3480 O O . LEU A 1 434 ? -5.040 1.353 -14.828 1.00 93.31 434 LEU A O 1
ATOM 3484 N N . ASN A 1 435 ? -6.128 2.508 -13.241 1.00 91.00 435 ASN A N 1
ATOM 3485 C CA . ASN A 1 435 ? -4.918 3.047 -12.621 1.00 91.00 435 ASN A CA 1
ATOM 3486 C C . ASN A 1 435 ? -3.990 1.920 -12.138 1.00 91.00 435 ASN A C 1
ATOM 3488 O O . ASN A 1 435 ? -2.784 1.973 -12.370 1.00 91.00 435 ASN A O 1
ATOM 3492 N N . ALA A 1 436 ? -4.544 0.880 -11.508 1.00 92.06 436 ALA A N 1
ATOM 3493 C CA . ALA A 1 436 ? -3.779 -0.287 -11.078 1.00 92.06 436 ALA A CA 1
ATOM 3494 C C . ALA A 1 436 ? -3.078 -0.988 -12.251 1.00 92.06 436 ALA A C 1
ATOM 3496 O O . ALA A 1 436 ? -1.902 -1.325 -12.143 1.00 92.06 436 ALA A O 1
ATOM 3497 N N . LEU A 1 437 ? -3.759 -1.160 -13.386 1.00 94.56 437 LEU A N 1
ATOM 3498 C CA . LEU A 1 437 ? -3.162 -1.741 -14.588 1.00 94.56 437 LEU A CA 1
ATOM 3499 C C . LEU A 1 437 ? -2.108 -0.812 -15.200 1.00 94.56 437 LEU A C 1
ATOM 3501 O O . LEU A 1 437 ? -0.991 -1.244 -15.441 1.00 94.56 437 LEU A O 1
ATOM 3505 N N . VAL A 1 438 ? -2.398 0.473 -15.386 1.00 92.94 438 VAL A N 1
ATOM 3506 C CA . VAL A 1 438 ? -1.449 1.434 -15.978 1.00 92.94 438 VAL A CA 1
ATOM 3507 C C . VAL A 1 438 ? -0.134 1.514 -15.195 1.00 92.94 438 VAL A C 1
ATOM 3509 O O . VAL A 1 438 ? 0.937 1.623 -15.795 1.00 92.94 438 VAL A O 1
ATOM 3512 N N . HIS A 1 439 ? -0.202 1.437 -13.865 1.00 88.69 439 HIS A N 1
ATOM 3513 C CA . HIS A 1 439 ? 0.974 1.540 -13.001 1.00 88.69 439 HIS A CA 1
ATOM 3514 C C . HIS A 1 439 ? 1.623 0.197 -12.652 1.00 88.69 439 HIS A C 1
ATOM 3516 O O . HIS A 1 439 ? 2.831 0.162 -12.424 1.00 88.69 439 HIS A O 1
ATOM 3522 N N . GLY A 1 440 ? 0.844 -0.883 -12.581 1.00 89.38 440 GLY A N 1
ATOM 3523 C CA . GLY A 1 440 ? 1.312 -2.206 -12.165 1.00 89.38 440 GLY A CA 1
ATOM 3524 C C . GLY A 1 440 ? 1.631 -3.161 -13.312 1.00 89.38 440 GLY A C 1
ATOM 3525 O O . GLY A 1 440 ? 2.318 -4.158 -13.092 1.00 89.38 440 GLY A O 1
ATOM 3526 N N . TRP A 1 441 ? 1.137 -2.896 -14.525 1.00 92.00 441 TRP A N 1
ATOM 3527 C CA . TRP A 1 441 ? 1.393 -3.760 -15.675 1.00 92.00 441 TRP A CA 1
ATOM 3528 C C . TRP A 1 441 ? 2.836 -3.620 -16.167 1.00 92.00 441 TRP A C 1
ATOM 3530 O O . TRP A 1 441 ? 3.395 -2.517 -16.136 1.00 92.00 441 TRP A O 1
ATOM 3540 N N . PRO A 1 442 ? 3.440 -4.713 -16.669 1.00 88.69 442 PRO A N 1
ATOM 3541 C CA . PRO A 1 442 ? 4.710 -4.662 -17.370 1.00 88.69 442 PRO A CA 1
ATOM 3542 C C . PRO A 1 442 ? 4.751 -3.548 -18.401 1.00 88.69 442 PRO A C 1
ATOM 3544 O O . PRO A 1 442 ? 3.819 -3.343 -19.183 1.00 88.69 442 PRO A O 1
ATOM 3547 N N . ARG A 1 443 ? 5.871 -2.832 -18.414 1.00 89.31 443 ARG A N 1
ATOM 3548 C CA . ARG A 1 443 ? 6.087 -1.798 -19.412 1.00 89.31 443 ARG A CA 1
ATOM 3549 C C . ARG A 1 443 ? 6.203 -2.427 -20.797 1.00 89.31 443 ARG A C 1
ATOM 3551 O O . ARG A 1 443 ? 6.853 -3.453 -20.978 1.00 89.31 443 ARG A O 1
ATOM 3558 N N . VAL A 1 444 ? 5.605 -1.768 -21.779 1.00 89.81 444 VAL A N 1
ATOM 3559 C CA . VAL A 1 444 ? 5.632 -2.190 -23.179 1.00 89.81 444 VAL A CA 1
ATOM 3560 C C . VAL A 1 444 ? 6.860 -1.594 -23.845 1.00 89.81 444 VAL A C 1
ATOM 3562 O O . VAL A 1 444 ? 7.112 -0.389 -23.740 1.00 89.81 444 VAL A O 1
ATOM 3565 N N . ALA A 1 445 ? 7.626 -2.437 -24.533 1.00 88.19 445 ALA A N 1
ATOM 3566 C CA . ALA A 1 445 ? 8.740 -1.991 -25.351 1.00 88.19 445 ALA A CA 1
ATOM 3567 C C . ALA A 1 445 ? 8.216 -1.216 -26.569 1.00 88.19 445 ALA A C 1
ATOM 3569 O O . ALA A 1 445 ? 7.341 -1.687 -27.292 1.00 88.19 445 ALA A O 1
ATOM 3570 N N . ILE A 1 446 ? 8.736 -0.009 -26.783 1.00 89.56 446 ILE A N 1
ATOM 3571 C CA . ILE A 1 446 ? 8.348 0.860 -27.908 1.00 89.56 446 ILE A CA 1
ATOM 3572 C C . ILE A 1 446 ? 9.436 0.989 -28.961 1.00 89.56 446 ILE A C 1
ATOM 3574 O O . ILE A 1 446 ? 9.164 1.459 -30.065 1.00 89.56 446 ILE A O 1
ATOM 3578 N N . GLY A 1 447 ? 10.656 0.579 -28.635 1.00 86.62 447 GLY A N 1
ATOM 3579 C CA . GLY A 1 447 ? 11.743 0.611 -29.586 1.00 86.62 447 GLY A CA 1
ATOM 3580 C C . GLY A 1 447 ? 13.110 0.457 -28.964 1.00 86.62 447 GLY A C 1
ATOM 3581 O O . GLY A 1 447 ? 13.252 0.298 -27.753 1.00 86.62 447 GLY A O 1
ATOM 3582 N N . TRP A 1 448 ? 14.110 0.571 -29.821 1.00 83.88 448 TRP A N 1
ATOM 3583 C CA . TRP A 1 448 ? 15.520 0.548 -29.467 1.00 83.88 448 TRP A CA 1
ATOM 3584 C C . TRP A 1 448 ? 16.143 1.891 -29.834 1.00 83.88 448 TRP A C 1
ATOM 3586 O O . TRP A 1 448 ? 15.788 2.492 -30.853 1.00 83.88 448 TRP A O 1
ATOM 3596 N N . LEU A 1 449 ? 17.072 2.379 -29.015 1.00 82.94 449 LEU A N 1
ATOM 3597 C CA . LEU A 1 449 ? 17.846 3.581 -29.323 1.00 82.94 449 LEU A CA 1
ATOM 3598 C C . LEU A 1 449 ? 19.330 3.207 -29.404 1.00 82.94 449 LEU A C 1
ATOM 3600 O O . LEU A 1 449 ? 20.038 3.362 -28.405 1.00 82.94 449 LEU A O 1
ATOM 3604 N N . PRO A 1 450 ? 19.798 2.719 -30.571 1.00 80.88 450 PRO A N 1
ATOM 3605 C CA . PRO A 1 450 ? 21.169 2.257 -30.727 1.00 80.88 450 PRO A CA 1
ATOM 3606 C C . PRO A 1 450 ? 22.174 3.361 -30.427 1.00 80.88 450 PRO A C 1
ATOM 3608 O O . PRO A 1 450 ? 21.971 4.540 -30.758 1.00 80.88 450 PRO A O 1
ATOM 3611 N N . LYS A 1 451 ? 23.314 2.977 -29.857 1.00 80.81 451 LYS A N 1
ATOM 3612 C CA . LYS A 1 451 ? 24.396 3.912 -29.545 1.00 80.81 451 LYS A CA 1
ATOM 3613 C C . LYS A 1 451 ? 24.823 4.705 -30.788 1.00 80.81 451 LYS A C 1
ATOM 3615 O O . LYS A 1 451 ? 25.243 4.155 -31.800 1.00 80.81 451 LYS A O 1
ATOM 3620 N N . GLY A 1 452 ? 24.743 6.033 -30.700 1.00 83.75 452 GLY A N 1
ATOM 3621 C CA . GLY A 1 452 ? 25.129 6.942 -31.787 1.00 83.75 452 GLY A CA 1
ATOM 3622 C C . GLY A 1 452 ? 24.008 7.286 -32.774 1.00 83.75 452 GLY A C 1
ATOM 3623 O O . GLY A 1 452 ? 24.221 8.141 -33.635 1.00 83.75 452 GLY A O 1
ATOM 3624 N N . ARG A 1 453 ? 22.810 6.706 -32.626 1.00 80.94 453 ARG A N 1
ATOM 3625 C CA . ARG A 1 453 ? 21.601 7.150 -33.332 1.00 80.94 453 ARG A CA 1
ATOM 3626 C C . ARG A 1 453 ? 20.728 8.011 -32.421 1.00 80.94 453 ARG A C 1
ATOM 3628 O O . ARG A 1 453 ? 20.709 7.842 -31.206 1.00 80.94 453 ARG A O 1
ATOM 3635 N N . LYS A 1 454 ? 20.033 8.980 -33.023 1.00 84.31 454 LYS A N 1
ATOM 3636 C CA . LYS A 1 454 ? 19.025 9.813 -32.342 1.00 84.31 454 LYS A CA 1
ATOM 3637 C C . LYS A 1 454 ? 17.600 9.316 -32.574 1.00 84.31 454 LYS A C 1
ATOM 3639 O O . LYS A 1 454 ? 16.702 9.718 -31.843 1.00 84.31 454 LYS A O 1
ATOM 3644 N N . ASP A 1 455 ? 17.417 8.463 -33.576 1.00 88.12 455 ASP A N 1
ATOM 3645 C CA . ASP A 1 455 ? 16.111 7.977 -33.990 1.00 88.12 455 ASP A CA 1
ATOM 3646 C C . ASP A 1 455 ? 15.791 6.667 -33.270 1.00 88.12 455 ASP A C 1
ATOM 3648 O O . ASP A 1 455 ? 16.620 5.755 -33.222 1.00 88.12 455 ASP A O 1
ATOM 3652 N N . LEU A 1 456 ? 14.579 6.593 -32.720 1.00 85.38 456 LEU A N 1
ATOM 3653 C CA . LEU A 1 456 ? 14.025 5.383 -32.126 1.00 85.38 456 LEU A CA 1
ATOM 3654 C C . LEU A 1 456 ? 13.706 4.387 -33.244 1.00 85.38 456 LEU A C 1
ATOM 3656 O O . LEU A 1 456 ? 12.882 4.673 -34.115 1.00 85.38 456 LEU A O 1
ATOM 3660 N N . LEU A 1 457 ? 14.345 3.221 -33.218 1.00 85.94 457 LEU A N 1
ATOM 3661 C CA . LEU A 1 457 ? 13.967 2.104 -34.076 1.00 85.94 457 LEU A CA 1
ATOM 3662 C C . LEU A 1 457 ? 12.738 1.423 -33.484 1.00 85.94 457 LEU A C 1
ATOM 3664 O O . LEU A 1 457 ? 12.662 1.258 -32.269 1.00 85.94 457 LEU A O 1
ATOM 3668 N N . ALA A 1 458 ? 11.783 1.034 -34.331 1.00 86.62 458 ALA A N 1
ATOM 3669 C CA . ALA A 1 458 ? 10.613 0.285 -33.887 1.00 86.62 458 ALA A CA 1
ATOM 3670 C C . ALA A 1 458 ? 11.043 -0.992 -33.152 1.00 86.62 458 ALA A C 1
ATOM 3672 O O . ALA A 1 458 ? 12.048 -1.611 -33.504 1.00 86.62 458 ALA A O 1
ATOM 3673 N N . TYR A 1 459 ? 10.290 -1.362 -32.117 1.00 84.00 459 TYR A N 1
ATOM 3674 C CA . TYR A 1 459 ? 10.561 -2.589 -31.384 1.00 84.00 459 TYR A CA 1
ATOM 3675 C C . TYR A 1 459 ? 10.304 -3.795 -32.290 1.00 84.00 459 TYR A C 1
ATOM 3677 O O . TYR A 1 459 ? 9.190 -3.976 -32.781 1.00 84.00 459 TYR A O 1
ATOM 3685 N N . ASP A 1 460 ? 11.339 -4.603 -32.486 1.00 82.31 460 ASP A N 1
ATOM 3686 C CA . ASP A 1 460 ? 11.277 -5.897 -33.152 1.00 82.31 460 ASP A CA 1
ATOM 3687 C C . ASP A 1 460 ? 11.755 -6.963 -32.149 1.00 82.31 460 ASP A C 1
ATOM 3689 O O . ASP A 1 460 ? 12.901 -6.880 -31.694 1.00 82.31 460 ASP A O 1
ATOM 3693 N N . PRO A 1 461 ? 10.890 -7.911 -31.738 1.00 77.44 461 PRO A N 1
ATOM 3694 C CA . PRO A 1 461 ? 11.240 -8.942 -30.765 1.00 77.44 461 PRO A CA 1
ATOM 3695 C C . PRO A 1 461 ? 12.254 -9.967 -31.299 1.00 77.44 461 PRO A C 1
ATOM 3697 O O . PRO A 1 461 ? 12.859 -10.670 -30.489 1.00 77.44 461 PRO A O 1
ATOM 3700 N N . ASP A 1 462 ? 12.443 -10.056 -32.621 1.00 79.69 462 ASP A N 1
ATOM 3701 C CA . ASP A 1 462 ? 13.385 -10.990 -33.251 1.00 79.69 462 ASP A CA 1
ATOM 3702 C C . ASP A 1 462 ? 14.804 -10.404 -33.358 1.00 79.69 462 ASP A C 1
ATOM 3704 O O . ASP A 1 462 ? 15.775 -11.137 -33.577 1.00 79.69 462 ASP A O 1
ATOM 3708 N N . ILE A 1 463 ? 14.949 -9.089 -33.163 1.00 71.56 463 ILE A N 1
ATOM 3709 C CA . ILE A 1 463 ? 16.248 -8.420 -33.092 1.00 71.56 463 ILE A CA 1
ATOM 3710 C C . ILE A 1 463 ? 16.833 -8.655 -31.695 1.00 71.56 463 ILE A C 1
ATOM 3712 O O . ILE A 1 463 ? 16.596 -7.906 -30.750 1.00 71.56 463 ILE A O 1
ATOM 3716 N N . VAL A 1 464 ? 17.604 -9.735 -31.573 1.00 60.31 464 VAL A N 1
ATOM 3717 C CA . VAL A 1 464 ? 18.497 -9.982 -30.434 1.00 60.31 464 VAL A CA 1
ATOM 3718 C C . VAL A 1 464 ? 19.767 -9.163 -30.674 1.00 60.31 464 VAL A C 1
ATOM 3720 O O . VAL A 1 464 ? 20.742 -9.676 -31.219 1.00 60.31 464 VAL A O 1
ATOM 3723 N N . GLU A 1 465 ? 19.730 -7.863 -30.381 1.00 57.56 465 GLU A N 1
ATOM 3724 C CA . GLU A 1 465 ? 20.958 -7.058 -30.348 1.00 57.56 465 GLU A CA 1
ATOM 3725 C C . GLU A 1 465 ? 21.770 -7.385 -29.083 1.00 57.56 465 GLU A C 1
ATOM 3727 O O . GLU A 1 465 ? 21.210 -7.804 -28.068 1.00 57.56 465 GLU A O 1
ATOM 3732 N N . ASP A 1 466 ? 23.099 -7.269 -29.197 1.00 59.25 466 ASP A N 1
ATOM 3733 C CA . ASP A 1 466 ? 24.075 -7.571 -28.144 1.00 59.25 466 ASP A CA 1
ATOM 3734 C C . ASP A 1 466 ? 23.670 -6.945 -26.792 1.00 59.25 466 ASP A C 1
ATOM 3736 O O . ASP A 1 466 ? 23.135 -5.837 -26.758 1.00 59.25 466 ASP A O 1
ATOM 3740 N N . ASP A 1 467 ? 23.967 -7.658 -25.694 1.00 54.16 467 ASP A N 1
ATOM 3741 C CA . ASP A 1 467 ? 23.492 -7.502 -24.296 1.00 54.16 467 ASP A CA 1
ATOM 3742 C C . ASP A 1 467 ? 23.448 -6.074 -23.677 1.00 54.16 467 ASP A C 1
ATOM 3744 O O . ASP A 1 467 ? 22.936 -5.902 -22.570 1.00 54.16 467 ASP A O 1
ATOM 3748 N N . ASP A 1 468 ? 23.943 -5.036 -24.352 1.00 55.53 468 ASP A N 1
ATOM 3749 C CA . ASP A 1 468 ? 24.059 -3.670 -23.831 1.00 55.53 468 ASP A CA 1
ATOM 3750 C C . ASP A 1 468 ? 22.929 -2.702 -24.253 1.00 55.53 468 ASP A C 1
ATOM 3752 O O . ASP A 1 468 ? 22.759 -1.650 -23.621 1.00 55.53 468 ASP A O 1
ATOM 3756 N N . ASP A 1 469 ? 22.132 -3.013 -25.282 1.00 63.62 469 ASP A N 1
ATOM 3757 C CA . ASP A 1 469 ? 21.078 -2.110 -25.766 1.00 63.62 469 ASP A CA 1
ATOM 3758 C C . ASP A 1 469 ? 19.716 -2.473 -25.155 1.00 63.62 469 ASP A C 1
ATOM 3760 O O . ASP A 1 469 ? 18.933 -3.210 -25.728 1.00 63.62 469 ASP A O 1
ATOM 3764 N N . LEU A 1 470 ? 19.393 -1.942 -23.969 1.00 70.31 470 LEU A N 1
ATOM 3765 C CA . LEU A 1 470 ? 18.067 -2.133 -23.358 1.00 70.31 470 LEU A CA 1
ATOM 3766 C C . LEU A 1 470 ? 16.964 -1.437 -24.175 1.00 70.31 470 LEU A C 1
ATOM 3768 O O . LEU A 1 470 ? 17.047 -0.233 -24.445 1.00 70.31 470 LEU A O 1
ATOM 3772 N N . ALA A 1 471 ? 15.888 -2.169 -24.484 1.00 81.75 471 ALA A N 1
ATOM 3773 C CA . ALA A 1 471 ? 14.699 -1.617 -25.130 1.00 81.75 471 ALA A CA 1
ATOM 3774 C C . ALA A 1 471 ? 14.150 -0.427 -24.332 1.00 81.75 471 ALA A C 1
ATOM 3776 O O . ALA A 1 471 ? 14.031 -0.472 -23.105 1.00 81.75 471 ALA A O 1
ATOM 3777 N N . ILE A 1 472 ? 13.755 0.635 -25.032 1.00 85.75 472 ILE A N 1
ATOM 3778 C CA . ILE A 1 472 ? 12.994 1.722 -24.426 1.00 85.75 472 ILE A CA 1
ATOM 3779 C C . ILE A 1 472 ? 11.590 1.206 -24.142 1.00 85.75 472 ILE A C 1
ATOM 3781 O O . ILE A 1 472 ? 10.895 0.715 -25.034 1.00 85.75 472 ILE A O 1
ATOM 3785 N N . GLN A 1 473 ? 11.165 1.353 -22.892 1.00 89.12 473 GLN A N 1
ATOM 3786 C CA . GLN A 1 473 ? 9.867 0.892 -22.423 1.00 89.12 473 GLN A CA 1
ATOM 3787 C C . GLN A 1 473 ? 9.007 2.062 -21.938 1.00 89.12 473 GLN A C 1
ATOM 3789 O O . GLN A 1 473 ? 9.519 3.059 -21.422 1.00 89.12 473 GLN A O 1
ATOM 3794 N N . ARG A 1 474 ? 7.685 1.923 -22.052 1.00 91.56 474 ARG A N 1
ATOM 3795 C CA . ARG A 1 474 ? 6.693 2.855 -21.492 1.00 91.56 474 ARG A CA 1
ATOM 3796 C C . ARG A 1 474 ? 5.633 2.104 -20.681 1.00 91.56 474 ARG A C 1
ATOM 3798 O O . ARG A 1 474 ? 5.405 0.926 -20.951 1.00 91.56 474 ARG A O 1
ATOM 3805 N N . PRO A 1 475 ? 4.948 2.753 -19.727 1.00 92.00 475 PRO A N 1
ATOM 3806 C CA . PRO A 1 475 ? 3.717 2.190 -19.179 1.00 92.00 475 PRO A CA 1
ATOM 3807 C C . PRO A 1 475 ? 2.669 1.987 -20.284 1.00 92.00 475 PRO A C 1
ATOM 3809 O O . PRO A 1 475 ? 2.694 2.661 -21.325 1.00 92.00 475 PRO A O 1
ATOM 3812 N N . ILE A 1 476 ? 1.742 1.060 -20.051 1.00 94.62 476 ILE A N 1
ATOM 3813 C CA . ILE A 1 476 ? 0.561 0.926 -20.905 1.00 94.62 476 ILE A CA 1
ATOM 3814 C C . ILE A 1 476 ? -0.320 2.175 -20.784 1.00 94.62 476 ILE A C 1
ATOM 3816 O O . ILE A 1 476 ? -0.331 2.866 -19.767 1.00 94.62 476 ILE A O 1
ATOM 3820 N N . THR A 1 477 ? -1.042 2.484 -21.849 1.00 95.56 477 THR A N 1
ATOM 3821 C CA . THR A 1 477 ? -2.063 3.532 -21.878 1.00 95.56 477 THR A CA 1
ATOM 3822 C C . THR A 1 477 ? -3.356 3.036 -21.230 1.00 95.56 477 THR A C 1
ATOM 3824 O O . THR A 1 477 ? -3.570 1.832 -21.105 1.00 95.56 477 THR A O 1
ATOM 3827 N N . GLU A 1 478 ? -4.259 3.946 -20.858 1.00 94.62 478 GLU A N 1
ATOM 3828 C CA . GLU A 1 478 ? -5.588 3.560 -20.355 1.00 94.62 478 GLU A CA 1
ATOM 3829 C C . GLU A 1 478 ? -6.381 2.735 -21.381 1.00 94.62 478 GLU A C 1
ATOM 3831 O O . GLU A 1 478 ? -7.073 1.796 -21.002 1.00 94.62 478 GLU A O 1
ATOM 3836 N N . ALA A 1 479 ? -6.240 3.034 -22.678 1.00 94.94 479 ALA A N 1
ATOM 3837 C CA . ALA A 1 479 ? -6.889 2.272 -23.745 1.00 94.94 479 ALA A CA 1
ATOM 3838 C C . ALA A 1 479 ? -6.372 0.825 -23.809 1.00 94.94 479 ALA A C 1
ATOM 3840 O O . ALA A 1 479 ? -7.167 -0.106 -23.856 1.00 94.94 479 ALA A O 1
ATOM 3841 N N . GLU A 1 480 ? -5.051 0.631 -23.732 1.00 95.38 480 GLU A N 1
ATOM 3842 C CA . GLU A 1 480 ? -4.453 -0.709 -23.644 1.00 95.38 480 GLU A CA 1
ATOM 3843 C C . GLU A 1 480 ? -4.869 -1.423 -22.351 1.00 95.38 480 GLU A C 1
ATOM 3845 O O . GLU A 1 480 ? -5.142 -2.619 -22.371 1.00 95.38 480 GLU A O 1
ATOM 3850 N N . ALA A 1 481 ? -4.959 -0.700 -21.228 1.00 95.62 481 ALA A N 1
ATOM 3851 C CA . ALA A 1 481 ? -5.409 -1.256 -19.956 1.00 95.62 481 ALA A CA 1
ATOM 3852 C C . ALA A 1 481 ? -6.872 -1.723 -20.002 1.00 95.62 481 ALA A C 1
ATOM 3854 O O . ALA A 1 481 ? -7.201 -2.740 -19.386 1.00 95.62 481 ALA A O 1
ATOM 3855 N N . GLU A 1 482 ? -7.745 -1.029 -20.734 1.00 95.31 482 GLU A N 1
ATOM 3856 C CA . GLU A 1 482 ? -9.152 -1.404 -20.915 1.00 95.31 482 GLU A CA 1
ATOM 3857 C C . GLU A 1 482 ? -9.299 -2.754 -21.643 1.00 95.31 482 GLU A C 1
ATOM 3859 O O . GLU A 1 482 ? -10.186 -3.538 -21.309 1.00 95.31 482 GLU A O 1
ATOM 3864 N N . GLU A 1 483 ? -8.381 -3.073 -22.560 1.00 95.00 483 GLU A N 1
ATOM 3865 C CA . GLU A 1 483 ? -8.372 -4.319 -23.345 1.00 95.00 483 GLU A CA 1
ATOM 3866 C C . GLU A 1 483 ? -7.850 -5.548 -22.572 1.00 95.00 483 GLU A C 1
ATOM 3868 O O . GLU A 1 483 ? -7.955 -6.678 -23.049 1.00 95.00 483 GLU A O 1
ATOM 3873 N N . ILE A 1 484 ? -7.283 -5.373 -21.372 1.00 95.00 484 ILE A N 1
ATOM 3874 C CA . ILE A 1 484 ? -6.720 -6.488 -20.591 1.00 95.00 484 ILE A CA 1
ATOM 3875 C C . ILE A 1 484 ? -7.837 -7.304 -19.920 1.00 95.00 484 ILE A C 1
ATOM 3877 O O . ILE A 1 484 ? -8.474 -6.853 -18.972 1.00 95.00 484 ILE A O 1
ATOM 3881 N N . GLU A 1 485 ? -8.053 -8.542 -20.348 1.00 95.81 485 GLU A N 1
ATOM 3882 C CA . GLU A 1 485 ? -9.083 -9.415 -19.767 1.00 95.81 485 GLU A CA 1
ATOM 3883 C C . GLU A 1 485 ? -8.636 -10.114 -18.467 1.00 95.81 485 GLU A C 1
ATOM 3885 O O . GLU A 1 485 ? -7.444 -10.278 -18.205 1.00 95.81 485 GLU A O 1
ATOM 3890 N N . GLU A 1 486 ? -9.602 -10.601 -17.674 1.00 95.81 486 GLU A N 1
ATOM 3891 C CA . GLU A 1 486 ? -9.373 -11.354 -16.422 1.00 95.81 486 GLU A CA 1
ATOM 3892 C C . GLU A 1 486 ? -8.368 -12.503 -16.598 1.00 95.81 486 GLU A C 1
ATOM 3894 O O . GLU A 1 486 ? -7.467 -12.658 -15.776 1.00 95.81 486 GLU A O 1
ATOM 3899 N N . ALA A 1 487 ? -8.476 -13.271 -17.688 1.00 96.06 487 ALA A N 1
ATOM 3900 C CA . ALA A 1 487 ? -7.580 -14.395 -17.961 1.00 96.06 487 ALA A CA 1
ATOM 3901 C C . ALA A 1 487 ? -6.114 -13.954 -18.113 1.00 96.06 487 ALA A C 1
ATOM 3903 O O . ALA A 1 487 ? -5.221 -14.609 -17.580 1.00 96.06 487 ALA A O 1
ATOM 3904 N N . ARG A 1 488 ? -5.874 -12.815 -18.777 1.00 95.62 488 ARG A N 1
ATOM 3905 C CA . ARG A 1 488 ? -4.529 -12.259 -18.975 1.00 95.62 488 ARG A CA 1
ATOM 3906 C C . ARG A 1 488 ? -3.953 -11.714 -17.669 1.00 95.62 488 ARG A C 1
ATOM 3908 O O . ARG A 1 488 ? -2.771 -11.905 -17.405 1.00 95.62 488 ARG A O 1
ATOM 3915 N N . VAL A 1 489 ? -4.777 -11.083 -16.823 1.00 95.50 489 VAL A N 1
ATOM 3916 C CA . VAL A 1 489 ? -4.341 -10.658 -15.478 1.00 95.50 489 VAL A CA 1
ATOM 3917 C C . VAL A 1 489 ? -3.970 -11.867 -14.619 1.00 95.50 489 VAL A C 1
ATOM 3919 O O . VAL A 1 489 ? -2.943 -11.841 -13.944 1.00 95.50 489 VAL A O 1
ATOM 3922 N N . LEU A 1 490 ? -4.784 -12.927 -14.649 1.00 95.44 490 LEU A N 1
ATOM 3923 C CA . LEU A 1 490 ? -4.519 -14.142 -13.881 1.00 95.44 490 LEU A CA 1
ATOM 3924 C C . LEU A 1 490 ? -3.211 -14.808 -14.321 1.00 95.44 490 LEU A C 1
ATOM 3926 O O . LEU A 1 490 ? -2.391 -15.139 -13.470 1.00 95.44 490 LEU A O 1
ATOM 3930 N N . GLU A 1 491 ? -2.984 -14.938 -15.631 1.00 93.62 491 GLU A N 1
ATOM 3931 C CA . GLU A 1 491 ? -1.725 -15.462 -16.174 1.00 93.62 491 GLU A CA 1
ATOM 3932 C C . GLU A 1 491 ? -0.520 -14.623 -15.718 1.00 93.62 491 GLU A C 1
ATOM 3934 O O . GLU A 1 491 ? 0.487 -15.174 -15.272 1.00 93.62 491 GLU A O 1
ATOM 3939 N N . ALA A 1 492 ? -0.633 -13.291 -15.761 1.00 92.88 492 ALA A N 1
ATOM 3940 C CA . ALA A 1 492 ? 0.438 -12.389 -15.344 1.00 92.88 492 ALA A CA 1
ATOM 3941 C C . ALA A 1 492 ? 0.744 -12.464 -13.833 1.00 92.88 492 ALA A C 1
ATOM 3943 O O . ALA A 1 492 ? 1.900 -12.294 -13.434 1.00 92.88 492 ALA A O 1
ATOM 3944 N N . LEU A 1 493 ? -0.265 -12.722 -12.993 1.00 92.38 493 LEU A N 1
ATOM 3945 C CA . LEU A 1 493 ? -0.109 -12.935 -11.547 1.00 92.38 493 LEU A CA 1
ATOM 3946 C C . LEU A 1 493 ? 0.553 -14.283 -11.219 1.00 92.38 493 LEU A C 1
ATOM 3948 O O . LEU A 1 493 ? 1.331 -14.369 -10.273 1.00 92.38 493 LEU A O 1
ATOM 3952 N N . GLU A 1 494 ? 0.263 -15.334 -11.990 1.00 90.31 494 GLU A N 1
ATOM 3953 C CA . GLU A 1 494 ? 0.802 -16.685 -11.765 1.00 90.31 494 GLU A CA 1
ATOM 3954 C C . GLU A 1 494 ? 2.252 -16.850 -12.271 1.00 90.31 494 GLU A C 1
ATOM 3956 O O . GLU A 1 494 ? 2.918 -17.843 -11.963 1.00 90.31 494 GLU A O 1
ATOM 3961 N N . LYS A 1 495 ? 2.774 -15.879 -13.029 1.00 87.12 495 LYS A N 1
ATOM 3962 C CA . LYS A 1 495 ? 4.090 -15.961 -13.672 1.00 87.12 495 LYS A CA 1
ATOM 3963 C C . LYS A 1 495 ? 5.240 -15.492 -12.771 1.00 87.12 495 LYS A C 1
ATOM 3965 O O . LYS A 1 495 ? 5.225 -14.381 -12.235 1.00 87.12 495 LYS A O 1
ATOM 3970 N N . ALA A 1 496 ? 6.285 -16.318 -12.676 1.00 72.69 496 ALA A N 1
ATOM 3971 C CA . ALA A 1 496 ? 7.516 -16.022 -11.937 1.00 72.69 496 ALA A CA 1
ATOM 3972 C C . ALA A 1 496 ? 8.330 -14.866 -12.558 1.00 72.69 496 ALA A C 1
ATOM 3974 O O . ALA A 1 496 ? 8.280 -14.652 -13.768 1.00 72.69 496 ALA A O 1
ATOM 3975 N N . ASP A 1 497 ? 9.116 -14.157 -11.733 1.00 67.38 497 ASP A N 1
ATOM 3976 C CA . ASP A 1 497 ? 9.930 -12.984 -12.129 1.00 67.38 497 ASP A CA 1
ATOM 3977 C C . ASP A 1 497 ? 10.943 -13.277 -13.247 1.00 67.38 497 ASP A C 1
ATOM 3979 O O . ASP A 1 497 ? 11.319 -12.389 -14.002 1.00 67.38 497 ASP A O 1
ATOM 3983 N N . ASN A 1 498 ? 11.397 -14.525 -13.360 1.00 65.44 498 ASN A N 1
ATOM 3984 C CA . ASN A 1 498 ? 12.400 -14.948 -14.338 1.00 65.44 498 ASN A CA 1
ATOM 3985 C C . ASN A 1 498 ? 11.798 -15.457 -15.659 1.00 65.44 498 ASN A C 1
ATOM 3987 O O . ASN A 1 498 ? 12.534 -15.858 -16.563 1.00 65.44 498 ASN A O 1
ATOM 3991 N N . GLY A 1 499 ? 10.470 -15.496 -15.771 1.00 59.88 499 GLY A N 1
ATOM 3992 C CA . GLY A 1 499 ? 9.796 -15.959 -16.974 1.00 59.88 499 GLY A CA 1
ATOM 3993 C C . GLY A 1 499 ? 9.845 -14.906 -18.077 1.00 59.88 499 GLY A C 1
ATOM 3994 O O . GLY A 1 499 ? 9.543 -13.741 -17.845 1.00 59.88 499 GLY A O 1
ATOM 3995 N N . ARG A 1 500 ? 10.129 -15.315 -19.320 1.00 59.62 500 ARG A N 1
ATOM 3996 C CA . ARG A 1 500 ? 9.893 -14.455 -20.492 1.00 59.62 500 ARG A CA 1
ATOM 3997 C C . ARG A 1 500 ? 8.392 -14.151 -20.594 1.00 59.62 500 ARG A C 1
ATOM 3999 O O . ARG A 1 500 ? 7.613 -15.033 -20.957 1.00 59.62 500 ARG A O 1
ATOM 4006 N N . GLY A 1 501 ? 7.968 -12.938 -20.243 1.00 68.50 501 GLY A N 1
ATOM 4007 C CA . GLY A 1 501 ? 6.636 -12.393 -20.525 1.00 68.50 501 GLY A CA 1
ATOM 4008 C C . GLY A 1 501 ? 6.074 -11.504 -19.418 1.00 68.50 501 GLY A C 1
ATOM 4009 O O . GLY A 1 501 ? 6.796 -11.077 -18.527 1.00 68.50 501 GLY A O 1
ATOM 4010 N N . GLU A 1 502 ? 4.782 -11.202 -19.513 1.00 82.19 502 GLU A N 1
ATOM 4011 C CA . GLU A 1 502 ? 4.135 -10.207 -18.660 1.00 82.19 502 GLU A CA 1
ATOM 4012 C C . GLU A 1 502 ? 3.981 -10.704 -17.216 1.00 82.19 502 GLU A C 1
ATOM 4014 O O . GLU A 1 502 ? 3.380 -11.748 -16.976 1.00 82.19 502 GLU A O 1
ATOM 4019 N N . THR A 1 503 ? 4.521 -9.955 -16.256 1.00 86.94 503 THR A N 1
ATOM 4020 C CA . THR A 1 503 ? 4.407 -10.221 -14.820 1.00 86.94 503 THR A CA 1
ATOM 4021 C C . THR A 1 503 ? 3.669 -9.089 -14.116 1.00 86.94 503 THR A C 1
ATOM 4023 O O . THR A 1 503 ? 4.143 -7.955 -14.108 1.00 86.94 503 THR A O 1
ATOM 4026 N N . PHE A 1 504 ? 2.543 -9.387 -13.476 1.00 90.31 504 PHE A N 1
ATOM 4027 C CA . PHE A 1 504 ? 1.832 -8.429 -12.631 1.00 90.31 504 PHE A CA 1
ATOM 4028 C C . PHE A 1 504 ? 2.093 -8.773 -11.163 1.00 90.31 504 PHE A C 1
ATOM 4030 O O . PHE A 1 504 ? 2.163 -9.949 -10.796 1.00 90.31 504 PHE A O 1
ATOM 4037 N N . ARG A 1 505 ? 2.299 -7.764 -10.318 1.00 89.31 505 ARG A N 1
ATOM 4038 C CA . ARG A 1 505 ? 2.681 -7.963 -8.915 1.00 89.31 505 ARG A CA 1
ATOM 4039 C C . ARG A 1 505 ? 1.670 -7.321 -7.982 1.00 89.31 505 ARG A C 1
ATOM 4041 O O . ARG A 1 505 ? 0.991 -6.362 -8.336 1.00 89.31 505 ARG A O 1
ATOM 4048 N N . LEU A 1 506 ? 1.564 -7.913 -6.803 1.00 93.25 506 LEU A N 1
ATOM 4049 C CA . LEU A 1 506 ? 0.747 -7.425 -5.702 1.00 93.25 506 LEU A CA 1
ATOM 4050 C C . LEU A 1 506 ? 1.653 -6.723 -4.688 1.00 93.25 506 LEU A C 1
ATOM 4052 O O . LEU A 1 506 ? 2.878 -6.852 -4.742 1.00 93.25 506 LEU A O 1
ATOM 4056 N N . TRP A 1 507 ? 1.045 -6.005 -3.755 1.00 93.62 507 TRP A N 1
ATOM 4057 C CA . TRP A 1 507 ? 1.740 -5.284 -2.702 1.00 93.62 507 TRP A CA 1
ATOM 4058 C C . TRP A 1 507 ? 1.238 -5.695 -1.320 1.00 93.62 507 TRP A C 1
ATOM 4060 O O . TRP A 1 507 ? 0.051 -5.978 -1.141 1.00 93.62 507 TRP A O 1
ATOM 4070 N N . TYR A 1 508 ? 2.138 -5.673 -0.338 1.00 94.69 508 TYR A N 1
ATOM 4071 C CA . TYR A 1 508 ? 1.786 -5.700 1.074 1.00 94.69 508 TYR A CA 1
ATOM 4072 C C . TYR A 1 508 ? 1.429 -4.292 1.559 1.00 94.69 508 TYR A C 1
ATOM 4074 O O . TYR A 1 508 ? 2.240 -3.366 1.511 1.00 94.69 508 TYR A O 1
ATOM 4082 N N . GLU A 1 509 ? 0.217 -4.164 2.089 1.00 94.38 509 GLU A N 1
ATOM 4083 C CA . GLU A 1 509 ? -0.265 -3.024 2.862 1.00 94.38 509 GLU A CA 1
ATOM 4084 C C . GLU A 1 509 ? -0.178 -3.364 4.352 1.00 94.38 509 GLU A C 1
ATOM 4086 O O . GLU A 1 509 ? -0.989 -4.123 4.881 1.00 94.38 509 GLU A O 1
ATOM 4091 N N . TYR A 1 510 ? 0.827 -2.822 5.035 1.00 95.62 510 TYR A N 1
ATOM 4092 C CA . TYR A 1 510 ? 1.108 -3.146 6.432 1.00 95.62 510 TYR A CA 1
ATOM 4093 C C . TYR A 1 510 ? 0.078 -2.552 7.394 1.00 95.62 510 TYR A C 1
ATOM 4095 O O . TYR A 1 510 ? -0.211 -1.358 7.352 1.00 95.62 510 TYR A O 1
ATOM 4103 N N . LEU A 1 511 ? -0.433 -3.382 8.303 1.00 97.38 511 LEU A N 1
ATOM 4104 C CA . LEU A 1 511 ? -1.416 -3.011 9.315 1.00 97.38 511 LEU A CA 1
ATOM 4105 C C . LEU A 1 511 ? -0.785 -3.161 10.705 1.00 97.38 511 LEU A C 1
ATOM 4107 O O . LEU A 1 511 ? -0.794 -4.243 11.298 1.00 97.38 511 LEU A O 1
ATOM 4111 N N . GLU A 1 512 ? -0.263 -2.060 11.247 1.00 97.19 512 GLU A N 1
ATOM 4112 C CA . GLU A 1 512 ? 0.195 -1.997 12.638 1.00 97.19 512 GLU A CA 1
ATOM 4113 C C . GLU A 1 512 ? -0.970 -1.579 13.530 1.00 97.19 512 GLU A C 1
ATOM 4115 O O . GLU A 1 512 ? -1.569 -0.524 13.327 1.00 97.19 512 GLU A O 1
ATOM 4120 N N . CYS A 1 513 ? -1.273 -2.391 14.537 1.00 97.38 513 CYS A N 1
ATOM 4121 C CA . CYS A 1 513 ? -2.272 -2.058 15.542 1.00 97.38 513 CYS A CA 1
ATOM 4122 C C . CYS A 1 513 ? -1.627 -1.110 16.549 1.00 97.38 513 CYS A C 1
ATOM 4124 O O . CYS A 1 513 ? -0.631 -1.471 17.168 1.00 97.38 513 CYS A O 1
ATOM 4126 N N . VAL A 1 514 ? -2.211 0.070 16.741 1.00 96.88 514 VAL A N 1
ATOM 4127 C CA . VAL A 1 514 ? -1.689 1.090 17.664 1.00 96.88 514 VAL A CA 1
ATOM 4128 C C . VAL A 1 514 ? -2.446 1.119 18.985 1.00 96.88 514 VAL A C 1
ATOM 4130 O O . VAL A 1 514 ? -1.874 1.415 20.030 1.00 96.88 514 VAL A O 1
ATOM 4133 N N . SER A 1 515 ? -3.739 0.792 18.968 1.00 95.94 515 SER A N 1
ATOM 4134 C CA . SER A 1 515 ? -4.558 0.738 20.178 1.00 95.94 515 SER A CA 1
ATOM 4135 C C . SER A 1 515 ? -5.863 -0.026 19.948 1.00 95.94 515 SER A C 1
ATOM 4137 O O . SER A 1 515 ? -6.271 -0.287 18.817 1.00 95.94 515 SER A O 1
ATOM 4139 N N . TYR A 1 516 ? -6.557 -0.367 21.034 1.00 94.94 516 TYR A N 1
ATOM 4140 C CA . TYR A 1 516 ? -7.941 -0.836 20.986 1.00 94.94 516 TYR A CA 1
ATOM 4141 C C . TYR A 1 516 ? -8.821 0.110 21.805 1.00 94.94 516 TYR A C 1
ATOM 4143 O O . TYR A 1 516 ? -8.927 -0.018 23.025 1.00 94.94 516 TYR A O 1
ATOM 4151 N N . ASP A 1 517 ? -9.450 1.079 21.137 1.00 94.75 517 ASP A N 1
ATOM 4152 C CA . ASP A 1 517 ? -10.344 2.028 21.804 1.00 94.75 517 ASP A CA 1
ATOM 4153 C C . ASP A 1 517 ? -11.674 1.354 22.196 1.00 94.75 517 ASP A C 1
ATOM 4155 O O . ASP A 1 517 ? -12.564 1.106 21.372 1.00 94.75 517 ASP A O 1
ATOM 4159 N N . GLN A 1 518 ? -11.804 1.045 23.489 1.00 93.62 518 GLN A N 1
ATOM 4160 C CA . GLN A 1 518 ? -12.994 0.410 24.047 1.00 93.62 518 GLN A CA 1
ATOM 4161 C C . GLN A 1 518 ? -14.201 1.361 24.097 1.00 93.62 518 GLN A C 1
ATOM 4163 O O . GLN A 1 518 ? -15.342 0.898 24.037 1.00 93.62 518 GLN A O 1
ATOM 4168 N N . GLU A 1 519 ? -13.984 2.670 24.231 1.00 94.06 519 GLU A N 1
ATOM 4169 C CA . GLU A 1 519 ? -15.063 3.658 24.258 1.00 94.06 519 GLU A CA 1
ATOM 4170 C C . GLU A 1 519 ? -15.658 3.838 22.859 1.00 94.06 519 GLU A C 1
ATOM 4172 O O . GLU A 1 519 ? -16.884 3.813 22.709 1.00 94.06 519 GLU A O 1
ATOM 4177 N N . PHE A 1 520 ? -14.804 3.920 21.834 1.00 95.56 520 PHE A N 1
ATOM 4178 C CA . PHE A 1 520 ? -15.212 3.905 20.430 1.00 95.56 520 PHE A CA 1
ATOM 4179 C C . PHE A 1 520 ? -16.098 2.692 20.121 1.00 95.56 520 PHE A C 1
ATOM 4181 O O . PHE A 1 520 ? -17.218 2.840 19.622 1.00 95.56 520 PHE A O 1
ATOM 4188 N N . TYR A 1 521 ? -15.646 1.493 20.504 1.00 95.25 521 TYR A N 1
ATOM 4189 C CA . TYR A 1 521 ? -16.413 0.263 20.310 1.00 95.25 521 TYR A CA 1
ATOM 4190 C C . TYR A 1 521 ? -17.766 0.287 21.039 1.00 95.25 521 TYR A C 1
ATOM 4192 O O . TYR A 1 521 ? -18.801 0.010 20.431 1.00 95.25 521 TYR A O 1
ATOM 4200 N N . LYS A 1 522 ? -17.793 0.669 22.325 1.00 94.25 522 LYS A N 1
ATOM 4201 C CA . LYS A 1 522 ? -19.039 0.766 23.108 1.00 94.25 522 LYS A CA 1
ATOM 4202 C C . LYS A 1 522 ? -20.043 1.721 22.458 1.00 94.25 522 LYS A C 1
ATOM 4204 O O . LYS A 1 522 ? -21.220 1.382 22.351 1.00 94.25 522 LYS A O 1
ATOM 4209 N N . LYS A 1 523 ? -19.585 2.883 21.978 1.00 95.75 523 LYS A N 1
ATOM 4210 C CA . LYS A 1 523 ? -20.429 3.853 21.261 1.00 95.75 523 LYS A CA 1
ATOM 4211 C C . LYS A 1 523 ? -21.000 3.269 19.967 1.00 95.75 523 LYS A C 1
ATOM 4213 O O . LYS A 1 523 ? -22.175 3.494 19.685 1.00 95.75 523 LYS A O 1
ATOM 4218 N N . LEU A 1 524 ? -20.217 2.497 19.206 1.00 95.94 524 LEU A N 1
ATOM 4219 C CA . LEU A 1 524 ? -20.715 1.806 18.009 1.00 95.94 524 LEU A CA 1
ATOM 4220 C C . LEU A 1 524 ? -21.812 0.791 18.339 1.00 95.94 524 LEU A C 1
ATOM 4222 O O . LEU A 1 524 ? -22.843 0.780 17.669 1.00 95.94 524 LEU A O 1
ATOM 4226 N N . VAL A 1 525 ? -21.618 -0.024 19.379 1.00 95.06 525 VAL A N 1
ATOM 4227 C CA . VAL A 1 525 ? -22.609 -1.019 19.817 1.00 95.06 525 VAL A CA 1
ATOM 4228 C C . VAL A 1 525 ? -23.912 -0.340 20.244 1.00 95.06 525 VAL A C 1
ATOM 4230 O O . VAL A 1 525 ? -24.978 -0.699 19.746 1.00 95.06 525 VAL A O 1
ATOM 4233 N N . ILE A 1 526 ? -23.836 0.694 21.092 1.00 95.19 526 ILE A N 1
ATOM 4234 C CA . ILE A 1 526 ? -25.009 1.485 21.506 1.00 95.19 526 ILE A CA 1
ATOM 4235 C C . ILE A 1 526 ? -25.729 2.042 20.274 1.00 95.19 526 ILE A C 1
ATOM 4237 O O . ILE A 1 526 ? -26.941 1.874 20.135 1.00 95.19 526 ILE A O 1
ATOM 4241 N N . LYS A 1 527 ? -24.981 2.631 19.332 1.00 96.19 527 LYS A N 1
ATOM 4242 C CA . LYS A 1 527 ? -25.572 3.225 18.132 1.00 96.19 527 LYS A CA 1
ATOM 4243 C C . LYS A 1 527 ? -26.225 2.195 17.212 1.00 96.19 527 LYS A C 1
ATOM 4245 O O . LYS A 1 527 ? -27.197 2.519 16.538 1.00 96.19 527 LYS A O 1
ATOM 4250 N N . GLN A 1 528 ? -25.711 0.967 17.170 1.00 95.25 528 GLN A N 1
ATOM 4251 C CA . GLN A 1 528 ? -26.325 -0.123 16.415 1.00 95.25 528 GLN A CA 1
ATOM 4252 C C . GLN A 1 528 ? -27.646 -0.569 17.044 1.00 95.25 528 GLN A C 1
ATOM 4254 O O . GLN A 1 528 ? -28.603 -0.815 16.314 1.00 95.25 528 GLN A O 1
ATOM 4259 N N . HIS A 1 529 ? -27.724 -0.635 18.375 1.00 94.56 529 HIS A N 1
ATOM 4260 C CA . HIS A 1 529 ? -28.979 -0.932 19.063 1.00 94.56 529 HIS A CA 1
ATOM 4261 C C . HIS A 1 529 ? -30.038 0.140 18.795 1.00 94.56 529 HIS A C 1
ATOM 4263 O O . HIS A 1 529 ? -31.148 -0.219 18.420 1.00 94.56 529 HIS A O 1
ATOM 4269 N N . GLU A 1 530 ? -29.675 1.426 18.870 1.00 94.62 530 GLU A N 1
ATOM 4270 C CA . GLU A 1 530 ? -30.564 2.539 18.489 1.00 94.62 530 GLU A CA 1
ATOM 4271 C C . GLU A 1 530 ? -31.018 2.475 17.024 1.00 94.62 530 GLU A C 1
ATOM 4273 O O . GLU A 1 530 ? -32.075 2.988 16.682 1.00 94.62 530 GLU A O 1
ATOM 4278 N N . PHE A 1 531 ? -30.201 1.900 16.138 1.00 90.69 531 PHE A N 1
ATOM 4279 C CA . PHE A 1 531 ? -30.523 1.788 14.716 1.00 90.69 531 PHE A CA 1
ATOM 4280 C C . PHE A 1 531 ? -31.511 0.649 14.415 1.00 90.69 531 PHE A C 1
ATOM 4282 O O . PHE A 1 531 ? -32.167 0.664 13.376 1.00 90.69 531 PHE A O 1
ATOM 4289 N N . ASN A 1 532 ? -31.580 -0.352 15.295 1.00 87.44 532 ASN A N 1
ATOM 4290 C CA . ASN A 1 532 ? -32.424 -1.536 15.132 1.00 87.44 532 ASN A CA 1
ATOM 4291 C C . ASN A 1 532 ? -33.774 -1.427 15.861 1.00 87.44 532 ASN A C 1
ATOM 4293 O O . ASN A 1 532 ? -34.654 -2.249 15.606 1.00 87.44 532 ASN A O 1
ATOM 4297 N N . THR A 1 533 ? -33.913 -0.468 16.778 1.00 82.75 533 THR A N 1
ATOM 4298 C CA . THR A 1 533 ? -35.182 -0.070 17.409 1.00 82.75 533 THR A CA 1
ATOM 4299 C C . THR A 1 533 ? -35.906 0.947 16.551 1.00 82.75 533 THR A C 1
ATOM 4301 O O . THR A 1 533 ? -37.132 0.790 16.370 1.00 82.75 533 THR A O 1
#

Secondary structure (DSSP, 8-state):
------PPP--PPPPP------PPTTEEEEEEEEETTEESS---TT--EEEEEETTTTEEEEE-TTS-EEEE--SS-EEEEEE-TT-SEEEEEE--S-TTS---EEEEEESSHHHHHHHHHHHHHHH--EEEE--HHHHHHHHHHHHHHTT-S--------------------------------------------------------------------------------HHHHHHHHHHHHHHTTS---------GGGG------PPEETTEEPPHHHHTSPPPTT----SS----B-HHHHHHHH-PEEEETTEEE--HHHHTTSS-TT--EEEEE-TTT-TTS-SSTT--EEEEESSPPPTT----SEEEEEE-TTSSEEEEEEEE--SPPEEPPHHHHTTS-HHHHHHHHHHHH--BTTBPPPHHHHHHHHHHSPPEEEEE--TT--SPEEP-TT----TT-PPEEEPPPHHHHHT--HHHHHHHHHS-TTSSS-----EEEEEEEEE--HHHHHHHHHHHHHHH-

InterPro domains:
  IPR046520 Domain of unknown function DUF6697 [PF20411] (301-525)